Protein AF-0000000072222991 (afdb_homodimer)

pLDDT: mean 88.2, std 17.93, range [24.86, 98.94]

Sequence (550 aa):
MAKTRTPFRLLLISFCFVLLVNNVKSDSISFSFSKFEPGIQFDIGFLGDARAVDGAIRLTRRDGGSYGNPIIREHSVGRAVYIPPVRLWDKTTGKLADFETVFAFVVDSAGSQIHADGLSFFISPFDADPNVPKNSSGGYLGLFTPETAFNADKNQIVAIEFDSFGNEWDPEPVAIAPHIGVDINTLESVETIGWPINSVPEGSIGKASIRYDSKTKELSVAVGYNTQPPTIVELSKTVDLRVVLSEWVRIGFSGATGDSVETHDILSWTFASRIMAKTRTPFRLLLISFCFVLLVNNVKSDSISFSFSKFEPGIQFDIGFLGDARAVDGAIRLTRRDGGSYGNPIIREHSVGRAVYIPPVRLWDKTTGKLADFETVFAFVVDSAGSQIHADGLSFFISPFDADPNVPKNSSGGYLGLFTPETAFNADKNQIVAIEFDSFGNEWDPEPVAIAPHIGVDINTLESVETIGWPINSVPEGSIGKASIRYDSKTKELSVAVGYNTQPPTIVELSKTVDLRVVLSEWVRIGFSGATGDSVETHDILSWTFASRI

Structure (mmCIF, N/CA/C/O backbone):
data_AF-0000000072222991-model_v1
#
loop_
_entity.id
_entity.type
_entity.pdbx_description
1 polymer Agglutinin-2
#
loop_
_atom_site.group_PDB
_atom_site.id
_atom_site.type_symbol
_atom_site.label_atom_id
_atom_site.label_alt_id
_atom_site.label_comp_id
_atom_site.label_asym_id
_atom_site.label_entity_id
_atom_site.label_seq_id
_atom_site.pdbx_PDB_ins_code
_atom_site.Cartn_x
_atom_site.Cartn_y
_atom_site.Cartn_z
_atom_site.occupancy
_atom_site.B_iso_or_equiv
_atom_site.auth_seq_id
_atom_site.auth_comp_id
_atom_site.auth_asym_id
_atom_site.auth_atom_id
_atom_site.pdbx_PDB_model_num
ATOM 1 N N . MET A 1 1 ? -66.875 23.141 -62.531 1 26.94 1 MET A N 1
ATOM 2 C CA . MET A 1 1 ? -66.438 23.328 -61.125 1 26.94 1 MET A CA 1
ATOM 3 C C . MET A 1 1 ? -65.062 22.672 -60.875 1 26.94 1 MET A C 1
ATOM 5 O O . MET A 1 1 ? -65 21.453 -60.844 1 26.94 1 MET A O 1
ATOM 9 N N . ALA A 1 2 ? -63.969 23.328 -61.406 1 29.36 2 ALA A N 1
ATOM 10 C CA . ALA A 1 2 ? -62.562 22.875 -61.469 1 29.36 2 ALA A CA 1
ATOM 11 C C . ALA A 1 2 ? -62 22.656 -60.062 1 29.36 2 ALA A C 1
ATOM 13 O O . ALA A 1 2 ? -61.938 23.578 -59.25 1 29.36 2 ALA A O 1
ATOM 14 N N . LYS A 1 3 ? -62.062 21.375 -59.531 1 32.94 3 LYS A N 1
ATOM 15 C CA . LYS A 1 3 ? -61.656 20.828 -58.25 1 32.94 3 LYS A CA 1
ATOM 16 C C . LYS A 1 3 ? -60.156 21.016 -58.031 1 32.94 3 LYS A C 1
ATOM 18 O O . LYS A 1 3 ? -59.344 20.531 -58.844 1 32.94 3 LYS A O 1
ATOM 23 N N . THR A 1 4 ? -59.625 22.172 -57.594 1 33.66 4 THR A N 1
ATOM 24 C CA . THR A 1 4 ? -58.25 22.547 -57.312 1 33.66 4 THR A CA 1
ATOM 25 C C . THR A 1 4 ? -57.656 21.594 -56.281 1 33.66 4 THR A C 1
ATOM 27 O O . THR A 1 4 ? -58.156 21.422 -55.188 1 33.66 4 THR A O 1
ATOM 30 N N . ARG A 1 5 ? -56.906 20.531 -56.719 1 32.38 5 ARG A N 1
ATOM 31 C CA . ARG A 1 5 ? -56.125 19.531 -55.938 1 32.38 5 ARG A CA 1
ATOM 32 C C . ARG A 1 5 ? -55.062 20.203 -55.094 1 32.38 5 ARG A C 1
ATOM 34 O O . ARG A 1 5 ? -54.219 20.953 -55.594 1 32.38 5 ARG A O 1
ATOM 41 N N . THR A 1 6 ? -55.406 20.656 -53.875 1 37.25 6 THR A N 1
ATOM 42 C CA . THR A 1 6 ? -54.469 21.219 -52.938 1 37.25 6 THR A CA 1
ATOM 43 C C . THR A 1 6 ? -53.312 20.25 -52.656 1 37.25 6 THR A C 1
ATOM 45 O O . THR A 1 6 ? -53.562 19.062 -52.375 1 37.25 6 THR A O 1
ATOM 48 N N . PRO A 1 7 ? -52.062 20.484 -53.125 1 36.25 7 PRO A N 1
ATOM 49 C CA . PRO A 1 7 ? -50.906 19.609 -52.875 1 36.25 7 PRO A CA 1
ATOM 50 C C . PRO A 1 7 ? -50.625 19.406 -51.406 1 36.25 7 PRO A C 1
ATOM 52 O O . PRO A 1 7 ? -50.875 20.297 -50.594 1 36.25 7 PRO A O 1
ATOM 55 N N . PHE A 1 8 ? -50.844 18.25 -50.844 1 36.19 8 PHE A N 1
ATOM 56 C CA . PHE A 1 8 ? -50.469 17.797 -49.5 1 36.19 8 PHE A CA 1
ATOM 57 C C . PHE A 1 8 ? -48.969 18 -49.281 1 36.19 8 PHE A C 1
ATOM 59 O O . PHE A 1 8 ? -48.156 17.484 -50.031 1 36.19 8 PHE A O 1
ATOM 66 N N . ARG A 1 9 ? -48.469 19.188 -48.812 1 34.88 9 ARG A N 1
ATOM 67 C CA . ARG A 1 9 ? -47.125 19.391 -48.312 1 34.88 9 ARG A CA 1
ATOM 68 C C . ARG A 1 9 ? -46.719 18.281 -47.344 1 34.88 9 ARG A C 1
ATOM 70 O O . ARG A 1 9 ? -47.406 18.078 -46.344 1 34.88 9 ARG A O 1
ATOM 77 N N . LEU A 1 10 ? -46.125 17.266 -47.781 1 33.12 10 LEU A N 1
ATOM 78 C CA . LEU A 1 10 ? -45.469 16.234 -47 1 33.12 10 LEU A CA 1
ATOM 79 C C . LEU A 1 10 ? -44.531 16.875 -45.969 1 33.12 10 LEU A C 1
ATOM 81 O O . LEU A 1 10 ? -43.594 17.594 -46.344 1 33.12 10 LEU A O 1
ATOM 85 N N . LEU A 1 11 ? -45.062 17.297 -44.812 1 37.16 11 LEU A N 1
ATOM 86 C CA . LEU A 1 11 ? -44.219 17.703 -43.688 1 37.16 11 LEU A CA 1
ATOM 87 C C . LEU A 1 11 ? -43.188 16.625 -43.375 1 37.16 11 LEU A C 1
ATOM 89 O O . LEU A 1 11 ? -43.531 15.5 -43 1 37.16 11 LEU A O 1
ATOM 93 N N . LEU A 1 12 ? -42.031 16.656 -44.031 1 34.91 12 LEU A N 1
ATOM 94 C CA . LEU A 1 12 ? -40.875 15.844 -43.656 1 34.91 12 LEU A CA 1
ATOM 95 C C . LEU A 1 12 ? -40.5 16.094 -42.219 1 34.91 12 LEU A C 1
ATOM 97 O O . LEU A 1 12 ? -40.094 17.203 -41.844 1 34.91 12 LEU A O 1
ATOM 101 N N . ILE A 1 13 ? -41.156 15.484 -41.281 1 39.97 13 ILE A N 1
ATOM 102 C CA . ILE A 1 13 ? -40.688 15.484 -39.906 1 39.97 13 ILE A CA 1
ATOM 103 C C . ILE A 1 13 ? -39.281 14.898 -39.844 1 39.97 13 ILE A C 1
ATOM 105 O O . ILE A 1 13 ? -39.062 13.727 -40.156 1 39.97 13 ILE A O 1
ATOM 109 N N . SER A 1 14 ? -38.25 15.734 -40.062 1 38.91 14 SER A N 1
ATOM 110 C CA . SER A 1 14 ? -36.875 15.312 -39.75 1 38.91 14 SER A CA 1
ATOM 111 C C . SER A 1 14 ? -36.781 14.867 -38.281 1 38.91 14 SER A C 1
ATOM 113 O O . SER A 1 14 ? -37 15.656 -37.375 1 38.91 14 SER A O 1
ATOM 115 N N . PHE A 1 15 ? -37.062 13.586 -38.062 1 41.12 15 PHE A N 1
ATOM 116 C CA . PHE A 1 15 ? -36.688 13.023 -36.781 1 41.12 15 PHE A CA 1
ATOM 117 C C . PHE A 1 15 ? -35.188 13.203 -36.5 1 41.12 15 PHE A C 1
ATOM 119 O O . PHE A 1 15 ? -34.344 12.602 -37.188 1 41.12 15 PHE A O 1
ATOM 126 N N . CYS A 1 16 ? -34.75 14.344 -36 1 40.94 16 CYS A N 1
ATOM 127 C CA . CYS A 1 16 ? -33.406 14.477 -35.406 1 40.94 16 CYS A CA 1
ATOM 128 C C . CYS A 1 16 ? -33.156 13.43 -34.344 1 40.94 16 CYS A C 1
ATOM 130 O O . CYS A 1 16 ? -33.719 13.531 -33.219 1 40.94 16 CYS A O 1
ATOM 132 N N . PHE A 1 17 ? -32.812 12.25 -34.781 1 40.19 17 PHE A N 1
ATOM 133 C CA . PHE A 1 17 ? -32.281 11.312 -33.781 1 40.19 17 PHE A CA 1
ATOM 134 C C . PHE A 1 17 ? -31.094 11.93 -33.031 1 40.19 17 PHE A C 1
ATOM 136 O O . PHE A 1 17 ? -30.031 12.156 -33.625 1 40.19 17 PHE A O 1
ATOM 143 N N . VAL A 1 18 ? -31.297 12.664 -31.984 1 43.97 18 VAL A N 1
ATOM 144 C CA . VAL A 1 18 ? -30.219 12.969 -31.047 1 43.97 18 VAL A CA 1
ATOM 145 C C . VAL A 1 18 ? -29.547 11.672 -30.594 1 43.97 18 VAL A C 1
ATOM 147 O O . VAL A 1 18 ? -30.172 10.859 -29.891 1 43.97 18 VAL A O 1
ATOM 150 N N . LEU A 1 19 ? -28.594 11.219 -31.359 1 40.44 19 LEU A N 1
ATOM 151 C CA . LEU A 1 19 ? -27.688 10.227 -30.797 1 40.44 19 LEU A CA 1
ATOM 152 C C . LEU A 1 19 ? -27.094 10.734 -29.484 1 40.44 19 LEU A C 1
ATOM 154 O O . LEU A 1 19 ? -26.281 11.656 -29.484 1 40.44 19 LEU A O 1
ATOM 158 N N . LEU A 1 20 ? -27.75 10.547 -28.453 1 41.97 20 LEU A N 1
ATOM 159 C CA . LEU A 1 20 ? -27.047 10.633 -27.188 1 41.97 20 LEU A CA 1
ATOM 160 C C . LEU A 1 20 ? -25.797 9.75 -27.188 1 41.97 20 LEU A C 1
ATOM 162 O O . LEU A 1 20 ? -25.891 8.531 -27.047 1 41.97 20 LEU A O 1
ATOM 166 N N . VAL A 1 21 ? -24.781 10.172 -27.906 1 42 21 VAL A N 1
ATOM 167 C CA . VAL A 1 21 ? -23.484 9.594 -27.594 1 42 21 VAL A CA 1
ATOM 168 C C . VAL A 1 21 ? -23.234 9.648 -26.094 1 42 21 VAL A C 1
ATOM 170 O O . VAL A 1 21 ? -22.953 10.719 -25.531 1 42 21 VAL A O 1
ATOM 173 N N . ASN A 1 22 ? -23.828 8.75 -25.375 1 44.28 22 ASN A N 1
ATOM 174 C CA . ASN A 1 22 ? -23.281 8.539 -24.047 1 44.28 22 ASN A CA 1
ATOM 175 C C . ASN A 1 22 ? -21.766 8.406 -24.062 1 44.28 22 ASN A C 1
ATOM 177 O O . ASN A 1 22 ? -21.234 7.43 -24.594 1 44.28 22 ASN A O 1
ATOM 181 N N . ASN A 1 23 ? -21.031 9.422 -24.203 1 46.16 23 ASN A N 1
ATOM 182 C CA . ASN A 1 23 ? -19.594 9.406 -23.906 1 46.16 23 ASN A CA 1
ATOM 183 C C . ASN A 1 23 ? -19.281 8.539 -22.703 1 46.16 23 ASN A C 1
ATOM 185 O O . ASN A 1 23 ? -19.281 9.016 -21.562 1 46.16 23 ASN A O 1
ATOM 189 N N . VAL A 1 24 ? -19.609 7.27 -22.828 1 51.72 24 VAL A N 1
ATOM 190 C CA . VAL A 1 24 ? -19.203 6.367 -21.75 1 51.72 24 VAL A CA 1
ATOM 191 C C . VAL A 1 24 ? -17.703 6.496 -21.5 1 51.72 24 VAL A C 1
ATOM 193 O O . VAL A 1 24 ? -16.891 6.168 -22.375 1 51.72 24 VAL A O 1
ATOM 196 N N . LYS A 1 25 ? -17.281 7.461 -20.688 1 57.91 25 LYS A N 1
ATOM 197 C CA . LYS A 1 25 ? -15.898 7.613 -20.25 1 57.91 25 LYS A CA 1
ATOM 198 C C . LYS A 1 25 ? -15.297 6.27 -19.859 1 57.91 25 LYS A C 1
ATOM 200 O O . LYS A 1 25 ? -15.82 5.586 -18.969 1 57.91 25 LYS A O 1
ATOM 205 N N . SER A 1 26 ? -14.57 5.586 -20.844 1 71 26 SER A N 1
ATOM 206 C CA . SER A 1 26 ? -13.797 4.379 -20.578 1 71 26 SER A CA 1
ATOM 207 C C . SER A 1 26 ? -12.695 4.641 -19.547 1 71 26 SER A C 1
ATOM 209 O O . SER A 1 26 ? -11.977 5.637 -19.641 1 71 26 SER A O 1
ATOM 211 N N . ASP A 1 27 ? -12.82 3.963 -18.375 1 83.88 27 ASP A N 1
ATOM 212 C CA . ASP A 1 27 ? -11.766 4 -17.359 1 83.88 27 ASP A CA 1
ATOM 213 C C . ASP A 1 27 ? -10.672 2.986 -17.672 1 83.88 27 ASP A C 1
ATOM 215 O O . ASP A 1 27 ? -10.953 1.832 -18 1 83.88 27 ASP A O 1
ATOM 219 N N . SER A 1 28 ? -9.453 3.42 -18 1 91 28 SER A N 1
ATOM 220 C CA . SER A 1 28 ? -8.336 2.533 -18.281 1 91 28 SER A CA 1
ATOM 221 C C . SER A 1 28 ? -7.184 2.764 -17.312 1 91 28 SER A C 1
ATOM 223 O O . SER A 1 28 ? -7.016 3.869 -16.797 1 91 28 SER A O 1
ATOM 225 N N . ILE A 1 29 ? -6.551 1.709 -16.953 1 93.75 29 ILE A N 1
ATOM 226 C CA . ILE A 1 29 ? -5.324 1.788 -16.156 1 93.75 29 ILE A CA 1
ATOM 227 C C . ILE A 1 29 ? -4.238 0.942 -16.828 1 93.75 29 ILE A C 1
ATOM 229 O O . ILE A 1 29 ? -4.52 -0.119 -17.375 1 93.75 29 ILE A O 1
ATOM 233 N N . SER A 1 30 ? -3.012 1.441 -16.844 1 95.88 30 SER A N 1
ATOM 234 C CA . SER A 1 30 ? -1.875 0.665 -17.328 1 95.88 30 SER A CA 1
ATOM 235 C C . SER A 1 30 ? -0.593 1.046 -16.594 1 95.88 30 SER A C 1
ATOM 237 O O . SER A 1 30 ? -0.423 2.197 -16.188 1 95.88 30 SER A O 1
ATOM 239 N N . PHE A 1 31 ? 0.216 0.085 -16.312 1 94.62 31 PHE A N 1
ATOM 240 C CA . PHE A 1 31 ? 1.561 0.339 -15.82 1 94.62 31 PHE A CA 1
ATOM 241 C C . PHE A 1 31 ? 2.543 -0.694 -16.359 1 94.62 31 PHE A C 1
ATOM 243 O O . PHE A 1 31 ? 2.137 -1.753 -16.844 1 94.62 31 PHE A O 1
ATOM 250 N N . SER A 1 32 ? 3.801 -0.357 -16.422 1 95 32 SER A N 1
ATOM 251 C CA . SER A 1 32 ? 4.902 -1.227 -16.812 1 95 32 SER A CA 1
ATOM 252 C C . SER A 1 32 ? 6.125 -1.009 -15.93 1 95 32 SER A C 1
ATOM 254 O O . SER A 1 32 ? 6.73 0.065 -15.953 1 95 32 SER A O 1
ATOM 256 N N . PHE A 1 33 ? 6.414 -1.986 -15.156 1 94.25 33 PHE A N 1
ATOM 257 C CA . PHE A 1 33 ? 7.621 -1.984 -14.344 1 94.25 33 PHE A CA 1
ATOM 258 C C . PHE A 1 33 ? 8.656 -2.943 -14.906 1 94.25 33 PHE A C 1
ATOM 260 O O . PHE A 1 33 ? 8.453 -4.156 -14.922 1 94.25 33 PHE A O 1
ATOM 267 N N . SER A 1 34 ? 9.789 -2.396 -15.289 1 92.81 34 SER A N 1
ATOM 268 C CA . SER A 1 34 ? 10.812 -3.229 -15.914 1 92.81 34 SER A CA 1
ATOM 269 C C . SER A 1 34 ? 11.852 -3.682 -14.891 1 92.81 34 SER A C 1
ATOM 271 O O . SER A 1 34 ? 12.633 -4.602 -15.156 1 92.81 34 SER A O 1
ATOM 273 N N . LYS A 1 35 ? 11.891 -3.018 -13.859 1 89.81 35 LYS A N 1
ATOM 274 C CA . LYS A 1 35 ? 12.742 -3.354 -12.727 1 89.81 35 LYS A CA 1
ATOM 275 C C . LYS A 1 35 ? 12.227 -2.727 -11.438 1 89.81 35 LYS A C 1
ATOM 277 O O . LYS A 1 35 ? 11.406 -1.804 -11.477 1 89.81 35 LYS A O 1
ATOM 282 N N . PHE A 1 36 ? 12.664 -3.277 -10.359 1 90.19 36 PHE A N 1
ATOM 283 C CA . PHE A 1 36 ? 12.227 -2.799 -9.055 1 90.19 36 PHE A CA 1
ATOM 284 C C . PHE A 1 36 ? 13.414 -2.309 -8.234 1 90.19 36 PHE A C 1
ATOM 286 O O . PHE A 1 36 ? 13.914 -3.025 -7.363 1 90.19 36 PHE A O 1
ATOM 293 N N . GLU A 1 37 ? 13.945 -1.166 -8.547 1 78.62 37 GLU A N 1
ATOM 294 C CA . GLU A 1 37 ? 15.125 -0.603 -7.906 1 78.62 37 GLU A CA 1
ATOM 295 C C . GLU A 1 37 ? 14.812 0.734 -7.242 1 78.62 37 GLU A C 1
ATOM 297 O O . GLU A 1 37 ? 13.797 1.367 -7.559 1 78.62 37 GLU A O 1
ATOM 302 N N . PRO A 1 38 ? 15.789 1 -6.312 1 65.5 38 PRO A N 1
ATOM 303 C CA . PRO A 1 38 ? 15.641 2.33 -5.719 1 65.5 38 PRO A CA 1
ATOM 304 C C . PRO A 1 38 ? 15.641 3.445 -6.758 1 65.5 38 PRO A C 1
ATOM 306 O O . PRO A 1 38 ? 16.375 3.375 -7.75 1 65.5 38 PRO A O 1
ATOM 309 N N . GLY A 1 39 ? 14.742 4.438 -6.645 1 64.38 39 GLY A N 1
ATOM 310 C CA . GLY A 1 39 ? 14.672 5.57 -7.551 1 64.38 39 GLY A CA 1
ATOM 311 C C . GLY A 1 39 ? 13.539 5.461 -8.562 1 64.38 39 GLY A C 1
ATOM 312 O O . GLY A 1 39 ? 13.125 6.461 -9.148 1 64.38 39 GLY A O 1
ATOM 313 N N . ILE A 1 40 ? 13.234 4.148 -8.781 1 67.06 40 ILE A N 1
ATOM 314 C CA . ILE A 1 40 ? 12.094 3.943 -9.672 1 67.06 40 ILE A CA 1
ATOM 315 C C . ILE A 1 40 ? 10.797 3.967 -8.859 1 67.06 40 ILE A C 1
ATOM 317 O O . ILE A 1 40 ? 10.719 3.361 -7.789 1 67.06 40 ILE A O 1
ATOM 321 N N . GLN A 1 41 ? 9.938 4.797 -9.406 1 75.38 41 GLN A N 1
ATOM 322 C CA . GLN A 1 41 ? 8.656 4.91 -8.727 1 75.38 41 GLN A CA 1
ATOM 323 C C . GLN A 1 41 ? 7.707 3.791 -9.141 1 75.38 41 GLN A C 1
ATOM 325 O O . GLN A 1 41 ? 7.461 3.59 -10.328 1 75.38 41 GLN A O 1
ATOM 330 N N . PHE A 1 42 ? 7.484 2.951 -8.133 1 82 42 PHE A N 1
ATOM 331 C CA . PHE A 1 42 ? 6.406 1.992 -8.352 1 82 42 PHE A CA 1
ATOM 332 C C . PHE A 1 42 ? 5.43 1.997 -7.184 1 82 42 PHE A C 1
ATOM 334 O O . PHE A 1 42 ? 5.84 2.096 -6.027 1 82 42 PHE A O 1
ATOM 341 N N . ASP A 1 43 ? 4.195 1.897 -7.5 1 91.75 43 ASP A N 1
ATOM 342 C CA . ASP A 1 43 ? 3.109 1.973 -6.527 1 91.75 43 ASP A CA 1
ATOM 343 C C . ASP A 1 43 ? 2.783 0.592 -5.961 1 91.75 43 ASP A C 1
ATOM 345 O O . ASP A 1 43 ? 1.619 0.186 -5.934 1 91.75 43 ASP A O 1
ATOM 349 N N . ILE A 1 44 ? 3.912 -0.089 -5.547 1 93.88 44 ILE A N 1
ATOM 350 C CA . ILE A 1 44 ? 3.76 -1.44 -5.02 1 93.88 44 ILE A CA 1
ATOM 351 C C . ILE A 1 44 ? 4.023 -1.439 -3.514 1 93.88 44 ILE A C 1
ATOM 353 O O . ILE A 1 44 ? 4.961 -0.79 -3.043 1 93.88 44 ILE A O 1
ATOM 357 N N . GLY A 1 45 ? 3.15 -2.072 -2.789 1 93.94 45 GLY A N 1
ATOM 358 C CA . GLY A 1 45 ? 3.35 -2.311 -1.369 1 93.94 45 GLY A CA 1
ATOM 359 C C . GLY A 1 45 ? 3.844 -3.713 -1.064 1 93.94 45 GLY A C 1
ATOM 360 O O . GLY A 1 45 ? 3.48 -4.668 -1.754 1 93.94 45 GLY A O 1
ATOM 361 N N . PHE A 1 46 ? 4.672 -3.83 -0.012 1 94.38 46 PHE A N 1
ATOM 362 C CA . PHE A 1 46 ? 5.223 -5.117 0.396 1 94.38 46 PHE A CA 1
ATOM 363 C C . PHE A 1 46 ? 4.738 -5.496 1.79 1 94.38 46 PHE A C 1
ATOM 365 O O . PHE A 1 46 ? 4.762 -4.672 2.707 1 94.38 46 PHE A O 1
ATOM 372 N N . LEU A 1 47 ? 4.258 -6.711 1.92 1 96.75 47 LEU A N 1
ATOM 373 C CA . LEU A 1 47 ? 3.754 -7.25 3.18 1 96.75 47 LEU A CA 1
ATOM 374 C C . LEU A 1 47 ? 4.441 -8.57 3.52 1 96.75 47 LEU A C 1
ATOM 376 O O . LEU A 1 47 ? 4.805 -9.336 2.625 1 96.75 47 LEU A O 1
ATOM 380 N N . GLY A 1 48 ? 4.512 -8.844 4.832 1 95.44 48 GLY A N 1
ATOM 381 C CA . GLY A 1 48 ? 5.219 -10.047 5.25 1 95.44 48 GLY A CA 1
ATOM 382 C C . GLY A 1 48 ? 6.691 -10.031 4.879 1 95.44 48 GLY A C 1
ATOM 383 O O . GLY A 1 48 ? 7.402 -9.07 5.176 1 95.44 48 GLY A O 1
ATOM 384 N N . ASP A 1 49 ? 7.109 -11.125 4.188 1 95.25 49 ASP A N 1
ATOM 385 C CA . ASP A 1 49 ? 8.531 -11.273 3.881 1 95.25 49 ASP A CA 1
ATOM 386 C C . ASP A 1 49 ? 8.867 -10.68 2.516 1 95.25 49 ASP A C 1
ATOM 388 O O . ASP A 1 49 ? 10.031 -10.648 2.113 1 95.25 49 ASP A O 1
ATOM 392 N N . ALA A 1 50 ? 7.84 -10.203 1.768 1 95.44 50 ALA A N 1
ATOM 393 C CA . ALA A 1 50 ? 8.086 -9.648 0.441 1 95.44 50 ALA A CA 1
ATOM 394 C C . ALA A 1 50 ? 8.898 -8.359 0.531 1 95.44 50 ALA A C 1
ATOM 396 O O . ALA A 1 50 ? 8.695 -7.551 1.444 1 95.44 50 ALA A O 1
ATOM 397 N N . ARG A 1 51 ? 9.805 -8.195 -0.433 1 91.5 51 ARG A N 1
ATOM 398 C CA . ARG A 1 51 ? 10.617 -6.988 -0.483 1 91.5 51 ARG A CA 1
ATOM 399 C C . ARG A 1 51 ? 11.188 -6.766 -1.882 1 91.5 51 ARG A C 1
ATOM 401 O O . ARG A 1 51 ? 11.227 -7.691 -2.695 1 91.5 51 ARG A O 1
ATOM 408 N N . ALA A 1 52 ? 11.531 -5.5 -2.102 1 90.25 52 ALA A N 1
ATOM 409 C CA . ALA A 1 52 ? 12.328 -5.227 -3.291 1 90.25 52 ALA A CA 1
ATOM 410 C C . ALA A 1 52 ? 13.812 -5.496 -3.029 1 90.25 52 ALA A C 1
ATOM 412 O O . ALA A 1 52 ? 14.398 -4.918 -2.115 1 90.25 52 ALA A O 1
ATOM 413 N N . VAL A 1 53 ? 14.32 -6.406 -3.779 1 87.62 53 VAL A N 1
ATOM 414 C CA . VAL A 1 53 ? 15.719 -6.797 -3.598 1 87.62 53 VAL A CA 1
ATOM 415 C C . VAL A 1 53 ? 16.375 -6.988 -4.961 1 87.62 53 VAL A C 1
ATOM 417 O O . VAL A 1 53 ? 15.875 -7.734 -5.805 1 87.62 53 VAL A O 1
ATOM 420 N N . ASP A 1 54 ? 17.531 -6.32 -5.152 1 87.38 54 ASP A N 1
ATOM 421 C CA . ASP A 1 54 ? 18.344 -6.504 -6.348 1 87.38 54 ASP A CA 1
ATOM 422 C C . ASP A 1 54 ? 17.516 -6.332 -7.617 1 87.38 54 ASP A C 1
ATOM 424 O O . ASP A 1 54 ? 17.641 -7.129 -8.555 1 87.38 54 ASP A O 1
ATOM 428 N N . GLY A 1 55 ? 16.656 -5.41 -7.59 1 90.69 55 GLY A N 1
ATOM 429 C CA . GLY A 1 55 ? 15.898 -5.051 -8.781 1 90.69 55 GLY A CA 1
ATOM 430 C C . GLY A 1 55 ? 14.688 -5.938 -9 1 90.69 55 GLY A C 1
ATOM 431 O O . GLY A 1 55 ? 14.031 -5.852 -10.039 1 90.69 55 GLY A O 1
ATOM 432 N N . ALA A 1 56 ? 14.375 -6.848 -8.078 1 94.56 56 ALA A N 1
ATOM 433 C CA . ALA A 1 56 ? 13.227 -7.746 -8.164 1 94.56 56 ALA A CA 1
ATOM 434 C C . ALA A 1 56 ? 12.336 -7.621 -6.934 1 94.56 56 ALA A C 1
ATOM 436 O O . ALA A 1 56 ? 12.758 -7.082 -5.906 1 94.56 56 ALA A O 1
ATOM 437 N N . ILE A 1 57 ? 11.086 -7.957 -7.129 1 95.44 57 ILE A N 1
ATOM 438 C CA . ILE A 1 57 ? 10.258 -8.258 -5.969 1 95.44 57 ILE A CA 1
ATOM 439 C C . ILE A 1 57 ? 10.516 -9.695 -5.512 1 95.44 57 ILE A C 1
ATOM 441 O O . ILE A 1 57 ? 10.25 -10.641 -6.25 1 95.44 57 ILE A O 1
ATOM 445 N N . ARG A 1 58 ? 11.102 -9.883 -4.352 1 96.25 58 ARG A N 1
ATOM 446 C CA . ARG A 1 58 ? 11.258 -11.219 -3.775 1 96.25 58 ARG A CA 1
ATOM 447 C C . ARG A 1 58 ? 10.156 -11.5 -2.756 1 96.25 58 ARG A C 1
ATOM 449 O O . ARG A 1 58 ? 10.047 -10.797 -1.748 1 96.25 58 ARG A O 1
ATOM 456 N N . LEU A 1 59 ? 9.391 -12.523 -2.984 1 97.38 59 LEU A N 1
ATOM 457 C CA . LEU A 1 59 ? 8.203 -12.789 -2.172 1 97.38 59 LEU A CA 1
ATOM 458 C C . LEU A 1 59 ? 8.57 -13.594 -0.931 1 97.38 59 LEU A C 1
ATOM 460 O O . LEU A 1 59 ? 7.883 -13.508 0.092 1 97.38 59 LEU A O 1
ATOM 464 N N . THR A 1 60 ? 9.586 -14.438 -1.031 1 96.88 60 THR A N 1
ATOM 465 C CA . THR A 1 60 ? 10.023 -15.234 0.109 1 96.88 60 THR A CA 1
ATOM 466 C C . THR A 1 60 ? 11.469 -14.891 0.482 1 96.88 60 THR A C 1
ATOM 468 O O . THR A 1 60 ? 12.266 -14.523 -0.381 1 96.88 60 THR A O 1
ATOM 471 N N . ARG A 1 61 ? 11.82 -15.109 1.675 1 92.88 61 ARG A N 1
ATOM 472 C CA . ARG A 1 61 ? 13.023 -14.508 2.248 1 92.88 61 ARG A CA 1
ATOM 473 C C . ARG A 1 61 ? 14.227 -15.422 2.076 1 92.88 61 ARG A C 1
ATOM 475 O O . ARG A 1 61 ? 14.125 -16.641 2.264 1 92.88 61 ARG A O 1
ATOM 482 N N . ARG A 1 62 ? 15.273 -14.812 1.663 1 89.44 62 ARG A N 1
ATOM 483 C CA . ARG A 1 62 ? 16.594 -15.422 1.629 1 89.44 62 ARG A CA 1
ATOM 484 C C . ARG A 1 62 ? 17.594 -14.625 2.461 1 89.44 62 ARG A C 1
ATOM 486 O O . ARG A 1 62 ? 17.797 -13.43 2.211 1 89.44 62 ARG A O 1
ATOM 493 N N . ASP A 1 63 ? 18.109 -15.18 3.486 1 82.31 63 ASP A N 1
ATOM 494 C CA . ASP A 1 63 ? 19.047 -14.508 4.395 1 82.31 63 ASP A CA 1
ATOM 495 C C . ASP A 1 63 ? 20.484 -14.906 4.09 1 82.31 63 ASP A C 1
ATOM 497 O O . ASP A 1 63 ? 20.734 -15.906 3.412 1 82.31 63 ASP A O 1
ATOM 501 N N . GLY A 1 64 ? 21.328 -13.898 4.441 1 72.19 64 GLY A N 1
ATOM 502 C CA . GLY A 1 64 ? 22.734 -14.266 4.402 1 72.19 64 GLY A CA 1
ATOM 503 C C . GLY A 1 64 ? 23.125 -15.273 5.469 1 72.19 64 GLY A C 1
ATOM 504 O O . GLY A 1 64 ? 22.734 -15.133 6.633 1 72.19 64 GLY A O 1
ATOM 505 N N . GLY A 1 65 ? 23.453 -16.469 5.16 1 61.97 65 GLY A N 1
ATOM 506 C CA . GLY A 1 65 ? 23.875 -17.453 6.141 1 61.97 65 GLY A CA 1
ATOM 507 C C . GLY A 1 65 ? 25.328 -17.266 6.57 1 61.97 65 GLY A C 1
ATOM 508 O O . GLY A 1 65 ? 25.984 -16.328 6.133 1 61.97 65 GLY A O 1
ATOM 509 N N . SER A 1 66 ? 25.578 -18.141 7.57 1 62.06 66 SER A N 1
ATOM 510 C CA . SER A 1 66 ? 26.969 -18.219 8 1 62.06 66 SER A CA 1
ATOM 511 C C . SER A 1 66 ? 27.906 -18.5 6.828 1 62.06 66 SER A C 1
ATOM 513 O O . SER A 1 66 ? 27.578 -19.312 5.953 1 62.06 66 SER A O 1
ATOM 515 N N . TYR A 1 67 ? 29.078 -17.797 6.766 1 65.38 67 TYR A N 1
ATOM 516 C CA . TYR A 1 67 ? 30.188 -17.953 5.82 1 65.38 67 TYR A CA 1
ATOM 517 C C . TYR A 1 67 ? 29.75 -17.531 4.418 1 65.38 67 TYR A C 1
ATOM 519 O O . TYR A 1 67 ? 30.297 -18.031 3.424 1 65.38 67 TYR A O 1
ATOM 527 N N . GLY A 1 68 ? 28.578 -16.844 4.289 1 63.31 68 GLY A N 1
ATOM 528 C CA . GLY A 1 68 ? 28.203 -16.25 3.006 1 63.31 68 GLY A CA 1
ATOM 529 C C . GLY A 1 68 ? 27.203 -17.094 2.23 1 63.31 68 GLY A C 1
ATOM 530 O O . GLY A 1 68 ? 26.797 -16.719 1.129 1 63.31 68 GLY A O 1
ATO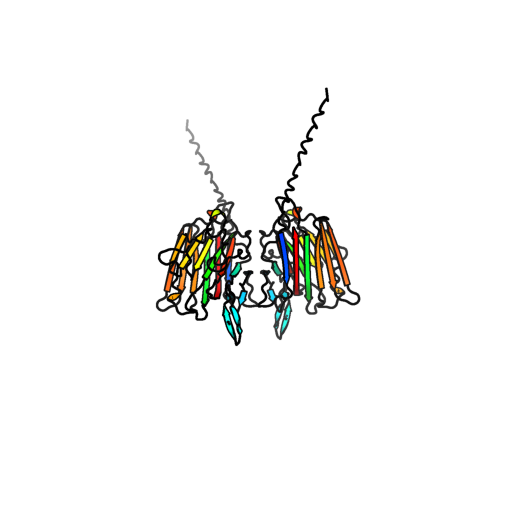M 531 N N . ASN A 1 69 ? 26.828 -18.297 2.754 1 68.44 69 ASN A N 1
ATOM 532 C CA . ASN A 1 69 ? 25.875 -19.141 2.016 1 68.44 69 ASN A CA 1
ATOM 533 C C . ASN A 1 69 ? 24.438 -18.719 2.281 1 68.44 69 ASN A C 1
ATOM 535 O O . ASN A 1 69 ? 23.969 -18.781 3.42 1 68.44 69 ASN A O 1
ATOM 539 N N . PRO A 1 70 ? 23.797 -18.219 1.261 1 73.81 70 PRO A N 1
ATOM 540 C CA . PRO A 1 70 ? 22.422 -17.797 1.482 1 73.81 70 PRO A CA 1
ATOM 541 C C . PRO A 1 70 ? 21.516 -18.953 1.923 1 73.81 70 PRO A C 1
ATOM 543 O O . PRO A 1 70 ? 21.688 -20.094 1.475 1 73.81 70 PRO A O 1
ATOM 546 N N . ILE A 1 71 ? 20.672 -18.703 2.92 1 86.19 71 ILE A N 1
ATOM 547 C CA . ILE A 1 71 ? 19.703 -19.672 3.422 1 86.19 71 ILE A CA 1
ATOM 548 C C . ILE A 1 71 ? 18.281 -19.156 3.188 1 86.19 71 ILE A C 1
ATOM 550 O O . ILE A 1 71 ? 17.922 -18.078 3.656 1 86.19 71 ILE A O 1
ATOM 554 N N . ILE A 1 72 ? 17.594 -19.953 2.402 1 91 72 ILE A N 1
ATOM 555 C CA . ILE A 1 72 ? 16.188 -19.625 2.189 1 91 72 ILE A CA 1
ATOM 556 C C . ILE A 1 72 ? 15.375 -19.984 3.438 1 91 72 ILE A C 1
ATOM 558 O O . ILE A 1 72 ? 15.516 -21.078 3.982 1 91 72 ILE A O 1
ATOM 562 N N . ARG A 1 73 ? 14.57 -19.062 3.908 1 93.31 73 ARG A N 1
ATOM 563 C CA . ARG A 1 73 ? 13.828 -19.219 5.156 1 93.31 73 ARG A CA 1
ATOM 564 C C . ARG A 1 73 ? 12.641 -20.156 4.984 1 93.31 73 ARG A C 1
ATOM 566 O O . ARG A 1 73 ? 11.891 -20.047 4.016 1 93.31 73 ARG A O 1
ATOM 573 N N . GLU A 1 74 ? 12.516 -21.094 5.965 1 94.94 74 GLU A N 1
ATOM 574 C CA . GLU A 1 74 ? 11.32 -21.922 6.035 1 94.94 74 GLU A CA 1
ATOM 575 C C . GLU A 1 74 ? 10.117 -21.141 6.551 1 94.94 74 GLU A C 1
ATOM 577 O O . GLU A 1 74 ? 10.281 -20.203 7.34 1 94.94 74 GLU A O 1
ATOM 582 N N . HIS A 1 75 ? 8.938 -21.531 6.012 1 97.25 75 HIS A N 1
ATOM 583 C CA . HIS A 1 75 ? 7.668 -20.922 6.41 1 97.25 75 HIS A CA 1
ATOM 584 C C . HIS A 1 75 ? 7.68 -19.422 6.191 1 97.25 75 HIS A C 1
ATOM 586 O O . HIS A 1 75 ? 7.188 -18.656 7.031 1 97.25 75 HIS A O 1
ATOM 592 N N . SER A 1 76 ? 8.359 -19.047 5.141 1 96.81 76 SER A N 1
ATOM 593 C CA . SER A 1 76 ? 8.375 -17.656 4.691 1 96.81 76 SER A CA 1
ATOM 594 C C . SER A 1 76 ? 7.156 -17.344 3.822 1 96.81 76 SER A C 1
ATOM 596 O O . SER A 1 76 ? 6.777 -18.156 2.965 1 96.81 76 SER A O 1
ATOM 598 N N . VAL A 1 77 ? 6.453 -16.25 4.094 1 98.12 77 VAL A N 1
ATOM 599 C CA . VAL A 1 77 ? 5.309 -15.812 3.301 1 98.12 77 VAL A CA 1
ATOM 600 C C . VAL A 1 77 ? 5.41 -14.312 3.035 1 98.12 77 VAL A C 1
ATOM 602 O O . VAL A 1 77 ? 5.734 -13.539 3.939 1 98.12 77 VAL A O 1
ATOM 605 N N . GLY A 1 78 ? 5.176 -13.906 1.768 1 97.81 78 GLY A N 1
ATOM 606 C CA . GLY A 1 78 ? 5.152 -12.5 1.414 1 97.81 78 GLY A CA 1
ATOM 607 C C . GLY A 1 78 ? 4.133 -12.172 0.337 1 97.81 78 GLY A C 1
ATOM 608 O O . GLY A 1 78 ? 3.777 -13.031 -0.471 1 97.81 78 GLY A O 1
ATOM 609 N N . ARG A 1 79 ? 3.621 -10.906 0.39 1 98.19 79 ARG A N 1
ATOM 610 C CA . ARG A 1 79 ? 2.721 -10.359 -0.621 1 98.19 79 ARG A CA 1
ATOM 611 C C . ARG A 1 79 ? 3.244 -9.031 -1.158 1 98.19 79 ARG A C 1
ATOM 613 O O . ARG A 1 79 ? 3.795 -8.227 -0.406 1 98.19 79 ARG A O 1
ATOM 620 N N . ALA A 1 80 ? 3.225 -8.883 -2.393 1 97.44 80 ALA A N 1
ATOM 621 C CA . ALA A 1 80 ? 3.4 -7.594 -3.062 1 97.44 80 ALA A CA 1
ATOM 622 C C . ALA A 1 80 ? 2.109 -7.148 -3.74 1 97.44 80 ALA A C 1
ATOM 624 O O . ALA A 1 80 ? 1.54 -7.883 -4.551 1 97.44 80 ALA A O 1
ATOM 625 N N . VAL A 1 81 ? 1.635 -5.922 -3.422 1 97.94 81 VAL A N 1
ATOM 626 C CA . VAL A 1 81 ? 0.336 -5.5 -3.936 1 97.94 81 VAL A CA 1
ATOM 627 C C . VAL A 1 81 ? 0.48 -4.164 -4.664 1 97.94 81 VAL A C 1
ATOM 629 O O . VAL A 1 81 ? 1.241 -3.295 -4.238 1 97.94 81 VAL A O 1
ATOM 632 N N . TYR A 1 82 ? -0.171 -4.086 -5.812 1 97.38 82 TYR A N 1
ATOM 633 C CA . TYR A 1 82 ? -0.369 -2.777 -6.426 1 97.38 82 TYR A CA 1
ATOM 634 C C . TYR A 1 82 ? -1.285 -1.908 -5.57 1 97.38 82 TYR A C 1
ATOM 636 O O . TYR A 1 82 ? -2.398 -2.316 -5.234 1 97.38 82 TYR A O 1
ATOM 644 N N . ILE A 1 83 ? -0.869 -0.726 -5.188 1 96.25 83 ILE A N 1
ATOM 645 C CA . ILE A 1 83 ? -1.505 0.06 -4.137 1 96.25 83 ILE A CA 1
ATOM 646 C C . ILE A 1 83 ? -2.805 0.666 -4.66 1 96.25 83 ILE A C 1
ATOM 648 O O . ILE A 1 83 ? -3.84 0.599 -3.992 1 96.25 83 ILE A O 1
ATOM 652 N N . PRO A 1 84 ? -2.822 1.225 -5.848 1 95.69 84 PRO A N 1
ATOM 653 C CA . PRO A 1 84 ? -4.07 1.821 -6.332 1 95.69 84 PRO A CA 1
ATOM 654 C C . PRO A 1 84 ? -5.137 0.777 -6.656 1 95.69 84 PRO A C 1
ATOM 656 O O . PRO A 1 84 ? -4.805 -0.368 -6.973 1 95.69 84 PRO A O 1
ATOM 659 N N . PRO A 1 85 ? -6.367 1.201 -6.602 1 96.88 85 PRO A N 1
ATOM 660 C CA . PRO A 1 85 ? -7.438 0.275 -6.98 1 96.88 85 PRO A CA 1
ATOM 661 C C . PRO A 1 85 ? -7.531 0.067 -8.492 1 96.88 85 PRO A C 1
ATOM 663 O O . PRO A 1 85 ? -7.16 0.955 -9.266 1 96.88 85 PRO A O 1
ATOM 666 N N . VAL A 1 86 ? -7.984 -1.123 -8.875 1 97.81 86 VAL A N 1
ATOM 667 C CA . VAL A 1 86 ? -8.289 -1.45 -10.266 1 97.81 86 VAL A CA 1
ATOM 668 C C . VAL A 1 86 ? -9.789 -1.678 -10.43 1 97.81 86 VAL A C 1
ATOM 670 O O . VAL A 1 86 ? -10.391 -2.455 -9.688 1 97.81 86 VAL A O 1
ATOM 673 N N . ARG A 1 87 ? -10.352 -0.992 -11.359 1 97.69 87 ARG A N 1
ATOM 674 C CA . ARG A 1 87 ? -11.781 -1.203 -11.586 1 97.69 87 ARG A CA 1
ATOM 675 C C . ARG A 1 87 ? -12.016 -2.412 -12.484 1 97.69 87 ARG A C 1
ATOM 677 O O . ARG A 1 87 ? -11.641 -2.402 -13.656 1 97.69 87 ARG A O 1
ATOM 684 N N . LEU A 1 88 ? -12.672 -3.379 -11.961 1 98.31 88 LEU A N 1
ATOM 685 C CA . LEU A 1 88 ? -12.859 -4.641 -12.672 1 98.31 88 LEU A CA 1
ATOM 686 C C . LEU A 1 88 ? -14.18 -4.641 -13.438 1 98.31 88 LEU A C 1
ATOM 688 O O . LEU A 1 88 ? -14.281 -5.25 -14.5 1 98.31 88 LEU A O 1
ATOM 692 N N . TRP A 1 89 ? -15.18 -4.016 -12.883 1 98 89 TRP A N 1
ATOM 693 C CA . TRP A 1 89 ? -16.469 -3.873 -13.555 1 98 89 TRP A CA 1
ATOM 694 C C . TRP A 1 89 ? -17.25 -2.691 -12.984 1 98 89 TRP A C 1
ATOM 696 O O . TRP A 1 89 ? -16.906 -2.16 -11.93 1 98 89 TRP A O 1
ATOM 706 N N . ASP A 1 90 ? -18.125 -2.209 -13.773 1 97.06 90 ASP A N 1
ATOM 707 C CA . ASP A 1 90 ? -18.969 -1.076 -13.375 1 97.06 90 ASP A CA 1
ATOM 708 C C . ASP A 1 90 ? -20.281 -1.549 -12.766 1 97.06 90 ASP A C 1
ATOM 710 O O . ASP A 1 90 ? -21.141 -2.09 -13.469 1 97.06 90 ASP A O 1
ATOM 714 N N . LYS A 1 91 ? -20.438 -1.249 -11.539 1 95.19 91 LYS A N 1
ATOM 715 C CA . LYS A 1 91 ? -21.609 -1.747 -10.805 1 95.19 91 LYS A CA 1
ATOM 716 C C . LYS A 1 91 ? -22.906 -1.172 -11.367 1 95.19 91 LYS A C 1
ATOM 718 O O . LYS A 1 91 ? -23.938 -1.827 -11.336 1 95.19 91 LYS A O 1
ATOM 723 N N . THR A 1 92 ? -22.859 -0.01 -11.875 1 95.31 92 THR A N 1
ATOM 724 C CA . THR A 1 92 ? -24.047 0.67 -12.391 1 95.31 92 THR A CA 1
ATOM 725 C C . THR A 1 92 ? -24.453 0.089 -13.734 1 95.31 92 THR A C 1
ATOM 727 O O . THR A 1 92 ? -25.641 -0.185 -13.969 1 95.31 92 THR A O 1
ATOM 730 N N . THR A 1 93 ? -23.547 -0.236 -14.633 1 95.5 93 THR A N 1
ATOM 731 C CA . THR A 1 93 ? -23.859 -0.635 -16 1 95.5 93 THR A CA 1
ATOM 732 C C . THR A 1 93 ? -23.688 -2.141 -16.188 1 95.5 93 THR A C 1
ATOM 734 O O . THR A 1 93 ? -24.188 -2.721 -17.141 1 95.5 93 THR A O 1
ATOM 737 N N . GLY A 1 94 ? -22.891 -2.719 -15.312 1 96.31 94 GLY A N 1
ATOM 738 C CA . GLY A 1 94 ? -22.562 -4.129 -15.453 1 96.31 94 GLY A CA 1
ATOM 739 C C . GLY A 1 94 ? -21.406 -4.379 -16.406 1 96.31 94 GLY A C 1
ATOM 740 O O . GLY A 1 94 ? -21 -5.527 -16.609 1 96.31 94 GLY A O 1
ATOM 741 N N . LYS A 1 95 ? -20.844 -3.316 -16.906 1 97.19 95 LYS A N 1
ATOM 742 C CA . LYS A 1 95 ? -19.75 -3.465 -17.875 1 97.19 95 LYS A CA 1
ATOM 743 C C . LYS A 1 95 ? -18.516 -4.039 -17.203 1 97.19 95 LYS A C 1
ATOM 745 O O . LYS A 1 95 ? -18.094 -3.572 -16.141 1 97.19 95 LYS A O 1
ATOM 750 N N . LEU A 1 96 ? -17.984 -5.02 -17.844 1 97.88 96 LEU A N 1
ATOM 751 C CA . LEU A 1 96 ? -16.844 -5.758 -17.328 1 97.88 96 LEU A CA 1
ATOM 752 C C . LEU A 1 96 ? -15.562 -5.367 -18.078 1 97.88 96 LEU A C 1
ATOM 754 O O . LEU A 1 96 ? -15.57 -5.195 -19.297 1 97.88 96 LEU A O 1
ATOM 758 N N . ALA A 1 97 ? -14.453 -5.281 -17.344 1 98.38 97 ALA A N 1
ATOM 759 C CA . ALA A 1 97 ? -13.188 -4.855 -17.938 1 98.38 97 ALA A CA 1
ATOM 760 C C . ALA A 1 97 ? -12.516 -6.004 -18.688 1 98.38 97 ALA A C 1
ATOM 762 O O . ALA A 1 97 ? -12.617 -7.16 -18.266 1 98.38 97 ALA A O 1
ATOM 763 N N . ASP A 1 98 ? -11.789 -5.656 -19.75 1 98.62 98 ASP A N 1
ATOM 764 C CA . ASP A 1 98 ? -10.695 -6.473 -20.266 1 98.62 98 ASP A CA 1
ATOM 765 C C . ASP A 1 98 ? -9.383 -6.145 -19.547 1 98.62 98 ASP A C 1
ATOM 767 O O . ASP A 1 98 ? -9.109 -4.984 -19.25 1 98.62 98 ASP A O 1
ATOM 771 N N . PHE A 1 99 ? -8.609 -7.184 -19.297 1 98.81 99 PHE A N 1
ATOM 772 C CA . PHE A 1 99 ? -7.285 -6.84 -18.797 1 98.81 99 PHE A CA 1
ATOM 773 C C . PHE A 1 99 ? -6.258 -7.887 -19.203 1 98.81 99 PHE A C 1
ATOM 775 O O . PHE A 1 99 ? -6.625 -8.992 -19.625 1 98.81 99 PHE A O 1
ATOM 782 N N . GLU A 1 100 ? -5.027 -7.477 -19.188 1 98.81 100 GLU A N 1
ATOM 783 C CA . GLU A 1 100 ? -3.869 -8.344 -19.391 1 98.81 100 GLU A CA 1
ATOM 784 C C . GLU A 1 100 ? -2.725 -7.965 -18.453 1 98.81 100 GLU A C 1
ATOM 786 O O . GLU A 1 100 ? -2.459 -6.785 -18.234 1 98.81 100 GLU A O 1
ATOM 791 N N . THR A 1 101 ? -2.182 -8.906 -17.859 1 98.88 101 THR A N 1
ATOM 792 C CA . THR A 1 101 ? -0.947 -8.719 -17.109 1 98.88 101 THR A CA 1
ATOM 793 C C . THR A 1 101 ? 0.128 -9.695 -17.578 1 98.88 101 THR A C 1
ATOM 795 O O . THR A 1 101 ? -0.171 -10.844 -17.906 1 98.88 101 THR A O 1
ATOM 798 N N . VAL A 1 102 ? 1.356 -9.195 -17.734 1 98.88 102 VAL A N 1
ATOM 799 C CA . VAL A 1 102 ? 2.537 -9.977 -18.078 1 98.88 102 VAL A CA 1
ATOM 800 C C . VAL A 1 102 ? 3.633 -9.758 -17.047 1 98.88 102 VAL A C 1
ATOM 802 O O . VAL A 1 102 ? 3.855 -8.633 -16.594 1 98.88 102 VAL A O 1
ATOM 805 N N . PHE A 1 103 ? 4.246 -10.812 -16.656 1 98.88 103 PHE A N 1
ATOM 806 C CA . PHE A 1 103 ? 5.363 -10.672 -15.734 1 98.88 103 PHE A CA 1
ATOM 807 C C . PHE A 1 103 ? 6.406 -11.758 -15.969 1 98.88 103 PHE A C 1
ATOM 809 O O . PHE A 1 103 ? 6.074 -12.859 -16.406 1 98.88 103 PHE A O 1
ATOM 816 N N . ALA A 1 104 ? 7.648 -11.398 -15.758 1 98.81 104 ALA A N 1
ATOM 817 C CA . ALA A 1 104 ? 8.758 -12.344 -15.711 1 98.81 104 ALA A CA 1
ATOM 818 C C . ALA A 1 104 ? 9.094 -12.727 -14.273 1 98.81 104 ALA A C 1
ATOM 820 O O . ALA A 1 104 ? 9 -11.898 -13.367 1 98.81 104 ALA A O 1
ATOM 821 N N . PHE A 1 105 ? 9.445 -14 -14.078 1 98.62 105 PHE A N 1
ATOM 822 C CA . PHE A 1 105 ? 9.695 -14.461 -12.719 1 98.62 105 PHE A CA 1
ATOM 823 C C . PHE A 1 105 ? 10.758 -15.547 -12.703 1 98.62 105 PHE A C 1
ATOM 825 O O . PHE A 1 105 ? 11.047 -16.156 -13.734 1 98.62 105 PHE A O 1
ATOM 832 N N . VAL A 1 106 ? 11.406 -15.719 -11.531 1 97.19 106 VAL A N 1
ATOM 833 C CA . VAL A 1 106 ? 12.359 -16.797 -11.305 1 97.19 106 VAL A CA 1
ATOM 834 C C . VAL A 1 106 ? 12.023 -17.516 -9.992 1 97.19 106 VAL A C 1
ATOM 836 O O . VAL A 1 106 ? 11.703 -16.875 -8.992 1 97.19 106 VAL A O 1
ATOM 839 N N . VAL A 1 107 ? 11.938 -18.797 -10.07 1 95.94 107 VAL A N 1
ATOM 840 C CA . VAL A 1 107 ? 11.859 -19.656 -8.898 1 95.94 107 VAL A CA 1
ATOM 841 C C . VAL A 1 107 ? 13.203 -20.359 -8.688 1 95.94 107 VAL A C 1
ATOM 843 O O . VAL A 1 107 ? 13.68 -21.078 -9.562 1 95.94 107 VAL A O 1
ATOM 846 N N . ASP A 1 108 ? 13.805 -20.094 -7.539 1 91.56 108 ASP A N 1
ATOM 847 C CA . ASP A 1 108 ? 15.156 -20.578 -7.27 1 91.56 108 ASP A CA 1
ATOM 848 C C . ASP A 1 108 ? 15.18 -21.469 -6.027 1 91.56 108 ASP A C 1
ATOM 850 O O . ASP A 1 108 ? 14.953 -20.984 -4.91 1 91.56 108 ASP A O 1
ATOM 854 N N . SER A 1 109 ? 15.508 -22.719 -6.145 1 86.62 109 SER A N 1
ATOM 855 C CA . SER A 1 109 ? 15.547 -23.656 -5.027 1 86.62 109 SER A CA 1
ATOM 856 C C . SER A 1 109 ? 16.922 -23.672 -4.371 1 86.62 109 SER A C 1
ATOM 858 O O . SER A 1 109 ? 17.156 -24.438 -3.43 1 86.62 109 SER A O 1
ATOM 860 N N . ALA A 1 110 ? 17.75 -22.875 -4.785 1 81.38 110 ALA A N 1
ATOM 861 C CA . ALA A 1 110 ? 19.125 -22.781 -4.27 1 81.38 110 ALA A CA 1
ATOM 862 C C . ALA A 1 110 ? 19.797 -24.141 -4.242 1 81.38 110 ALA A C 1
ATOM 864 O O . ALA A 1 110 ? 20.406 -24.531 -3.238 1 81.38 110 ALA A O 1
ATOM 865 N N . GLY A 1 111 ? 19.641 -24.938 -5.215 1 78.31 111 GLY A N 1
ATOM 866 C CA . GLY A 1 111 ? 20.312 -26.203 -5.379 1 78.31 111 GLY A CA 1
ATOM 867 C C . GLY A 1 111 ? 19.516 -27.391 -4.875 1 78.31 111 GLY A C 1
ATOM 868 O O . GLY A 1 111 ? 19.891 -28.547 -5.094 1 78.31 111 GLY A O 1
ATOM 869 N N . SER A 1 112 ? 18.406 -27.047 -4.176 1 79.25 112 SER A N 1
ATOM 870 C CA . SER A 1 112 ? 17.562 -28.141 -3.725 1 79.25 112 SER A CA 1
ATOM 871 C C . SER A 1 112 ? 16.875 -28.828 -4.902 1 79.25 112 SER A C 1
ATOM 873 O O . SER A 1 112 ? 16.5 -28.172 -5.875 1 79.25 112 SER A O 1
ATOM 875 N N . GLN A 1 113 ? 16.719 -30.156 -4.777 1 77.06 113 GLN A N 1
ATOM 876 C CA . GLN A 1 113 ? 16.031 -30.922 -5.812 1 77.06 113 GLN A CA 1
ATOM 877 C C . GLN A 1 113 ? 14.516 -30.812 -5.66 1 77.06 113 GLN A C 1
ATOM 879 O O . GLN A 1 113 ? 13.766 -31.156 -6.574 1 77.06 113 GLN A O 1
ATOM 884 N N . ILE A 1 114 ? 14.148 -30.312 -4.578 1 79.94 114 ILE A N 1
ATOM 885 C CA . ILE A 1 114 ? 12.719 -30.203 -4.309 1 79.94 114 ILE A CA 1
ATOM 886 C C . ILE A 1 114 ? 12.297 -28.734 -4.371 1 79.94 114 ILE A C 1
ATOM 888 O O . ILE A 1 114 ? 12.875 -27.891 -3.691 1 79.94 114 ILE A O 1
ATOM 892 N N . HIS A 1 115 ? 11.344 -28.484 -5.301 1 84.56 115 HIS A N 1
ATOM 893 C CA . HIS A 1 115 ? 10.734 -27.172 -5.375 1 84.56 115 HIS A CA 1
ATOM 894 C C . HIS A 1 115 ? 9.633 -27 -4.324 1 84.56 115 HIS A C 1
ATOM 896 O O . HIS A 1 115 ? 8.992 -27.984 -3.941 1 84.56 115 HIS A O 1
ATOM 902 N N . ALA A 1 116 ? 9.461 -25.859 -3.705 1 85.12 116 ALA A N 1
ATOM 903 C CA . ALA A 1 116 ? 8.352 -25.609 -2.789 1 85.12 116 ALA A CA 1
ATOM 904 C C . ALA A 1 116 ? 8.336 -24.141 -2.342 1 85.12 116 ALA A C 1
ATOM 906 O O . ALA A 1 116 ? 9.383 -23.5 -2.244 1 85.12 116 ALA A O 1
ATOM 907 N N . ASP A 1 117 ? 7.035 -23.641 -2.084 1 92.25 117 ASP A N 1
ATOM 908 C CA . ASP A 1 117 ? 5.703 -24.125 -2.426 1 92.25 117 ASP A CA 1
ATOM 909 C C . ASP A 1 117 ? 5.148 -23.406 -3.648 1 92.25 117 ASP A C 1
ATOM 911 O O . ASP A 1 117 ? 4.262 -23.906 -4.332 1 92.25 117 ASP A O 1
ATOM 915 N N . GLY A 1 118 ? 5.668 -22.203 -3.893 1 96.62 118 GLY A N 1
ATOM 916 C CA . GLY A 1 118 ? 5.289 -21.547 -5.137 1 96.62 118 GLY A CA 1
ATOM 917 C C . GLY A 1 118 ? 4.84 -20.109 -4.941 1 96.62 118 GLY A C 1
ATOM 918 O O . GLY A 1 118 ? 5.047 -19.531 -3.873 1 96.62 118 GLY A O 1
ATOM 919 N N . LEU A 1 119 ? 4.32 -19.516 -5.992 1 98.44 119 LEU A N 1
ATOM 920 C CA . LEU A 1 119 ? 3.826 -18.141 -6.02 1 98.44 119 LEU A CA 1
ATOM 921 C C . LEU A 1 119 ? 2.465 -18.062 -6.699 1 98.44 119 LEU A C 1
ATOM 923 O O . LEU A 1 119 ? 1.994 -19.062 -7.27 1 98.44 119 LEU A O 1
ATOM 927 N N . SER A 1 120 ? 1.869 -16.953 -6.613 1 98.81 120 SER A N 1
ATOM 928 C CA . SER A 1 120 ? 0.584 -16.719 -7.27 1 98.81 120 SER A CA 1
ATOM 929 C C . SER A 1 120 ? 0.413 -15.266 -7.668 1 98.81 120 SER A C 1
ATOM 931 O O . SER A 1 120 ? 1.052 -14.383 -7.094 1 98.81 120 SER A O 1
ATOM 933 N N . PHE A 1 121 ? -0.284 -15.031 -8.727 1 98.94 121 PHE A N 1
ATOM 934 C CA . PHE A 1 121 ? -0.935 -13.758 -8.992 1 98.94 121 PHE A CA 1
ATOM 935 C C . PHE A 1 121 ? -2.373 -13.766 -8.484 1 98.94 121 PHE A C 1
ATOM 937 O O . PHE A 1 121 ? -3.117 -14.711 -8.734 1 98.94 121 PHE A O 1
ATOM 944 N N . PHE A 1 122 ? -2.779 -12.695 -7.754 1 98.94 122 PHE A N 1
ATOM 945 C CA . PHE A 1 122 ? -4.133 -12.766 -7.219 1 98.94 122 PHE A CA 1
ATOM 946 C C . PHE A 1 122 ? -4.879 -11.461 -7.453 1 98.94 122 PHE A C 1
ATOM 948 O O . PHE A 1 122 ? -4.262 -10.414 -7.688 1 98.94 122 PHE A O 1
ATOM 955 N N . ILE A 1 123 ? -6.188 -11.547 -7.492 1 98.88 123 ILE A N 1
ATOM 956 C CA . ILE A 1 123 ? -7.156 -10.461 -7.527 1 98.88 123 ILE A CA 1
ATOM 957 C C . ILE A 1 123 ? -8.125 -10.594 -6.352 1 98.88 123 ILE A C 1
ATOM 959 O O . ILE A 1 123 ? -8.734 -11.648 -6.16 1 98.88 123 ILE A O 1
ATOM 963 N N . SER A 1 124 ? -8.203 -9.578 -5.523 1 98.69 124 SER A N 1
ATOM 964 C CA . SER A 1 124 ? -9.109 -9.562 -4.383 1 98.69 124 SER A CA 1
ATOM 965 C C . SER A 1 124 ? -9.828 -8.219 -4.27 1 98.69 124 SER A C 1
ATOM 967 O O . SER A 1 124 ? -9.422 -7.238 -4.887 1 98.69 124 SER A O 1
ATOM 969 N N . PRO A 1 125 ? -10.938 -8.156 -3.533 1 98.69 125 PRO A N 1
ATOM 970 C CA . PRO A 1 125 ? -11.586 -6.859 -3.344 1 98.69 125 PRO A CA 1
ATOM 971 C C . PRO A 1 125 ? -10.625 -5.797 -2.801 1 98.69 125 PRO A C 1
ATOM 973 O O . PRO A 1 125 ? -9.781 -6.098 -1.954 1 98.69 125 PRO A O 1
ATOM 976 N N . PHE A 1 126 ? -10.828 -4.582 -3.273 1 98.12 126 PHE A N 1
ATOM 977 C CA . PHE A 1 126 ? -9.922 -3.508 -2.883 1 98.12 126 PHE A CA 1
ATOM 978 C C . PHE A 1 126 ? -10.031 -3.225 -1.389 1 98.12 126 PHE A C 1
ATOM 980 O O . PHE A 1 126 ? -9.039 -2.875 -0.744 1 98.12 126 PHE A O 1
ATOM 987 N N . ASP A 1 127 ? -11.188 -3.4 -0.834 1 96.5 127 ASP A N 1
ATOM 988 C CA . ASP A 1 127 ? -11.422 -3.045 0.562 1 96.5 127 ASP A CA 1
ATOM 989 C C . ASP A 1 127 ? -11.156 -4.234 1.483 1 96.5 127 ASP A C 1
ATOM 991 O O . ASP A 1 127 ? -11.406 -4.16 2.688 1 96.5 127 ASP A O 1
ATOM 995 N N . ALA A 1 128 ? -10.719 -5.402 0.894 1 97.19 128 ALA A N 1
ATOM 996 C CA . ALA A 1 128 ? -10.336 -6.539 1.727 1 97.19 128 ALA A CA 1
ATOM 997 C C . ALA A 1 128 ? -8.992 -6.297 2.412 1 97.19 128 ALA A C 1
ATOM 999 O O . ALA A 1 128 ? -8.172 -5.516 1.924 1 97.19 128 ALA A O 1
ATOM 1000 N N . ASP A 1 129 ? -8.812 -6.93 3.551 1 96.25 129 ASP A N 1
ATOM 1001 C CA . ASP A 1 129 ? -7.543 -6.867 4.266 1 96.25 129 ASP A CA 1
ATOM 1002 C C . ASP A 1 129 ? -6.398 -7.379 3.398 1 96.25 129 ASP A C 1
ATOM 1004 O O . ASP A 1 129 ? -6.379 -8.547 3.014 1 96.25 129 ASP A O 1
ATOM 1008 N N . PRO A 1 130 ? -5.438 -6.504 3.07 1 96.69 130 PRO A N 1
ATOM 1009 C CA . PRO A 1 130 ? -4.344 -6.938 2.197 1 96.69 130 PRO A CA 1
ATOM 1010 C C . PRO A 1 130 ? -3.295 -7.766 2.934 1 96.69 130 PRO A C 1
ATOM 1012 O O . PRO A 1 130 ? -2.41 -8.352 2.303 1 96.69 130 PRO A O 1
ATOM 1015 N N . ASN A 1 131 ? -3.371 -7.918 4.25 1 96.5 131 ASN A N 1
ATOM 1016 C CA . ASN A 1 131 ? -2.371 -8.641 5.027 1 96.5 131 ASN A CA 1
ATOM 1017 C C . ASN A 1 131 ? -2.26 -10.094 4.582 1 96.5 131 ASN A C 1
ATOM 1019 O O . ASN A 1 131 ? -3.225 -10.672 4.074 1 96.5 131 ASN A O 1
ATOM 1023 N N . VAL A 1 132 ? -1.066 -10.625 4.77 1 97.56 132 VAL A N 1
ATOM 1024 C CA . VAL A 1 132 ? -0.897 -12.062 4.598 1 97.56 132 VAL A CA 1
ATOM 1025 C C . VAL A 1 132 ? -1.837 -12.805 5.543 1 97.56 132 VAL A C 1
ATOM 1027 O O . VAL A 1 132 ? -1.836 -12.562 6.754 1 97.56 132 VAL A O 1
ATOM 1030 N N . PRO A 1 133 ? -2.648 -13.703 4.953 1 98 133 PRO A N 1
ATOM 1031 C CA . PRO A 1 133 ? -3.506 -14.477 5.859 1 98 133 PRO A CA 1
ATOM 1032 C C . PRO A 1 133 ? -2.711 -15.25 6.91 1 98 133 PRO A C 1
ATOM 1034 O O . PRO A 1 133 ? -1.616 -15.742 6.621 1 98 133 PRO A O 1
ATOM 1037 N N . LYS A 1 134 ? -3.295 -15.344 8.102 1 97 134 LYS A N 1
ATOM 1038 C CA . LYS A 1 134 ? -2.633 -16.047 9.188 1 97 134 LYS A CA 1
ATOM 1039 C C . LYS A 1 134 ? -2.346 -17.5 8.812 1 97 134 LYS A C 1
ATOM 1041 O O . LYS A 1 134 ? -3.195 -18.172 8.219 1 97 134 LYS A O 1
ATOM 1046 N N . ASN A 1 135 ? -1.123 -17.938 9.117 1 98 135 ASN A N 1
ATOM 1047 C CA . ASN A 1 135 ? -0.705 -19.312 8.93 1 98 135 ASN A CA 1
ATOM 1048 C C . ASN A 1 135 ? -0.831 -19.75 7.469 1 98 135 ASN A C 1
ATOM 1050 O O . ASN A 1 135 ? -1.226 -20.875 7.18 1 98 135 ASN A O 1
ATOM 1054 N N . SER A 1 136 ? -0.569 -18.859 6.57 1 98.38 136 SER A N 1
ATOM 1055 C CA . SER A 1 136 ? -0.791 -19.141 5.156 1 98.38 136 SER A CA 1
ATOM 1056 C C . SER A 1 136 ? 0.505 -19.562 4.465 1 98.38 136 SER A C 1
ATOM 1058 O O . SER A 1 136 ? 0.615 -19.469 3.242 1 98.38 136 SER A O 1
ATOM 1060 N N . SER A 1 137 ? 1.522 -20 5.207 1 97.94 137 SER A N 1
ATOM 1061 C CA . SER A 1 137 ? 2.758 -20.484 4.605 1 97.94 137 SER A CA 1
ATOM 1062 C C . SER A 1 137 ? 2.537 -21.812 3.893 1 97.94 137 SER A C 1
ATOM 1064 O O . SER A 1 137 ? 1.415 -22.328 3.848 1 97.94 137 SER A O 1
ATOM 1066 N N . GLY A 1 138 ? 3.605 -22.312 3.225 1 96.56 138 GLY A N 1
ATOM 1067 C CA . GLY A 1 138 ? 3.551 -23.594 2.551 1 96.56 138 GLY A CA 1
ATOM 1068 C C . GLY A 1 138 ? 2.51 -23.641 1.45 1 96.56 138 GLY A C 1
ATOM 1069 O O . GLY A 1 138 ? 2.453 -22.766 0.597 1 96.56 138 GLY A O 1
ATOM 1070 N N . GLY A 1 139 ? 1.729 -24.672 1.508 1 95.44 139 GLY A N 1
ATOM 1071 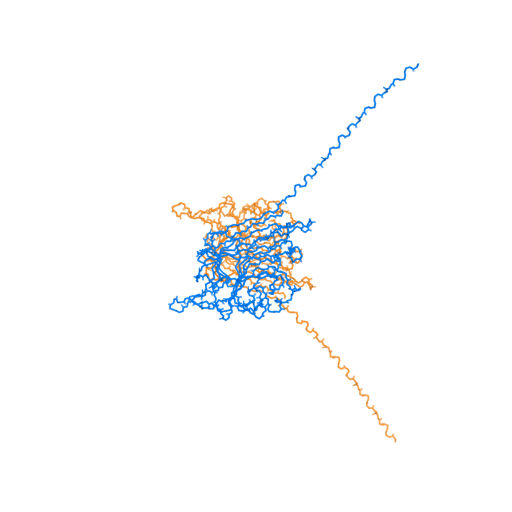C CA . GLY A 1 139 ? 0.779 -24.969 0.445 1 95.44 139 GLY A CA 1
ATOM 1072 C C . GLY A 1 139 ? -0.342 -23.938 0.359 1 95.44 139 GLY A C 1
ATOM 1073 O O . GLY A 1 139 ? -1.079 -23.906 -0.629 1 95.44 139 GLY A O 1
ATOM 1074 N N . TYR A 1 140 ? -0.457 -23.078 1.316 1 97.94 140 TYR A N 1
ATOM 1075 C CA . TYR A 1 140 ? -1.525 -22.078 1.31 1 97.94 140 TYR A CA 1
ATOM 1076 C C . TYR A 1 140 ? -1.124 -20.859 0.497 1 97.94 140 TYR A C 1
ATOM 1078 O O . TYR A 1 140 ? -1.938 -19.953 0.279 1 97.94 140 TYR A O 1
ATOM 1086 N N . LEU A 1 141 ? 0.16 -20.766 0.068 1 97.94 141 LEU A N 1
ATOM 1087 C CA . LEU A 1 141 ? 0.722 -19.859 -0.92 1 97.94 141 LEU A CA 1
ATOM 1088 C C . LEU A 1 141 ? 0.494 -18.406 -0.51 1 97.94 141 LEU A C 1
ATOM 1090 O O . LEU A 1 141 ? 0.47 -17.516 -1.36 1 97.94 141 LEU A O 1
ATOM 1094 N N . GLY A 1 142 ? 0.253 -18.141 0.798 1 98.44 142 GLY A N 1
ATOM 1095 C CA . GLY A 1 142 ? -0.017 -16.781 1.255 1 98.44 142 GLY A CA 1
ATOM 1096 C C . GLY A 1 142 ? -1.362 -16.266 0.796 1 98.44 142 GLY A C 1
ATOM 1097 O O . GLY A 1 142 ? -1.605 -15.047 0.829 1 98.44 142 GLY A O 1
ATOM 1098 N N . LEU A 1 143 ? -2.289 -17.188 0.395 1 98.19 143 LEU A N 1
ATOM 1099 C CA . LEU A 1 143 ? -3.566 -16.781 -0.177 1 98.19 143 LEU A CA 1
ATOM 1100 C C . LEU A 1 143 ? -4.699 -16.984 0.819 1 98.19 143 LEU A C 1
ATOM 1102 O O . LEU A 1 143 ? -5.656 -16.203 0.855 1 98.19 143 LEU A O 1
ATOM 1106 N N . PHE A 1 144 ? -4.566 -18.094 1.565 1 97.88 144 PHE A N 1
ATOM 1107 C CA . PHE A 1 144 ? -5.676 -18.5 2.418 1 97.88 144 PHE A CA 1
ATOM 1108 C C . PHE A 1 144 ? -5.18 -18.875 3.809 1 97.88 144 PHE A C 1
ATOM 1110 O O . PHE A 1 144 ? -4.055 -19.344 3.965 1 97.88 144 PHE A O 1
ATOM 1117 N N . THR A 1 145 ? -6.062 -18.672 4.836 1 98 145 THR A N 1
ATOM 1118 C CA . THR A 1 145 ? -5.852 -19.359 6.109 1 98 145 THR A CA 1
ATOM 1119 C C . THR A 1 145 ? -6.273 -20.812 6.012 1 98 145 THR A C 1
ATOM 1121 O O . THR A 1 145 ? -7.125 -21.172 5.195 1 98 145 THR A O 1
ATOM 1124 N N . PRO A 1 146 ? -5.664 -21.672 6.84 1 97.25 146 PRO A N 1
ATOM 1125 C CA . PRO A 1 146 ? -6.094 -23.062 6.82 1 97.25 146 PRO A CA 1
ATOM 1126 C C . PRO A 1 146 ? -7.59 -23.234 7.07 1 97.25 146 PRO A C 1
ATOM 1128 O O . PRO A 1 146 ? -8.219 -24.141 6.523 1 97.25 146 PRO A O 1
ATOM 1131 N N . GLU A 1 147 ? -8.234 -22.312 7.805 1 97.19 147 GLU A N 1
ATOM 1132 C CA . GLU A 1 147 ? -9.641 -22.391 8.18 1 97.19 147 GLU A CA 1
ATOM 1133 C C . GLU A 1 147 ? -10.547 -22.094 6.988 1 97.19 147 GLU A C 1
ATOM 1135 O O . GLU A 1 147 ? -11.672 -22.594 6.906 1 97.19 147 GLU A O 1
ATOM 1140 N N . THR A 1 148 ? -10.07 -21.312 6.035 1 97 148 THR A N 1
ATOM 1141 C CA . THR A 1 148 ? -10.969 -20.828 4.996 1 97 148 THR A CA 1
ATOM 1142 C C . THR A 1 148 ? -10.539 -21.344 3.625 1 97 148 THR A C 1
ATOM 1144 O O . THR A 1 148 ? -11.273 -21.203 2.646 1 97 148 THR A O 1
ATOM 1147 N N . ALA A 1 149 ? -9.43 -22.031 3.555 1 97.75 149 ALA A N 1
ATOM 1148 C CA . ALA A 1 149 ? -8.773 -22.359 2.289 1 97.75 149 ALA A CA 1
ATOM 1149 C C . ALA A 1 149 ? -9.695 -23.172 1.386 1 97.75 149 ALA A C 1
ATOM 1151 O O . ALA A 1 149 ? -9.594 -23.109 0.158 1 97.75 149 ALA A O 1
ATOM 1152 N N . PHE A 1 150 ? -10.594 -23.922 1.945 1 96.75 150 PHE A N 1
ATOM 1153 C CA . PHE A 1 150 ? -11.398 -24.844 1.145 1 96.75 150 PHE A CA 1
ATOM 1154 C C . PHE A 1 150 ? -12.883 -24.547 1.314 1 96.75 150 PHE A C 1
ATOM 1156 O O . PHE A 1 150 ? -13.727 -25.406 1.033 1 96.75 150 PHE A O 1
ATOM 1163 N N . ASN A 1 151 ? -13.219 -23.375 1.861 1 97.12 151 ASN A N 1
ATOM 1164 C CA . ASN A 1 151 ? -14.586 -22.906 1.996 1 97.12 151 ASN A CA 1
ATOM 1165 C C . ASN A 1 151 ? -14.844 -21.672 1.122 1 97.12 151 ASN A C 1
ATOM 1167 O O . ASN A 1 151 ? -14.609 -20.547 1.549 1 97.12 151 ASN A O 1
ATOM 1171 N N . ALA A 1 152 ? -15.391 -21.969 -0.026 1 96.44 152 ALA A N 1
ATOM 1172 C CA . ALA A 1 152 ? -15.562 -20.922 -1.036 1 96.44 152 ALA A CA 1
ATOM 1173 C C . ALA A 1 152 ? -16.391 -19.75 -0.49 1 96.44 152 ALA A C 1
ATOM 1175 O O . ALA A 1 152 ? -16.188 -18.609 -0.883 1 96.44 152 ALA A O 1
ATOM 1176 N N . ASP A 1 153 ? -17.281 -19.984 0.499 1 96.94 153 ASP A N 1
ATOM 1177 C CA . ASP A 1 153 ? -18.203 -18.969 0.998 1 96.94 153 ASP A CA 1
ATOM 1178 C C . ASP A 1 153 ? -17.484 -17.984 1.929 1 96.94 153 ASP A C 1
ATOM 1180 O O . ASP A 1 153 ? -18.031 -16.922 2.252 1 96.94 153 ASP A O 1
ATOM 1184 N N . LYS A 1 154 ? -16.312 -18.328 2.277 1 97.06 154 LYS A N 1
ATOM 1185 C CA . LYS A 1 154 ? -15.602 -17.516 3.26 1 97.06 154 LYS A CA 1
ATOM 1186 C C . LYS A 1 154 ? -14.508 -16.688 2.598 1 97.06 154 LYS A C 1
ATOM 1188 O O . LYS A 1 154 ? -13.742 -16 3.281 1 97.06 154 LYS A O 1
ATOM 1193 N N . ASN A 1 155 ? -14.43 -16.75 1.307 1 97.88 155 ASN A N 1
ATOM 1194 C CA . ASN A 1 155 ? -13.367 -16.078 0.575 1 97.88 155 ASN A CA 1
ATOM 1195 C C . ASN A 1 155 ? -13.922 -15.289 -0.611 1 97.88 155 ASN A C 1
ATOM 1197 O O . ASN A 1 155 ? -15.016 -15.578 -1.094 1 97.88 155 ASN A O 1
ATOM 1201 N N . GLN A 1 156 ? -13.266 -14.297 -1.007 1 98.38 156 GLN A N 1
ATOM 1202 C CA . GLN A 1 156 ? -13.477 -13.562 -2.254 1 98.38 156 GLN A CA 1
ATOM 1203 C C . GLN A 1 156 ? -12.141 -13.25 -2.934 1 98.38 156 GLN A C 1
ATOM 1205 O O . GLN A 1 156 ? -11.523 -12.227 -2.654 1 98.38 156 GLN A O 1
ATOM 1210 N N . ILE A 1 157 ? -11.758 -14.172 -3.787 1 98.69 157 ILE A N 1
ATOM 1211 C CA . ILE A 1 157 ? -10.445 -14.062 -4.418 1 98.69 157 ILE A CA 1
ATOM 1212 C C . ILE A 1 157 ? -10.406 -14.93 -5.676 1 98.69 157 ILE A C 1
ATOM 1214 O O . ILE A 1 157 ? -11.016 -16 -5.723 1 98.69 157 ILE A O 1
ATOM 1218 N N . VAL A 1 158 ? -9.781 -14.453 -6.738 1 98.88 158 VAL A N 1
ATOM 1219 C CA . VAL A 1 158 ? -9.344 -15.219 -7.902 1 98.88 158 VAL A CA 1
ATOM 1220 C C . VAL A 1 158 ? -7.82 -15.219 -7.984 1 98.88 158 VAL A C 1
ATOM 1222 O O . VAL A 1 158 ? -7.191 -14.164 -7.887 1 98.88 158 VAL A O 1
ATOM 1225 N N . ALA A 1 159 ? -7.25 -16.406 -8.086 1 98.81 159 ALA A N 1
ATOM 1226 C CA . ALA A 1 159 ? -5.793 -16.484 -8.125 1 98.81 159 ALA A CA 1
ATOM 1227 C C . ALA A 1 159 ? -5.328 -17.469 -9.188 1 98.81 159 ALA A C 1
ATOM 1229 O O . ALA A 1 159 ? -6.012 -18.453 -9.469 1 98.81 159 ALA A O 1
ATOM 1230 N N . ILE A 1 160 ? -4.262 -17.156 -9.828 1 98.88 160 ILE A N 1
ATOM 1231 C CA . ILE A 1 160 ? -3.486 -18.109 -10.609 1 98.88 160 ILE A CA 1
ATOM 1232 C C . ILE A 1 160 ? -2.289 -18.594 -9.797 1 98.88 160 ILE A C 1
ATOM 1234 O O . ILE A 1 160 ? -1.354 -17.828 -9.539 1 98.88 160 ILE A O 1
ATOM 1238 N N . GLU A 1 161 ? -2.312 -19.812 -9.398 1 97.56 161 GLU A N 1
ATOM 1239 C CA . GLU A 1 161 ? -1.209 -20.328 -8.594 1 97.56 161 GLU A CA 1
ATOM 1240 C C . GLU A 1 161 ? -0.168 -21.031 -9.461 1 97.56 161 GLU A C 1
ATOM 1242 O O . GLU A 1 161 ? -0.514 -21.688 -10.438 1 97.56 161 GLU A O 1
ATOM 1247 N N . PHE A 1 162 ? 1 -20.75 -9.258 1 97.44 162 PHE A N 1
ATOM 1248 C CA . PHE A 1 162 ? 2.176 -21.5 -9.695 1 97.44 162 PHE A CA 1
ATOM 1249 C C . PHE A 1 162 ? 2.752 -22.328 -8.555 1 97.44 162 PHE A C 1
ATOM 1251 O O . PHE A 1 162 ? 3.561 -21.828 -7.77 1 97.44 162 PHE A O 1
ATOM 1258 N N . ASP A 1 163 ? 2.27 -23.516 -8.508 1 95.75 163 ASP A N 1
ATOM 1259 C CA . ASP A 1 163 ? 2.516 -24.391 -7.363 1 95.75 163 ASP A CA 1
ATOM 1260 C C . ASP A 1 163 ? 3.574 -25.438 -7.695 1 95.75 163 ASP A C 1
ATOM 1262 O O . ASP A 1 163 ? 3.328 -26.344 -8.492 1 95.75 163 ASP A O 1
ATOM 1266 N N . SER A 1 164 ? 4.695 -25.297 -7.059 1 92.62 164 SER A N 1
ATOM 1267 C CA . SER A 1 164 ? 5.82 -26.172 -7.391 1 92.62 164 SER A CA 1
ATOM 1268 C C . SER A 1 164 ? 5.875 -27.375 -6.465 1 92.62 164 SER A C 1
ATOM 1270 O O . SER A 1 164 ? 6.75 -28.234 -6.605 1 92.62 164 SER A O 1
ATOM 1272 N N . PHE A 1 165 ? 4.992 -27.438 -5.527 1 90.94 165 PHE A N 1
ATOM 1273 C CA . PHE A 1 165 ? 4.953 -28.531 -4.57 1 90.94 165 PHE A CA 1
ATOM 1274 C C . PHE A 1 165 ? 3.533 -29.062 -4.41 1 90.94 165 PHE A C 1
ATOM 1276 O O . PHE A 1 165 ? 2.637 -28.328 -3.982 1 90.94 165 PHE A O 1
ATOM 1283 N N . GLY A 1 166 ? 3.355 -30.312 -4.617 1 88 166 GLY A N 1
ATOM 1284 C CA . GLY A 1 166 ? 2.033 -30.906 -4.504 1 88 166 GLY A CA 1
ATOM 1285 C C . GLY A 1 166 ? 1.635 -31.188 -3.068 1 88 166 GLY A C 1
ATOM 1286 O O . GLY A 1 166 ? 2.459 -31.641 -2.266 1 88 166 GLY A O 1
ATOM 1287 N N . ASN A 1 167 ? 0.375 -30.828 -2.707 1 89.06 167 ASN A N 1
ATOM 1288 C CA . ASN A 1 167 ? -0.245 -31.172 -1.431 1 89.06 167 ASN A CA 1
ATOM 1289 C C . ASN A 1 167 ? -1.465 -32.062 -1.617 1 89.06 167 ASN A C 1
ATOM 1291 O O . ASN A 1 167 ? -1.869 -32.344 -2.748 1 89.06 167 ASN A O 1
ATOM 1295 N N . GLU A 1 168 ? -2.035 -32.5 -0.542 1 84.19 168 GLU A N 1
ATOM 1296 C CA . GLU A 1 168 ? -3.117 -33.5 -0.57 1 84.19 168 GLU A CA 1
ATOM 1297 C C . GLU A 1 168 ? -4.332 -32.969 -1.321 1 84.19 168 GLU A C 1
ATOM 1299 O O . GLU A 1 168 ? -5.066 -33.719 -1.953 1 84.19 168 GLU A O 1
ATOM 1304 N N . TRP A 1 169 ? -4.555 -31.656 -1.366 1 85.62 169 TRP A N 1
ATOM 1305 C CA . TRP A 1 169 ? -5.746 -31.062 -1.961 1 85.62 169 TRP A CA 1
ATOM 1306 C C . TRP A 1 169 ? -5.512 -30.734 -3.434 1 85.62 169 TRP A C 1
ATOM 1308 O O . TRP A 1 169 ? -6.43 -30.281 -4.125 1 85.62 169 TRP A O 1
ATOM 1318 N N . ASP A 1 170 ? -4.301 -30.969 -3.916 1 85.56 170 ASP A N 1
ATOM 1319 C CA . ASP A 1 170 ? -3.977 -30.656 -5.301 1 85.56 170 ASP A CA 1
ATOM 1320 C C . ASP A 1 170 ? -4.492 -31.734 -6.254 1 85.56 170 ASP A C 1
ATOM 1322 O O . ASP A 1 170 ? -4.855 -32.812 -5.82 1 85.56 170 ASP A O 1
ATOM 1326 N N . PRO A 1 171 ? -4.676 -31.359 -7.547 1 75 171 PRO A N 1
ATOM 1327 C CA . PRO A 1 171 ? -5.277 -32.281 -8.5 1 75 171 PRO A CA 1
ATOM 1328 C C . PRO A 1 171 ? -4.477 -33.594 -8.641 1 75 171 PRO A C 1
ATOM 1330 O O . PRO A 1 171 ? -3.248 -33.562 -8.555 1 75 171 PRO A O 1
ATOM 1333 N N . GLU A 1 172 ? -5.242 -34.719 -8.742 1 65 172 GLU A N 1
ATOM 1334 C CA . GLU A 1 172 ? -4.707 -36.031 -9.07 1 65 172 GLU A CA 1
ATOM 1335 C C . GLU A 1 172 ? -4.27 -36.094 -10.523 1 65 172 GLU A C 1
ATOM 1337 O O . GLU A 1 172 ? -4.602 -35.219 -11.328 1 65 172 GLU A O 1
ATOM 1342 N N . PRO A 1 173 ? -3.543 -37.281 -10.93 1 53.66 173 PRO A N 1
ATOM 1343 C CA . PRO A 1 173 ? -3.154 -38.375 -10.047 1 53.66 173 PRO A CA 1
ATOM 1344 C C . PRO A 1 173 ? -1.975 -38 -9.141 1 53.66 173 PRO A C 1
ATOM 1346 O O . PRO A 1 173 ? -1.689 -38.719 -8.18 1 53.66 173 PRO A O 1
ATOM 1349 N N . VAL A 1 174 ? -1.054 -36.875 -9.594 1 52.28 174 VAL A N 1
ATOM 1350 C CA . VAL A 1 174 ? 0.147 -36.812 -8.773 1 52.28 174 VAL A CA 1
ATOM 1351 C C . VAL A 1 174 ? 0.166 -35.5 -7.988 1 52.28 174 VAL A C 1
ATOM 1353 O O . VAL A 1 174 ? 0.388 -34.438 -8.562 1 52.28 174 VAL A O 1
ATOM 1356 N N . ALA A 1 175 ? -0.345 -35.531 -6.727 1 51.84 175 ALA A N 1
ATOM 1357 C CA . ALA A 1 175 ? -0.31 -34.406 -5.805 1 51.84 175 ALA A CA 1
ATOM 1358 C C . ALA A 1 175 ? 1.041 -33.719 -5.855 1 51.84 175 ALA A C 1
ATOM 1360 O O . ALA A 1 175 ? 1.117 -32.5 -5.68 1 51.84 175 ALA A O 1
ATOM 1361 N N . ILE A 1 176 ? 2.125 -34.469 -6.18 1 58.56 176 ILE A N 1
ATOM 1362 C CA . ILE A 1 176 ? 3.465 -33.906 -6.004 1 58.56 176 ILE A CA 1
ATOM 1363 C C . ILE A 1 176 ? 3.861 -33.125 -7.246 1 58.56 176 ILE A C 1
ATOM 1365 O O . ILE A 1 176 ? 4.918 -32.5 -7.273 1 58.56 176 ILE A O 1
ATOM 1369 N N . ALA A 1 177 ? 2.883 -32.969 -8.156 1 78.38 177 ALA A N 1
ATOM 1370 C CA . ALA A 1 177 ? 3.357 -32.438 -9.43 1 78.38 177 ALA A CA 1
ATOM 1371 C C . ALA A 1 177 ? 3.18 -30.922 -9.477 1 78.38 177 ALA A C 1
ATOM 1373 O O . ALA A 1 177 ? 2.107 -30.406 -9.156 1 78.38 177 ALA A O 1
ATOM 1374 N N . PRO A 1 178 ? 4.289 -30.266 -9.797 1 91.5 178 PRO A N 1
ATOM 1375 C CA . PRO A 1 178 ? 4.156 -28.828 -10.023 1 91.5 178 PRO A CA 1
ATOM 1376 C C . PRO A 1 178 ? 3.051 -28.484 -11.023 1 91.5 178 PRO A C 1
ATOM 1378 O O . PRO A 1 178 ? 2.9 -29.172 -12.039 1 91.5 178 PRO A O 1
ATOM 1381 N N . HIS A 1 179 ? 2.193 -27.625 -10.734 1 94.88 179 HIS A N 1
ATOM 1382 C CA . HIS A 1 179 ? 1.095 -27.266 -11.617 1 94.88 179 HIS A CA 1
ATOM 1383 C C . HIS A 1 179 ? 0.786 -25.781 -11.539 1 94.88 179 HIS A C 1
ATOM 1385 O O . HIS A 1 179 ? 1.228 -25.094 -10.609 1 94.88 179 HIS A O 1
ATOM 1391 N N . ILE A 1 180 ? 0.17 -25.297 -12.57 1 96.75 180 ILE A N 1
ATOM 1392 C CA . ILE A 1 180 ? -0.487 -23.984 -12.609 1 96.75 180 ILE A CA 1
ATOM 1393 C C . ILE A 1 180 ? -1.999 -24.172 -12.5 1 96.75 180 ILE A C 1
ATOM 1395 O O . ILE A 1 180 ? -2.572 -25.062 -13.125 1 96.75 180 ILE A O 1
ATOM 1399 N N . GLY A 1 181 ? -2.615 -23.406 -11.609 1 96.75 181 GLY A N 1
ATOM 1400 C CA . GLY A 1 181 ? -4.043 -23.594 -11.391 1 96.75 181 GLY A CA 1
ATOM 1401 C C . GLY A 1 181 ? -4.789 -22.281 -11.234 1 96.75 181 GLY A C 1
ATOM 1402 O O . GLY A 1 181 ? -4.211 -21.281 -10.797 1 96.75 181 GLY A O 1
ATOM 1403 N N . VAL A 1 182 ? -6.055 -22.281 -11.672 1 98.06 182 VAL A N 1
ATOM 1404 C CA . VAL A 1 182 ? -6.969 -21.172 -11.391 1 98.06 182 VAL A CA 1
ATOM 1405 C C . VAL A 1 182 ? -7.746 -21.453 -10.109 1 98.06 182 VAL A C 1
ATOM 1407 O O . VAL A 1 182 ? -8.438 -22.469 -10.008 1 98.06 182 VAL A O 1
ATOM 1410 N N . ASP A 1 183 ? -7.582 -20.594 -9.141 1 97.94 183 ASP A N 1
ATOM 1411 C CA . ASP A 1 183 ? -8.297 -20.703 -7.867 1 97.94 183 ASP A CA 1
ATOM 1412 C C . ASP A 1 183 ? -9.391 -19.656 -7.766 1 97.94 183 ASP A C 1
ATOM 1414 O O . ASP A 1 183 ? -9.133 -18.453 -7.918 1 97.94 183 ASP A O 1
ATOM 1418 N N . ILE A 1 184 ? -10.609 -20.125 -7.555 1 98.5 184 ILE A N 1
ATOM 1419 C CA . ILE A 1 184 ? -11.734 -19.234 -7.332 1 98.5 184 ILE A CA 1
ATOM 1420 C C . ILE A 1 184 ? -12.32 -19.469 -5.941 1 98.5 184 ILE A C 1
ATOM 1422 O O . ILE A 1 184 ? -13.016 -20.469 -5.719 1 98.5 184 ILE A O 1
ATOM 1426 N N . ASN A 1 185 ? -12 -18.625 -5.016 1 98.38 185 ASN A N 1
ATOM 1427 C CA . ASN A 1 185 ? -12.469 -18.609 -3.635 1 98.38 185 ASN A CA 1
ATOM 1428 C C . ASN A 1 185 ? -12.039 -19.844 -2.871 1 98.38 185 ASN A C 1
ATOM 1430 O O . ASN A 1 185 ? -12.492 -20.078 -1.749 1 98.38 185 ASN A O 1
ATOM 1434 N N . THR A 1 186 ? -11.25 -20.703 -3.465 1 96.81 186 THR A N 1
ATOM 1435 C CA . THR A 1 186 ? -10.719 -21.906 -2.814 1 96.81 186 THR A CA 1
ATOM 1436 C C . THR A 1 186 ? -9.328 -22.234 -3.336 1 96.81 186 THR A C 1
ATOM 1438 O O . THR A 1 186 ? -8.977 -21.875 -4.465 1 96.81 186 THR A O 1
ATOM 1441 N N . LEU A 1 187 ? -8.617 -22.844 -2.434 1 96.06 187 LEU A N 1
ATOM 1442 C CA . LEU A 1 187 ? -7.277 -23.281 -2.789 1 96.06 187 LEU A CA 1
ATOM 1443 C C . LEU A 1 187 ? -7.34 -24.438 -3.785 1 96.06 187 LEU A C 1
ATOM 1445 O O . LEU A 1 187 ? -6.355 -24.719 -4.473 1 96.06 187 LEU A O 1
ATOM 1449 N N . GLU A 1 188 ? -8.438 -25.141 -3.85 1 93.38 188 GLU A N 1
ATOM 1450 C CA . GLU A 1 188 ? -8.633 -26.156 -4.871 1 93.38 188 GLU A CA 1
ATOM 1451 C C . GLU A 1 188 ? -8.852 -25.531 -6.246 1 93.38 188 GLU A C 1
ATOM 1453 O O . GLU A 1 188 ? -9.875 -24.891 -6.488 1 93.38 188 GLU A O 1
ATOM 1458 N N . SER A 1 189 ? -7.926 -25.812 -7.125 1 94.81 189 SER A N 1
ATOM 1459 C CA . SER A 1 189 ? -7.969 -25.188 -8.445 1 94.81 189 SER A CA 1
ATOM 1460 C C . SER A 1 189 ? -9.148 -25.719 -9.258 1 94.81 189 SER A C 1
ATOM 1462 O O . SER A 1 189 ? -9.461 -26.906 -9.219 1 94.81 189 SER A O 1
ATOM 1464 N N . VAL A 1 190 ? -9.797 -24.891 -10.008 1 95.56 190 VAL A N 1
ATOM 1465 C CA . VAL A 1 190 ? -10.93 -25.266 -10.844 1 95.56 190 VAL A CA 1
ATOM 1466 C C . VAL A 1 190 ? -10.438 -25.656 -12.234 1 95.56 190 VAL A C 1
ATOM 1468 O O . VAL A 1 190 ? -11.172 -26.266 -13.008 1 95.56 190 VAL A O 1
ATOM 1471 N N . GLU A 1 191 ? -9.32 -25.281 -12.609 1 95.69 191 GLU A N 1
ATOM 1472 C CA . GLU A 1 191 ? -8.609 -25.656 -13.836 1 95.69 191 GLU A CA 1
ATOM 1473 C C . GLU A 1 191 ? -7.105 -25.75 -13.586 1 95.69 191 GLU A C 1
ATOM 1475 O O . GLU A 1 191 ? -6.531 -24.938 -12.875 1 95.69 191 GLU A O 1
ATOM 1480 N N . THR A 1 192 ? -6.449 -26.812 -14.148 1 95.19 192 THR A N 1
ATOM 1481 C CA . THR A 1 192 ? -5.02 -26.984 -13.914 1 95.19 192 THR A CA 1
ATOM 1482 C C . THR A 1 192 ? -4.305 -27.422 -15.188 1 95.19 192 THR A C 1
ATOM 1484 O O . THR A 1 192 ? -4.938 -27.922 -16.125 1 95.19 192 THR A O 1
ATOM 1487 N N . ILE A 1 193 ? -3.072 -27.156 -15.242 1 94.5 193 ILE A N 1
ATOM 1488 C CA . ILE A 1 193 ? -2.135 -27.703 -16.219 1 94.5 193 ILE A CA 1
ATOM 1489 C C . ILE A 1 193 ? -0.793 -27.984 -15.547 1 94.5 193 ILE A C 1
ATOM 1491 O O . ILE A 1 193 ? -0.453 -27.344 -14.539 1 94.5 193 ILE A O 1
ATOM 1495 N N . GLY A 1 194 ? -0.077 -28.984 -16.016 1 93.44 194 GLY A N 1
ATOM 1496 C CA . GLY A 1 194 ? 1.259 -29.234 -15.492 1 93.44 194 GLY A CA 1
ATOM 1497 C C . GLY A 1 194 ? 2.195 -28.047 -15.68 1 93.44 194 GLY A C 1
ATOM 1498 O O . GLY A 1 194 ? 2.189 -27.406 -16.734 1 93.44 194 GLY A O 1
ATOM 1499 N N . TRP A 1 195 ? 2.904 -27.656 -14.633 1 94.5 195 TRP A N 1
ATOM 1500 C CA . TRP A 1 195 ? 3.928 -26.625 -14.711 1 94.5 195 TRP A CA 1
ATOM 1501 C C . TRP A 1 195 ? 5.293 -27.219 -15.023 1 94.5 195 TRP A C 1
ATOM 1503 O O . TRP A 1 195 ? 5.793 -28.062 -14.266 1 94.5 195 TRP A O 1
ATOM 1513 N N . PRO A 1 196 ? 5.938 -26.859 -16.141 1 92.94 196 PRO A N 1
ATOM 1514 C CA . PRO A 1 196 ? 7.172 -27.531 -16.562 1 92.94 196 PRO A CA 1
ATOM 1515 C C . PRO A 1 196 ? 8.406 -27.016 -15.828 1 92.94 196 PRO A C 1
ATOM 1517 O O . PRO A 1 196 ? 9.469 -26.875 -16.438 1 92.94 196 PRO A O 1
ATOM 1520 N N . ILE A 1 197 ? 8.281 -26.688 -14.562 1 91.69 197 ILE A N 1
ATOM 1521 C CA . ILE A 1 197 ? 9.359 -26.078 -13.797 1 91.69 197 ILE A CA 1
ATOM 1522 C C . ILE A 1 197 ? 10.508 -27.078 -13.641 1 91.69 197 ILE A C 1
ATOM 1524 O O . ILE A 1 197 ? 11.672 -26.688 -13.523 1 91.69 197 ILE A O 1
ATOM 1528 N N . ASN A 1 198 ? 10.258 -28.375 -13.648 1 89.12 198 ASN A N 1
ATOM 1529 C CA . ASN A 1 198 ? 11.289 -29.391 -13.5 1 89.12 198 ASN A CA 1
ATOM 1530 C C . ASN A 1 198 ? 11.922 -29.75 -14.844 1 89.12 198 ASN A C 1
ATOM 1532 O O . ASN A 1 198 ? 12.914 -30.484 -14.891 1 89.12 198 ASN A O 1
ATOM 1536 N N . SER A 1 199 ? 11.398 -29.25 -15.867 1 89.5 199 SER A N 1
ATOM 1537 C CA . SER A 1 199 ? 11.883 -29.594 -17.203 1 89.5 199 SER A CA 1
ATOM 1538 C C . SER A 1 199 ? 12.742 -28.484 -17.781 1 89.5 199 SER A C 1
ATOM 1540 O O . SER A 1 199 ? 13.156 -28.547 -18.938 1 89.5 199 SER A O 1
ATOM 1542 N N . VAL A 1 200 ? 12.891 -27.438 -17.016 1 92.19 200 VAL A N 1
ATOM 1543 C CA . VAL A 1 200 ? 13.734 -26.328 -17.469 1 92.19 200 VAL A CA 1
ATOM 1544 C C . VAL A 1 200 ? 14.93 -26.188 -16.531 1 92.19 200 VAL A C 1
ATOM 1546 O O . VAL A 1 200 ? 14.898 -26.656 -15.391 1 92.19 200 VAL A O 1
ATOM 1549 N N . PRO A 1 201 ? 16.031 -25.594 -17.016 1 90.06 201 PRO A N 1
ATOM 1550 C CA . PRO A 1 201 ? 17.188 -25.391 -16.141 1 90.06 201 PRO A CA 1
ATOM 1551 C C . PRO A 1 201 ? 16.828 -24.594 -14.875 1 90.06 201 PRO A C 1
ATOM 1553 O O . PRO A 1 201 ? 15.992 -23.703 -14.922 1 90.06 201 PRO A O 1
ATOM 1556 N N . GLU A 1 202 ? 17.484 -24.984 -13.836 1 88.25 202 GLU A N 1
ATOM 1557 C CA . GLU A 1 202 ? 17.312 -24.25 -12.586 1 88.25 202 GLU A CA 1
ATOM 1558 C C . GLU A 1 202 ? 17.594 -22.766 -12.781 1 88.25 202 GLU A C 1
ATOM 1560 O O . GLU A 1 202 ? 18.562 -22.391 -13.453 1 88.25 202 GLU A O 1
ATOM 1565 N N . GLY A 1 203 ? 16.703 -21.984 -12.242 1 89.69 203 GLY A N 1
ATOM 1566 C CA . GLY A 1 203 ? 16.922 -20.547 -12.297 1 89.69 203 GLY A CA 1
ATOM 1567 C C . GLY A 1 203 ? 16.469 -19.922 -13.602 1 89.69 203 GLY A C 1
ATOM 1568 O O . GLY A 1 203 ? 16.656 -18.734 -13.836 1 89.69 203 GLY A O 1
ATOM 1569 N N . SER A 1 204 ? 15.844 -20.734 -14.453 1 95 204 SER A N 1
ATOM 1570 C CA . SER A 1 204 ? 15.336 -20.203 -15.711 1 95 204 SER A CA 1
ATOM 1571 C C . SER A 1 204 ? 14.281 -19.125 -15.461 1 95 204 SER A C 1
ATOM 1573 O O . SER A 1 204 ? 13.469 -19.25 -14.547 1 95 204 SER A O 1
ATOM 1575 N N . ILE A 1 205 ? 14.352 -18.078 -16.281 1 97.88 205 ILE A N 1
ATOM 1576 C CA . ILE A 1 205 ? 13.344 -17.031 -16.219 1 97.88 205 ILE A CA 1
ATOM 1577 C C . ILE A 1 205 ? 12.062 -17.484 -16.906 1 97.88 205 ILE A C 1
ATOM 1579 O O . ILE A 1 205 ? 12.086 -17.828 -18.094 1 97.88 205 ILE A O 1
ATOM 1583 N N . GLY A 1 206 ? 11 -17.594 -16.156 1 98.38 206 GLY A N 1
ATOM 1584 C CA . GLY A 1 206 ? 9.672 -17.797 -16.719 1 98.38 206 GLY A CA 1
ATOM 1585 C C . GLY A 1 206 ? 8.969 -16.5 -17.062 1 98.38 206 GLY A C 1
ATOM 1586 O O . GLY A 1 206 ? 9.211 -15.469 -16.438 1 98.38 206 GLY A O 1
ATOM 1587 N N . LYS A 1 207 ? 8.133 -16.531 -18.094 1 98.69 207 LYS A N 1
ATOM 1588 C CA . LYS A 1 207 ? 7.25 -15.422 -18.438 1 98.69 207 LYS A CA 1
ATOM 1589 C C . LYS A 1 207 ? 5.789 -15.859 -18.438 1 98.69 207 LYS A C 1
ATOM 1591 O O . LYS A 1 207 ? 5.441 -16.875 -19.047 1 98.69 207 LYS A O 1
ATOM 1596 N N . ALA A 1 208 ? 4.988 -15.125 -17.75 1 98.88 208 ALA A N 1
ATOM 1597 C CA . ALA A 1 208 ? 3.566 -15.445 -17.688 1 98.88 208 ALA A CA 1
ATOM 1598 C C . ALA A 1 208 ? 2.717 -14.32 -18.25 1 98.88 208 ALA A C 1
ATOM 1600 O O . ALA A 1 208 ? 3.029 -13.141 -18.062 1 98.88 208 ALA A O 1
ATOM 1601 N N . SER A 1 209 ? 1.698 -14.68 -18.969 1 98.88 209 SER A N 1
ATOM 1602 C CA . SER A 1 209 ? 0.653 -13.773 -19.438 1 98.88 209 SER A CA 1
ATOM 1603 C C . SER A 1 209 ? -0.724 -14.227 -18.969 1 98.88 209 SER A C 1
ATOM 1605 O O . SER A 1 209 ? -1.113 -15.375 -19.188 1 98.88 209 SER A O 1
ATOM 1607 N N . ILE A 1 210 ? -1.43 -13.406 -18.25 1 98.94 210 ILE A N 1
ATOM 1608 C CA . ILE A 1 210 ? -2.805 -13.633 -17.828 1 98.94 210 ILE A CA 1
ATOM 1609 C C . ILE A 1 210 ? -3.729 -12.609 -18.5 1 98.94 210 ILE A C 1
ATOM 1611 O O . ILE A 1 210 ? -3.527 -11.406 -18.359 1 98.94 210 ILE A O 1
ATOM 1615 N N . ARG A 1 211 ? -4.707 -13.117 -19.219 1 98.88 211 ARG A N 1
ATOM 1616 C CA . ARG A 1 211 ? -5.617 -12.258 -19.969 1 98.88 211 ARG A CA 1
ATOM 1617 C C . ARG A 1 211 ? -7.07 -12.57 -19.641 1 98.88 211 ARG A C 1
ATOM 1619 O O . ARG A 1 211 ? -7.441 -13.742 -19.5 1 98.88 211 ARG A O 1
ATOM 1626 N N . TYR A 1 212 ? -7.832 -11.539 -19.484 1 98.88 212 TYR A N 1
ATOM 1627 C CA . TYR A 1 212 ? -9.273 -11.688 -19.344 1 98.88 212 TYR A CA 1
ATOM 1628 C C . TYR A 1 212 ? -10.016 -10.992 -20.469 1 98.88 212 TYR A C 1
ATOM 1630 O O . TYR A 1 212 ? -9.812 -9.797 -20.719 1 98.88 212 TYR A O 1
ATOM 1638 N N . ASP A 1 213 ? -10.781 -11.719 -21.172 1 98.75 213 ASP A N 1
ATOM 1639 C CA . ASP A 1 213 ? -11.68 -11.203 -22.203 1 98.75 213 ASP A CA 1
ATOM 1640 C C . ASP A 1 213 ? -13.102 -11.055 -21.672 1 98.75 213 ASP A C 1
ATOM 1642 O O . ASP A 1 213 ? -13.773 -12.047 -21.391 1 98.75 213 ASP A O 1
ATOM 1646 N N . SER A 1 214 ? -13.555 -9.82 -21.578 1 98.25 214 SER A N 1
ATOM 1647 C CA . SER A 1 214 ? -14.836 -9.547 -20.922 1 98.25 214 SER A CA 1
ATOM 1648 C C . SER A 1 214 ? -16 -10.039 -21.781 1 98.25 214 SER A C 1
ATOM 1650 O O . SER A 1 214 ? -17.078 -10.344 -21.25 1 98.25 214 SER A O 1
ATOM 1652 N N . LYS A 1 215 ? -15.836 -10.102 -23.047 1 98 215 LYS A N 1
ATOM 1653 C CA . LYS A 1 215 ? -16.906 -10.547 -23.938 1 98 215 LYS A CA 1
ATOM 1654 C C . LYS A 1 215 ? -17.172 -12.047 -23.766 1 98 215 LYS A C 1
ATOM 1656 O O . LYS A 1 215 ? -18.312 -12.461 -23.578 1 98 215 LYS A O 1
ATOM 1661 N N . THR A 1 216 ? -16.125 -12.805 -23.812 1 98.5 216 THR A N 1
ATOM 1662 C CA . THR A 1 216 ? -16.281 -14.25 -23.703 1 98.5 216 THR A CA 1
ATOM 1663 C C . THR A 1 216 ? -16.188 -14.703 -22.25 1 98.5 216 THR A C 1
ATOM 1665 O O . THR A 1 216 ? -16.453 -15.867 -21.938 1 98.5 216 THR A O 1
ATOM 1668 N N . LYS A 1 217 ? -15.836 -13.742 -21.344 1 98.62 217 LYS A N 1
ATOM 1669 C CA . LYS A 1 217 ? -15.609 -14.023 -19.922 1 98.62 217 LYS A CA 1
ATOM 1670 C C . LYS A 1 217 ? -14.562 -15.117 -19.75 1 98.62 217 LYS A C 1
ATOM 1672 O O . LYS A 1 217 ? -14.734 -16.016 -18.906 1 98.62 217 LYS A O 1
ATOM 1677 N N . GLU A 1 218 ? -13.562 -15.062 -20.531 1 98.81 218 GLU A N 1
ATOM 1678 C CA . GLU A 1 218 ? -12.516 -16.078 -20.5 1 98.81 218 GLU A CA 1
ATOM 1679 C C . GLU A 1 218 ? -11.25 -15.547 -19.844 1 98.81 218 GLU A C 1
ATOM 1681 O O . GLU A 1 218 ? -10.719 -14.508 -20.25 1 98.81 218 GLU A O 1
ATOM 1686 N N . LEU A 1 219 ? -10.82 -16.219 -18.812 1 98.88 219 LEU A N 1
ATOM 1687 C CA . LEU A 1 219 ? -9.516 -16.016 -18.172 1 98.88 219 LEU A CA 1
ATOM 1688 C C . LEU A 1 219 ? -8.484 -16.984 -18.734 1 98.88 219 LEU A C 1
ATOM 1690 O O . LEU A 1 219 ? -8.609 -18.203 -18.578 1 98.88 219 LEU A O 1
ATOM 1694 N N . SER A 1 220 ? -7.438 -16.422 -19.406 1 98.88 220 SER A N 1
ATOM 1695 C CA . SER A 1 220 ? -6.418 -17.25 -20.047 1 98.88 220 SER A CA 1
ATOM 1696 C C . SER A 1 220 ? -5.047 -17.016 -19.422 1 98.88 220 SER A C 1
ATOM 1698 O O . SER A 1 220 ? -4.688 -15.883 -19.109 1 98.88 220 SER A O 1
ATOM 1700 N N . VAL A 1 221 ? -4.359 -18.09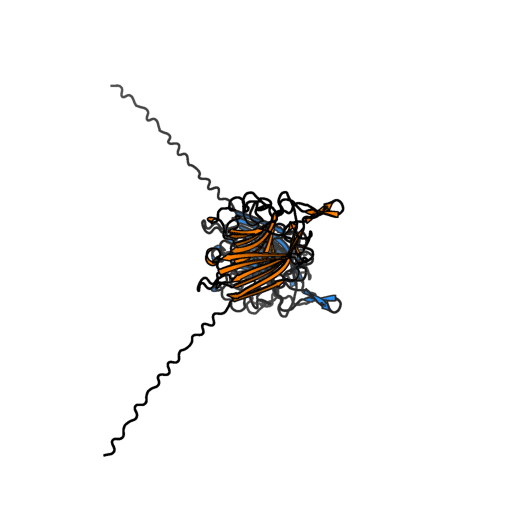4 -19.25 1 98.88 221 VAL A N 1
ATOM 1701 C CA . VAL A 1 221 ? -3.025 -18.062 -18.672 1 98.88 221 VAL A CA 1
ATOM 1702 C C . VAL A 1 221 ? -2.033 -18.766 -19.578 1 98.88 221 VAL A C 1
ATOM 1704 O O . VAL A 1 221 ? -2.285 -19.891 -20.031 1 98.88 221 VAL A O 1
ATOM 1707 N N . ALA A 1 222 ? -0.969 -18.109 -19.922 1 98.81 222 ALA A N 1
ATOM 1708 C CA . ALA A 1 222 ? 0.14 -18.719 -20.656 1 98.81 222 ALA A CA 1
ATOM 1709 C C . ALA A 1 222 ? 1.46 -18.516 -19.922 1 98.81 222 ALA A C 1
ATOM 1711 O O . ALA A 1 222 ? 1.742 -17.422 -19.422 1 98.81 222 ALA A O 1
ATOM 1712 N N . VAL A 1 223 ? 2.213 -19.578 -19.828 1 98.5 223 VAL A N 1
ATOM 1713 C CA . VAL A 1 223 ? 3.533 -19.531 -19.203 1 98.5 223 VAL A CA 1
ATOM 1714 C C . VAL A 1 223 ? 4.57 -20.141 -20.156 1 98.5 223 VAL A C 1
ATOM 1716 O O . VAL A 1 223 ? 4.344 -21.219 -20.719 1 98.5 223 VAL A O 1
ATOM 1719 N N . GLY A 1 224 ? 5.691 -19.469 -20.281 1 98.38 224 GLY A N 1
ATOM 1720 C CA . GLY A 1 224 ? 6.715 -19.953 -21.188 1 98.38 224 GLY A CA 1
ATOM 1721 C C . GLY A 1 224 ? 8.125 -19.781 -20.641 1 98.38 224 GLY A C 1
ATOM 1722 O O . GLY A 1 224 ? 8.367 -18.953 -19.781 1 98.38 224 GLY A O 1
ATOM 1723 N N . TYR A 1 225 ? 8.938 -20.609 -21.109 1 97.94 225 TYR A N 1
ATOM 1724 C CA . TYR A 1 225 ? 10.383 -20.562 -20.891 1 97.94 225 TYR A CA 1
ATOM 1725 C C . TYR A 1 225 ? 11.133 -20.547 -22.219 1 97.94 225 TYR A C 1
ATOM 1727 O O . TYR A 1 225 ? 10.742 -21.234 -23.156 1 97.94 225 TYR A O 1
ATOM 1735 N N . ASN A 1 226 ? 12.133 -19.719 -22.281 1 96 226 ASN A N 1
ATOM 1736 C CA . ASN A 1 226 ? 12.898 -19.594 -23.516 1 96 226 ASN A CA 1
ATOM 1737 C C . ASN A 1 226 ? 13.891 -20.734 -23.688 1 96 226 ASN A C 1
ATOM 1739 O O . ASN A 1 226 ? 15.07 -20.5 -23.938 1 96 226 ASN A O 1
ATOM 1743 N N . THR A 1 227 ? 13.438 -21.922 -23.656 1 94 227 THR A N 1
ATOM 1744 C CA . THR A 1 227 ? 14.227 -23.109 -23.969 1 94 227 THR A CA 1
ATOM 1745 C C . THR A 1 227 ? 14.266 -23.344 -25.484 1 94 227 THR A C 1
ATOM 1747 O O . THR A 1 227 ? 13.641 -22.594 -26.25 1 94 227 THR A O 1
ATOM 1750 N N . GLN A 1 228 ? 15.18 -24.359 -25.859 1 93 228 GLN A N 1
ATOM 1751 C CA . GLN A 1 228 ? 15.234 -24.75 -27.266 1 93 228 GLN A CA 1
ATOM 1752 C C . GLN A 1 228 ? 14.797 -26.188 -27.469 1 93 228 GLN A C 1
ATOM 1754 O O . GLN A 1 228 ? 15.547 -27.125 -27.156 1 93 228 GLN A O 1
ATOM 1759 N N . PRO A 1 229 ? 13.625 -26.453 -28.031 1 93.56 229 PRO A N 1
ATOM 1760 C CA . PRO A 1 229 ? 12.602 -25.469 -28.422 1 93.56 229 PRO A CA 1
ATOM 1761 C C . PRO A 1 229 ? 11.938 -24.812 -27.203 1 93.56 229 PRO A C 1
ATOM 1763 O O . PRO A 1 229 ? 12.094 -25.281 -26.078 1 93.56 229 PRO A O 1
ATOM 1766 N N . PRO A 1 230 ? 11.141 -23.781 -27.516 1 93.81 230 PRO A N 1
ATOM 1767 C CA . PRO A 1 230 ? 10.484 -23.109 -26.391 1 93.81 230 PRO A CA 1
ATOM 1768 C C . PRO A 1 230 ? 9.484 -24 -25.672 1 93.81 230 PRO A C 1
ATOM 1770 O O . PRO A 1 23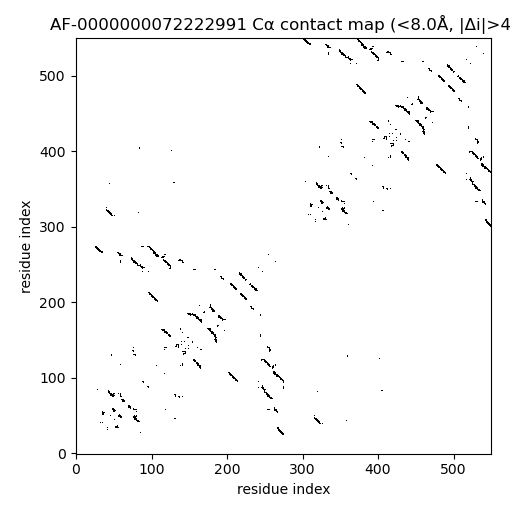0 ? 8.797 -24.812 -26.312 1 93.81 230 PRO A O 1
ATOM 1773 N N . THR A 1 231 ? 9.477 -23.938 -24.344 1 95.38 231 THR A N 1
ATOM 1774 C CA . THR A 1 231 ? 8.477 -24.609 -23.516 1 95.38 231 THR A CA 1
ATOM 1775 C C . THR A 1 231 ? 7.344 -23.656 -23.156 1 95.38 231 THR A C 1
ATOM 1777 O O . THR A 1 231 ? 7.574 -22.609 -22.547 1 95.38 231 THR A O 1
ATOM 1780 N N . ILE A 1 232 ? 6.09 -24.016 -23.578 1 96.94 232 ILE A N 1
ATOM 1781 C CA . ILE A 1 232 ? 4.938 -23.156 -23.312 1 96.94 232 ILE A CA 1
ATOM 1782 C C . ILE A 1 232 ? 3.76 -24.016 -22.844 1 96.94 232 ILE A C 1
ATOM 1784 O O . ILE A 1 232 ? 3.494 -25.078 -23.422 1 96.94 232 ILE A O 1
ATOM 1788 N N . VAL A 1 233 ? 3.117 -23.656 -21.766 1 97.62 233 VAL A N 1
ATOM 1789 C CA . VAL A 1 233 ? 1.866 -24.266 -21.328 1 97.62 233 VAL A CA 1
ATOM 1790 C C . VAL A 1 233 ? 0.781 -23.188 -21.219 1 97.62 233 VAL A C 1
ATOM 1792 O O . VAL A 1 233 ? 1.076 -22.031 -20.969 1 97.62 233 VAL A O 1
ATOM 1795 N N . GLU A 1 234 ? -0.46 -23.594 -21.438 1 98.38 234 GLU A N 1
ATOM 1796 C CA . GLU A 1 234 ? -1.588 -22.656 -21.391 1 98.38 234 GLU A CA 1
ATOM 1797 C C . GLU A 1 234 ? -2.824 -23.328 -20.797 1 98.38 234 GLU A C 1
ATOM 1799 O O . GLU A 1 234 ? -3.029 -24.531 -20.953 1 98.38 234 GLU A O 1
ATOM 1804 N N . LEU A 1 235 ? -3.605 -22.594 -20.094 1 98.12 235 LEU A N 1
ATOM 1805 C CA . LEU A 1 235 ? -4.926 -23.016 -19.625 1 98.12 235 LEU A CA 1
ATOM 1806 C C . LEU A 1 235 ? -5.898 -21.844 -19.656 1 98.12 235 LEU A C 1
ATOM 1808 O O . LEU A 1 235 ? -5.484 -20.688 -19.781 1 98.12 235 LEU A O 1
ATOM 1812 N N . SER A 1 236 ? -7.145 -22.078 -19.625 1 98.5 236 SER A N 1
ATOM 1813 C CA . SER A 1 236 ? -8.172 -21.047 -19.578 1 98.5 236 SER A CA 1
ATOM 1814 C C . SER A 1 236 ? -9.383 -21.5 -18.781 1 98.5 236 SER A C 1
ATOM 1816 O O . SER A 1 236 ? -9.578 -22.703 -18.562 1 98.5 236 SER A O 1
ATOM 1818 N N . LYS A 1 237 ? -10.07 -20.625 -18.328 1 98.56 237 LYS A N 1
ATOM 1819 C CA . LYS A 1 237 ? -11.289 -20.844 -17.562 1 98.56 237 LYS A CA 1
ATOM 1820 C C . LYS A 1 237 ? -12.336 -19.781 -17.875 1 98.56 237 LYS A C 1
ATOM 1822 O O . LYS A 1 237 ? -12.039 -18.578 -17.828 1 98.56 237 LYS A O 1
ATOM 1827 N N . THR A 1 238 ? -13.492 -20.234 -18.297 1 98.69 238 THR A N 1
ATOM 1828 C CA . THR A 1 238 ? -14.602 -19.297 -18.391 1 98.69 238 THR A CA 1
ATOM 1829 C C . THR A 1 238 ? -15.141 -18.953 -17.016 1 98.69 238 THR A C 1
ATOM 1831 O O . THR A 1 238 ? -15.508 -19.828 -16.25 1 98.69 238 THR A O 1
ATOM 1834 N N . VAL A 1 239 ? -15.219 -17.641 -16.688 1 98.62 239 VAL A N 1
ATOM 1835 C CA . VAL A 1 239 ? -15.711 -17.203 -15.391 1 98.62 239 VAL A CA 1
ATOM 1836 C C . VAL A 1 239 ? -16.188 -15.75 -15.492 1 98.62 239 VAL A C 1
ATOM 1838 O O . VAL A 1 239 ? -15.484 -14.891 -16.016 1 98.62 239 VAL A O 1
ATOM 1841 N N . ASP A 1 240 ? -17.391 -15.492 -15.031 1 98.69 240 ASP A N 1
ATOM 1842 C CA . ASP A 1 240 ? -17.844 -14.117 -14.852 1 98.69 240 ASP A CA 1
ATOM 1843 C C . ASP A 1 240 ? -17.281 -13.523 -13.555 1 98.69 240 ASP A C 1
ATOM 1845 O O . ASP A 1 240 ? -17.766 -13.836 -12.469 1 98.69 240 ASP A O 1
ATOM 1849 N N . LEU A 1 241 ? -16.312 -12.656 -13.719 1 98.69 241 LEU A N 1
ATOM 1850 C CA . LEU A 1 241 ? -15.594 -12.156 -12.555 1 98.69 241 LEU A CA 1
ATOM 1851 C C . LEU A 1 241 ? -16.5 -11.289 -11.688 1 98.69 241 LEU A C 1
ATOM 1853 O O . LEU A 1 241 ? -16.203 -11.055 -10.516 1 98.69 241 LEU A O 1
ATOM 1857 N N . ARG A 1 242 ? -17.688 -10.75 -12.195 1 98 242 ARG A N 1
ATOM 1858 C CA . ARG A 1 242 ? -18.609 -9.922 -11.422 1 98 242 ARG A CA 1
ATOM 1859 C C . ARG A 1 242 ? -19.297 -10.734 -10.336 1 98 242 ARG A C 1
ATOM 1861 O O . ARG A 1 242 ? -19.766 -10.172 -9.336 1 98 242 ARG A O 1
ATOM 1868 N N . VAL A 1 243 ? -19.281 -12.047 -10.547 1 97.5 243 VAL A N 1
ATOM 1869 C CA . VAL A 1 243 ? -19.953 -12.922 -9.594 1 97.5 243 VAL A CA 1
ATOM 1870 C C . VAL A 1 243 ? -19.016 -13.227 -8.422 1 97.5 243 VAL A C 1
ATOM 1872 O O . VAL A 1 243 ? -19.469 -13.539 -7.32 1 97.5 243 VAL A O 1
ATOM 1875 N N . VAL A 1 244 ? -17.781 -13.109 -8.633 1 98.06 244 VAL A N 1
ATOM 1876 C CA . VAL A 1 244 ? -16.797 -13.523 -7.641 1 98.06 244 VAL A CA 1
ATOM 1877 C C . VAL A 1 244 ? -16.234 -12.289 -6.934 1 98.06 244 VAL A C 1
ATOM 1879 O O . VAL A 1 244 ? -16.016 -12.312 -5.719 1 98.06 244 VAL A O 1
ATOM 1882 N N . LEU A 1 245 ? -15.953 -11.211 -7.688 1 98.62 245 LEU A N 1
ATOM 1883 C CA . LEU A 1 245 ? -15.172 -10.086 -7.184 1 98.62 245 LEU A CA 1
ATOM 1884 C C . LEU A 1 245 ? -16 -8.812 -7.172 1 98.62 245 LEU A C 1
ATOM 1886 O O . LEU A 1 245 ? -16.953 -8.672 -7.949 1 98.62 245 LEU A O 1
ATOM 1890 N N . SER A 1 246 ? -15.578 -7.871 -6.285 1 98.12 246 SER A N 1
ATOM 1891 C CA . SER A 1 246 ? -16.203 -6.551 -6.203 1 98.12 246 SER A CA 1
ATOM 1892 C C . SER A 1 246 ? -15.789 -5.676 -7.383 1 98.12 246 SER A C 1
ATOM 1894 O O . SER A 1 246 ? -14.906 -6.043 -8.164 1 98.12 246 SER A O 1
ATOM 1896 N N . GLU A 1 247 ? -16.484 -4.574 -7.559 1 98.12 247 GLU A N 1
ATOM 1897 C CA . GLU A 1 247 ? -16.219 -3.613 -8.625 1 98.12 247 GLU A CA 1
ATOM 1898 C C . GLU A 1 247 ? -14.75 -3.176 -8.617 1 98.12 247 GLU A C 1
ATOM 1900 O O . GLU A 1 247 ? -14.109 -3.129 -9.672 1 98.12 247 GLU A O 1
ATOM 1905 N N . TRP A 1 248 ? -14.25 -2.795 -7.477 1 98 248 TRP A N 1
ATOM 1906 C CA . TRP A 1 248 ? -12.867 -2.363 -7.297 1 98 248 TRP A CA 1
ATOM 1907 C C . TRP A 1 248 ? -12.031 -3.465 -6.652 1 98 248 TRP A C 1
ATOM 1909 O O . TRP A 1 248 ? -12.43 -4.047 -5.641 1 98 248 TRP A O 1
ATOM 1919 N N . VAL A 1 249 ? -10.867 -3.703 -7.32 1 98.62 249 VAL A N 1
ATOM 1920 C CA . VAL A 1 249 ? -10.094 -4.844 -6.848 1 98.62 249 VAL A CA 1
ATOM 1921 C C . VAL A 1 249 ? -8.641 -4.426 -6.621 1 98.62 249 VAL A C 1
ATOM 1923 O O . VAL A 1 249 ? -8.227 -3.354 -7.07 1 98.62 249 VAL A O 1
ATOM 1926 N N . ARG A 1 250 ? -7.996 -5.195 -5.832 1 98.44 250 ARG A N 1
ATOM 1927 C CA . ARG A 1 250 ? -6.551 -5.188 -5.645 1 98.44 250 ARG A CA 1
ATOM 1928 C C . ARG A 1 250 ? -5.895 -6.352 -6.383 1 98.44 250 ARG A C 1
ATOM 1930 O O . ARG A 1 250 ? -6.418 -7.469 -6.375 1 98.44 250 ARG A O 1
ATOM 1937 N N . ILE A 1 251 ? -4.777 -6.074 -7.055 1 98.81 251 ILE A N 1
ATOM 1938 C CA . ILE A 1 251 ? -4.012 -7.133 -7.695 1 98.81 251 ILE A CA 1
ATOM 1939 C C . ILE A 1 251 ? -2.625 -7.223 -7.062 1 98.81 251 ILE A C 1
ATOM 1941 O O . ILE A 1 251 ? -2.123 -6.242 -6.508 1 98.81 251 ILE A O 1
ATOM 1945 N N . GL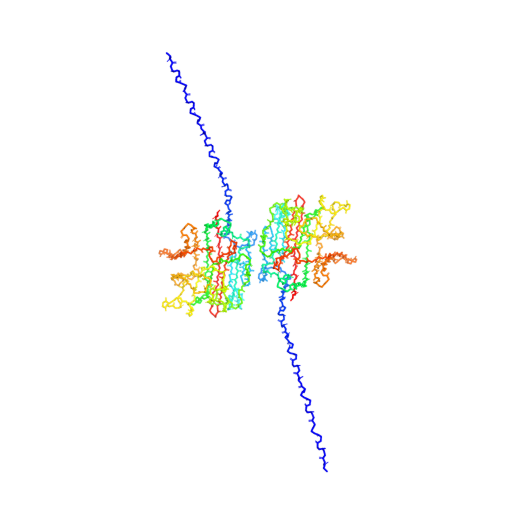Y A 1 252 ? -2.08 -8.352 -7.086 1 98.75 252 GLY A N 1
ATOM 1946 C CA . GLY A 1 252 ? -0.753 -8.523 -6.52 1 98.75 252 GLY A CA 1
ATOM 1947 C C . GLY A 1 252 ? -0.231 -9.938 -6.641 1 98.75 252 GLY A C 1
ATOM 1948 O O . GLY A 1 252 ? -0.78 -10.75 -7.391 1 98.75 252 GLY A O 1
ATOM 1949 N N . PHE A 1 253 ? 0.912 -10.203 -5.992 1 98.88 253 PHE A N 1
ATOM 1950 C CA . PHE A 1 253 ? 1.57 -11.508 -5.945 1 98.88 253 PHE A CA 1
ATOM 1951 C C . PHE A 1 253 ? 1.663 -12.008 -4.512 1 98.88 253 PHE A C 1
ATOM 1953 O O . PHE A 1 253 ? 1.762 -11.219 -3.572 1 98.88 253 PHE A O 1
ATOM 1960 N N . SER A 1 254 ? 1.591 -13.258 -4.387 1 98.69 254 SER A N 1
ATOM 1961 C CA . SER A 1 254 ? 1.891 -13.914 -3.117 1 98.69 254 SER A CA 1
ATOM 1962 C C . SER A 1 254 ? 2.812 -15.109 -3.318 1 98.69 254 SER A C 1
ATOM 1964 O O . SER A 1 254 ? 2.809 -15.734 -4.383 1 98.69 254 SER A O 1
ATOM 1966 N N . GLY A 1 255 ? 3.66 -15.375 -2.381 1 98.44 255 GLY A N 1
ATOM 1967 C CA . GLY A 1 255 ? 4.523 -16.547 -2.375 1 98.44 255 GLY A CA 1
ATOM 1968 C C . GLY A 1 255 ? 4.766 -17.094 -0.984 1 98.44 255 GLY A C 1
ATOM 1969 O O . GLY A 1 255 ? 4.641 -16.375 0.009 1 98.44 255 GLY A O 1
ATOM 1970 N N . ALA A 1 256 ? 5.051 -18.344 -0.935 1 98.25 256 ALA A N 1
ATOM 1971 C CA . ALA A 1 256 ? 5.262 -18.969 0.37 1 98.25 256 ALA A CA 1
ATOM 1972 C C . ALA A 1 256 ? 6.23 -20.141 0.268 1 98.25 256 ALA A C 1
ATOM 1974 O O . ALA A 1 256 ? 6.363 -20.766 -0.792 1 98.25 256 ALA A O 1
ATOM 1975 N N . THR A 1 257 ? 6.957 -20.406 1.34 1 97 257 THR A N 1
ATOM 1976 C CA . THR A 1 257 ? 7.676 -21.656 1.537 1 97 257 THR A CA 1
ATOM 1977 C C . THR A 1 257 ? 7.094 -22.438 2.711 1 97 257 THR A C 1
ATOM 1979 O O . THR A 1 257 ? 6.355 -21.875 3.527 1 97 257 THR A O 1
ATOM 1982 N N . GLY A 1 258 ? 7.246 -23.719 2.695 1 95 258 GLY A N 1
ATOM 1983 C CA . GLY A 1 258 ? 7.004 -24.594 3.826 1 95 258 GLY A CA 1
ATOM 1984 C C . GLY A 1 258 ? 8.273 -25.172 4.41 1 95 258 GLY A C 1
ATOM 1985 O O . GLY A 1 258 ? 9.227 -24.438 4.703 1 95 258 GLY A O 1
ATOM 1986 N N . ASP A 1 259 ? 8.219 -26.469 4.66 1 93.06 259 ASP A N 1
ATOM 1987 C CA . ASP A 1 259 ? 9.438 -27.156 5.098 1 93.06 259 ASP A CA 1
ATOM 1988 C C . ASP A 1 259 ? 10.477 -27.188 3.982 1 93.06 259 ASP A C 1
ATOM 1990 O O . ASP A 1 259 ? 11.68 -27.203 4.25 1 93.06 259 ASP A O 1
ATOM 1994 N N . SER A 1 260 ? 10 -27.328 2.754 1 92.56 260 SER A N 1
ATOM 1995 C CA . SER A 1 260 ? 10.852 -27.109 1.584 1 92.56 260 SER A CA 1
ATOM 1996 C C . SER A 1 260 ? 10.836 -25.656 1.142 1 92.56 260 SER A C 1
ATOM 1998 O O . SER A 1 260 ? 9.859 -24.938 1.376 1 92.56 260 SER A O 1
ATOM 2000 N N . VAL A 1 261 ? 12.023 -25.297 0.592 1 93.06 261 VAL A N 1
ATOM 2001 C CA . VAL A 1 261 ? 12.125 -23.859 0.409 1 93.06 261 VAL A CA 1
ATOM 2002 C C . VAL A 1 261 ? 12.625 -23.547 -1.002 1 93.06 261 VAL A C 1
ATOM 2004 O O . VAL A 1 261 ? 13.344 -24.344 -1.601 1 93.06 261 VAL A O 1
ATOM 2007 N N . GLU A 1 262 ? 12.18 -22.484 -1.521 1 94.19 262 GLU A N 1
ATOM 2008 C CA . GLU A 1 262 ? 12.703 -21.812 -2.705 1 94.19 262 GLU A CA 1
ATOM 2009 C C . GLU A 1 262 ? 12.391 -20.312 -2.676 1 94.19 262 GLU A C 1
ATOM 2011 O O . GLU A 1 262 ? 11.555 -19.859 -1.891 1 94.19 262 GLU A O 1
ATOM 2016 N N . THR A 1 263 ? 13.125 -19.5 -3.428 1 95 263 THR A N 1
ATOM 2017 C CA . THR A 1 263 ? 12.805 -18.078 -3.527 1 95 263 THR A CA 1
ATOM 2018 C C . THR A 1 263 ? 11.914 -17.812 -4.738 1 95 263 THR A C 1
ATOM 2020 O O . THR A 1 263 ? 11.977 -18.547 -5.734 1 95 263 THR A O 1
ATOM 2023 N N . HIS A 1 264 ? 11.094 -16.859 -4.68 1 97.62 264 HIS A N 1
ATOM 2024 C CA . HIS A 1 264 ? 10.172 -16.438 -5.723 1 97.62 264 HIS A CA 1
ATOM 2025 C C . HIS A 1 264 ? 10.375 -14.961 -6.055 1 97.62 264 HIS A C 1
ATOM 2027 O O . HIS A 1 264 ? 9.953 -14.078 -5.297 1 97.62 264 HIS A O 1
ATOM 2033 N N . ASP A 1 265 ? 10.922 -14.688 -7.219 1 97.38 265 ASP A N 1
ATOM 2034 C CA . ASP A 1 265 ? 11.273 -13.32 -7.602 1 97.38 265 ASP A CA 1
ATOM 2035 C C . ASP A 1 265 ? 10.484 -12.875 -8.828 1 97.38 265 ASP A C 1
ATOM 2037 O O . ASP A 1 265 ? 10.469 -13.562 -9.852 1 97.38 265 ASP A O 1
ATOM 2041 N N . ILE A 1 266 ? 9.758 -11.781 -8.727 1 98.44 266 ILE A N 1
ATOM 2042 C CA . ILE A 1 266 ? 9.164 -11.109 -9.875 1 98.44 266 ILE A CA 1
ATOM 2043 C C . ILE A 1 266 ? 10.141 -10.086 -10.438 1 98.44 266 ILE A C 1
ATOM 2045 O O . ILE A 1 266 ? 10.531 -9.141 -9.75 1 98.44 266 ILE A O 1
ATOM 2049 N N . LEU A 1 267 ? 10.469 -10.219 -11.688 1 98 267 LEU A N 1
ATOM 2050 C CA . LEU A 1 267 ? 11.523 -9.414 -12.289 1 98 267 LEU A CA 1
ATOM 2051 C C . LEU A 1 267 ? 10.938 -8.203 -13.008 1 98 267 LEU A C 1
ATOM 2053 O O . LEU A 1 267 ? 11.594 -7.16 -13.117 1 98 267 LEU A O 1
ATOM 2057 N N . SER A 1 268 ? 9.852 -8.312 -13.555 1 97.94 268 SER A N 1
ATOM 2058 C CA . SER A 1 268 ? 9.102 -7.27 -14.242 1 97.94 268 SER A CA 1
ATOM 2059 C C . SER A 1 268 ? 7.598 -7.52 -14.156 1 97.94 268 SER A C 1
ATOM 2061 O O . SER A 1 268 ? 7.164 -8.648 -13.922 1 97.94 268 SER A O 1
ATOM 2063 N N . TRP A 1 269 ? 6.797 -6.5 -14.328 1 98.38 269 TRP A N 1
ATOM 2064 C CA . TRP A 1 269 ? 5.352 -6.621 -14.188 1 98.38 269 TRP A CA 1
ATOM 2065 C C . TRP A 1 269 ? 4.633 -5.547 -15 1 98.38 269 TRP A C 1
ATOM 2067 O O . TRP A 1 269 ? 4.836 -4.352 -14.781 1 98.38 269 TRP A O 1
ATOM 2077 N N . THR A 1 270 ? 3.883 -5.969 -15.992 1 98.31 270 THR A N 1
ATOM 2078 C CA . THR A 1 270 ? 3.023 -5.055 -16.734 1 98.31 270 THR A CA 1
ATOM 2079 C C . THR A 1 270 ? 1.554 -5.402 -16.531 1 98.31 270 THR A C 1
ATOM 2081 O O . THR A 1 270 ? 1.207 -6.57 -16.344 1 98.31 270 THR A O 1
ATOM 2084 N N . PHE A 1 271 ? 0.738 -4.445 -16.547 1 98.56 271 PHE A N 1
ATOM 2085 C CA . PHE A 1 271 ? -0.705 -4.59 -16.406 1 98.56 271 PHE A CA 1
ATOM 2086 C C . PHE A 1 271 ? -1.44 -3.52 -17.203 1 98.56 271 PHE A C 1
ATOM 2088 O O . PHE A 1 271 ? -1.022 -2.359 -17.234 1 98.56 271 PHE A O 1
ATOM 2095 N N . ALA A 1 272 ? -2.441 -3.957 -17.891 1 98.56 272 ALA A N 1
ATOM 2096 C CA . ALA A 1 272 ? -3.338 -3.039 -18.594 1 98.56 272 ALA A CA 1
ATOM 2097 C C . ALA A 1 272 ? -4.789 -3.498 -18.484 1 98.56 272 ALA A C 1
ATOM 2099 O O . ALA A 1 272 ? -5.082 -4.691 -18.609 1 98.56 272 ALA A O 1
ATOM 2100 N N . SER A 1 273 ? -5.703 -2.615 -18.203 1 98.31 273 SER A N 1
ATOM 2101 C CA . SER A 1 273 ? -7.133 -2.889 -18.094 1 98.31 273 SER A CA 1
ATOM 2102 C C . SER A 1 273 ? -7.961 -1.768 -18.703 1 98.31 273 SER A C 1
ATOM 2104 O O . SER A 1 273 ? -7.566 -0.602 -18.672 1 98.31 273 SER A O 1
ATOM 2106 N N . ARG A 1 274 ? -9.023 -2.129 -19.312 1 96.75 274 ARG A N 1
ATOM 2107 C CA . ARG A 1 274 ? -9.945 -1.154 -19.891 1 96.75 274 ARG A CA 1
ATOM 2108 C C . ARG A 1 274 ? -11.391 -1.575 -19.672 1 96.75 274 ARG A C 1
ATOM 2110 O O . ARG A 1 274 ? -11.734 -2.744 -19.859 1 96.75 274 ARG A O 1
ATOM 2117 N N . ILE A 1 275 ? -12.219 -0.658 -19.25 1 94.19 275 ILE A N 1
ATOM 2118 C CA . ILE A 1 275 ? -13.633 -0.923 -19.047 1 94.19 275 ILE A CA 1
ATOM 2119 C C . ILE A 1 275 ? -14.469 0.034 -19.891 1 94.19 275 ILE A C 1
ATOM 2121 O O . ILE A 1 275 ? -14.125 1.209 -20.031 1 94.19 275 ILE A O 1
ATOM 2125 N N . MET B 1 1 ? -48 -33.188 73.938 1 24.86 1 MET B N 1
ATOM 2126 C CA . MET B 1 1 ? -48.094 -33.219 72.438 1 24.86 1 MET B CA 1
ATOM 2127 C C . MET B 1 1 ? -47.219 -32.156 71.812 1 24.86 1 MET B C 1
ATOM 2129 O O . MET B 1 1 ? -47.438 -30.953 72 1 24.86 1 MET B O 1
ATOM 2133 N N . ALA B 1 2 ? -45.875 -32.531 71.75 1 31.09 2 ALA B N 1
ATOM 2134 C CA . ALA B 1 2 ? -44.656 -31.812 71.375 1 31.09 2 ALA B CA 1
ATOM 2135 C C . ALA B 1 2 ? -44.75 -31.312 69.938 1 31.09 2 ALA B C 1
ATOM 2137 O O . ALA B 1 2 ? -44.906 -32.094 69 1 31.09 2 ALA B O 1
ATOM 2138 N N . LYS B 1 3 ? -45.375 -30.109 69.688 1 32.25 3 LYS B N 1
ATOM 2139 C CA . LYS B 1 3 ? -45.625 -29.406 68.438 1 32.25 3 LYS B CA 1
ATOM 2140 C C . LYS B 1 3 ? -44.312 -29.234 67.625 1 32.25 3 LYS B C 1
ATOM 2142 O O . LYS B 1 3 ? -43.375 -28.578 68.125 1 32.25 3 LYS B O 1
ATOM 2147 N N . THR B 1 4 ? -43.781 -30.266 66.938 1 33.09 4 THR B N 1
ATOM 2148 C CA . THR B 1 4 ? -42.562 -30.312 66.188 1 33.09 4 THR B CA 1
ATOM 2149 C C . THR B 1 4 ? -42.594 -29.297 65.062 1 33.09 4 THR B C 1
ATOM 2151 O O . THR B 1 4 ? -43.5 -29.344 64.188 1 33.09 4 THR B O 1
ATOM 2154 N N . ARG B 1 5 ? -42.156 -28.016 65.312 1 33.78 5 ARG B N 1
ATOM 2155 C CA . ARG B 1 5 ? -42.094 -26.922 64.312 1 33.78 5 ARG B CA 1
ATOM 2156 C C . ARG B 1 5 ? -41.25 -27.297 63.125 1 33.78 5 ARG B C 1
ATOM 2158 O O . ARG B 1 5 ? -40.125 -27.766 63.25 1 33.78 5 ARG B O 1
ATOM 2165 N N . THR B 1 6 ? -41.844 -27.812 62.062 1 37.12 6 THR B N 1
ATOM 2166 C CA . THR B 1 6 ? -41.156 -28.141 60.812 1 37.12 6 THR B CA 1
ATOM 2167 C C . THR B 1 6 ? -40.375 -26.938 60.281 1 37.12 6 THR B C 1
ATOM 2169 O O . THR B 1 6 ? -40.938 -25.844 60.156 1 37.12 6 THR B O 1
ATOM 2172 N N . PRO B 1 7 ? -39.062 -26.891 60.344 1 37.03 7 PRO B N 1
ATOM 2173 C CA . PRO B 1 7 ? -38.219 -25.797 59.844 1 37.03 7 PRO B CA 1
ATOM 2174 C C . PRO B 1 7 ? -38.406 -25.531 58.344 1 37.03 7 PRO B C 1
ATOM 2176 O O . PRO B 1 7 ? -38.719 -26.453 57.594 1 37.03 7 PRO B O 1
ATOM 2179 N N . PHE B 1 8 ? -39.094 -24.469 57.938 1 37.88 8 PHE B N 1
ATOM 2180 C CA . PHE B 1 8 ? -39.188 -23.953 56.562 1 37.88 8 PHE B CA 1
ATOM 2181 C C . PHE B 1 8 ? -37.812 -23.859 55.938 1 37.88 8 PHE B C 1
ATOM 2183 O O . PHE B 1 8 ? -36.938 -23.203 56.469 1 37.88 8 PHE B O 1
ATOM 2190 N N . ARG B 1 9 ? -37.312 -24.891 55.188 1 35.28 9 ARG B N 1
ATOM 2191 C CA . ARG B 1 9 ? -36.125 -24.844 54.344 1 35.28 9 ARG B CA 1
ATOM 2192 C C . ARG B 1 9 ? -36.188 -23.672 53.375 1 35.28 9 ARG B C 1
ATOM 2194 O O . ARG B 1 9 ? -37.125 -23.562 52.562 1 35.28 9 ARG B O 1
ATOM 2201 N N . LEU B 1 10 ? -35.75 -22.516 53.812 1 34.06 10 LEU B N 1
ATOM 2202 C CA . LEU B 1 10 ? -35.531 -21.406 52.875 1 34.06 10 LEU B CA 1
ATOM 2203 C C . LEU B 1 10 ? -34.719 -21.859 51.688 1 34.06 10 LEU B C 1
ATOM 2205 O O . LEU B 1 10 ? -33.594 -22.359 51.844 1 34.06 10 LEU B O 1
ATOM 2209 N N . LEU B 1 11 ? -35.406 -22.328 50.625 1 37.69 11 LEU B N 1
ATOM 2210 C CA . LEU B 1 11 ? -34.781 -22.562 49.344 1 37.69 11 LEU B CA 1
ATOM 2211 C C . LEU B 1 11 ? -34 -21.328 48.875 1 37.69 11 LEU B C 1
ATOM 2213 O O . LEU B 1 11 ? -34.594 -20.266 48.625 1 37.69 11 LEU B O 1
ATOM 2217 N N . LEU B 1 12 ? -32.75 -21.141 49.312 1 35.66 12 LEU B N 1
ATOM 2218 C CA . LEU B 1 12 ? -31.859 -20.156 48.75 1 35.66 12 LEU B CA 1
ATOM 2219 C C . LEU B 1 12 ? -31.719 -20.344 47.25 1 35.66 12 LEU B C 1
ATOM 2221 O O . LEU B 1 12 ? -31.203 -21.359 46.781 1 35.66 12 LEU B O 1
ATOM 2225 N N . ILE B 1 13 ? -32.625 -19.812 46.469 1 40.81 13 ILE B N 1
ATOM 2226 C CA . ILE B 1 13 ? -32.406 -19.719 45.031 1 40.81 13 ILE B CA 1
ATOM 2227 C C . ILE B 1 13 ? -31.141 -18.922 44.75 1 40.81 13 ILE B C 1
ATOM 2229 O O . ILE B 1 13 ? -31.062 -17.734 45.062 1 40.81 13 ILE B O 1
ATOM 2233 N N . SER B 1 14 ? -30 -19.578 44.781 1 39.47 14 SER B N 1
ATOM 2234 C CA . SER B 1 14 ? -28.797 -18.953 44.281 1 39.47 14 SER B CA 1
ATOM 2235 C C . SER B 1 14 ? -28.984 -18.5 42.844 1 39.47 14 SER B C 1
ATOM 2237 O O . SER B 1 14 ? -29.219 -19.312 41.938 1 39.47 14 SER B O 1
ATOM 2239 N N . PHE B 1 15 ? -29.484 -17.25 42.688 1 42.47 15 PHE B N 1
ATOM 2240 C CA . PHE B 1 15 ? -29.406 -16.641 41.375 1 42.47 15 PHE B CA 1
ATOM 2241 C C . PHE B 1 15 ? -27.969 -16.625 40.875 1 42.47 15 PHE B C 1
ATOM 2243 O O . PHE B 1 15 ? -27.125 -15.922 41.406 1 42.47 15 PHE B O 1
ATOM 2250 N N . CYS B 1 16 ? -27.469 -17.688 40.25 1 41.94 16 CYS B N 1
ATOM 2251 C CA . CYS B 1 16 ? -26.25 -17.641 39.469 1 41.94 16 CYS B CA 1
ATOM 2252 C C . CYS B 1 16 ? -26.312 -16.547 38.406 1 41.94 16 CYS B C 1
ATOM 2254 O O . CYS B 1 16 ? -26.984 -16.719 37.375 1 41.94 16 CYS B O 1
ATOM 2256 N N . PHE B 1 17 ? -26.062 -15.328 38.781 1 41.44 17 PHE B N 1
ATOM 2257 C CA . PHE B 1 17 ? -25.781 -14.328 37.781 1 41.44 17 PHE B CA 1
ATOM 2258 C C . PHE B 1 17 ? -24.672 -14.797 36.844 1 41.44 17 PHE B C 1
ATOM 2260 O O . PHE B 1 17 ? -23.516 -14.898 37.25 1 41.44 17 PHE B O 1
ATOM 2267 N N . VAL B 1 18 ? -24.953 -15.523 35.812 1 45.22 18 VAL B N 1
ATOM 2268 C CA . VAL B 1 18 ? -24 -15.695 34.719 1 45.22 18 VAL B CA 1
ATOM 2269 C C . VAL B 1 18 ? -23.562 -14.328 34.188 1 45.22 18 VAL B C 1
ATOM 2271 O O . VAL B 1 18 ? -24.359 -13.594 33.625 1 45.22 18 VAL B O 1
ATOM 2274 N N . LEU B 1 19 ? -22.578 -13.758 34.812 1 40.78 19 LEU B N 1
ATOM 2275 C CA . LEU B 1 19 ? -21.875 -12.672 34.125 1 40.78 19 LEU B CA 1
ATOM 2276 C C . LEU B 1 19 ? -21.422 -13.117 32.75 1 40.78 19 LEU B C 1
ATOM 2278 O O . LEU B 1 19 ? -20.516 -13.945 32.625 1 40.78 19 LEU B O 1
ATOM 2282 N N . LEU B 1 20 ? -22.25 -12.969 31.844 1 43.09 20 LEU B N 1
ATOM 2283 C CA . LEU B 1 20 ? -21.734 -12.977 30.469 1 43.09 20 LEU B CA 1
ATOM 2284 C C . LEU B 1 20 ? -20.594 -11.977 30.312 1 43.09 20 LEU B C 1
ATOM 2286 O O . LEU B 1 20 ? -20.828 -10.773 30.203 1 43.09 20 LEU B O 1
ATOM 2290 N N . VAL B 1 21 ? -19.484 -12.289 30.859 1 42.44 21 VAL B N 1
ATOM 2291 C CA . VAL B 1 21 ? -18.297 -11.594 30.359 1 42.44 21 VAL B CA 1
ATOM 2292 C C . VAL B 1 21 ? -18.266 -11.641 28.844 1 42.44 21 VAL B C 1
ATOM 2294 O O . VAL B 1 21 ? -17.969 -12.68 28.25 1 42.44 21 VAL B O 1
ATOM 2297 N N . ASN B 1 22 ? -19.031 -10.797 28.234 1 44.88 22 ASN B N 1
ATOM 2298 C CA . ASN B 1 22 ? -18.719 -10.539 26.844 1 44.88 22 ASN B CA 1
ATOM 2299 C C . ASN B 1 22 ? -17.234 -10.273 26.641 1 44.88 22 ASN B C 1
ATOM 2301 O O . ASN B 1 22 ? -16.719 -9.25 27.094 1 44.88 22 ASN B O 1
ATOM 2305 N N . ASN B 1 23 ? -16.391 -11.219 26.656 1 46.66 23 ASN B N 1
ATOM 2306 C CA . ASN B 1 23 ? -15.023 -11.07 26.156 1 46.66 23 ASN B CA 1
ATOM 2307 C C . ASN B 1 23 ? -14.961 -10.188 24.922 1 46.66 23 ASN B C 1
ATOM 2309 O O . ASN B 1 23 ? -15.102 -10.688 23.797 1 46.66 23 ASN B O 1
ATOM 2313 N N . VAL B 1 24 ? -15.375 -8.953 25.094 1 52.22 24 VAL B N 1
ATOM 2314 C CA . VAL B 1 24 ? -15.211 -8.023 23.984 1 52.22 24 VAL B CA 1
ATOM 2315 C C . VAL B 1 24 ? -13.758 -8.047 23.5 1 52.22 24 VAL B C 1
ATOM 2317 O O . VAL B 1 24 ? -12.852 -7.656 24.234 1 52.22 24 VAL B O 1
ATOM 2320 N N . LYS B 1 25 ? -13.406 -9 22.609 1 57.72 25 LYS B N 1
ATOM 2321 C CA . LYS B 1 25 ? -12.094 -9.055 21.969 1 57.72 25 LYS B CA 1
ATOM 2322 C C . LYS B 1 25 ? -11.664 -7.676 21.484 1 57.72 25 LYS B C 1
ATOM 2324 O O . LYS B 1 25 ? -12.359 -7.047 20.672 1 57.72 25 LYS B O 1
ATOM 2329 N N . SER B 1 26 ? -10.859 -6.938 22.359 1 71.38 26 SER B N 1
ATOM 2330 C CA . SER B 1 26 ? -10.219 -5.684 21.984 1 71.38 26 SER B CA 1
ATOM 2331 C C . SER B 1 26 ? -9.281 -5.879 20.797 1 71.38 26 SER B C 1
ATOM 2333 O O . SER B 1 26 ? -8.484 -6.824 20.781 1 71.38 26 SER B O 1
ATOM 2335 N N . ASP B 1 27 ? -9.617 -5.203 19.672 1 84 27 ASP B N 1
ATOM 2336 C CA . ASP B 1 27 ? -8.734 -5.18 18.5 1 84 27 ASP B CA 1
ATOM 2337 C C . ASP B 1 27 ? -7.668 -4.098 18.641 1 84 27 ASP B C 1
ATOM 2339 O O . ASP B 1 27 ? -7.973 -2.963 19.016 1 84 27 ASP B O 1
ATOM 2343 N N . SER B 1 28 ? -6.391 -4.453 18.781 1 90.94 28 SER B N 1
ATOM 2344 C CA . SER B 1 28 ? -5.297 -3.492 18.891 1 90.94 28 SER B CA 1
ATOM 2345 C C . SER B 1 28 ? -4.297 -3.656 17.75 1 90.94 28 SER B C 1
ATOM 2347 O O . SER B 1 28 ? -4.141 -4.754 17.219 1 90.94 28 SER B O 1
ATOM 2349 N N . ILE B 1 29 ? -3.805 -2.576 17.297 1 93.88 29 ILE B N 1
ATOM 2350 C CA . ILE B 1 29 ? -2.709 -2.578 16.344 1 93.88 29 ILE B CA 1
ATOM 2351 C C . ILE B 1 29 ? -1.592 -1.658 16.828 1 93.88 29 ILE B C 1
ATOM 2353 O O . ILE B 1 29 ? -1.855 -0.611 17.422 1 93.88 29 ILE B O 1
ATOM 2357 N N . SER B 1 30 ? -0.345 -2.076 16.656 1 95.88 30 SER B N 1
ATOM 2358 C CA . SER B 1 30 ? 0.798 -1.223 16.969 1 95.88 30 SER B CA 1
ATOM 2359 C C . SER B 1 30 ? 1.977 -1.526 16.047 1 95.88 30 SER B C 1
ATOM 2361 O O . SER B 1 30 ? 2.152 -2.666 15.609 1 95.88 30 SER B O 1
ATOM 2363 N N . PHE B 1 31 ? 2.668 -0.522 15.664 1 94.62 31 PHE B N 1
ATOM 2364 C CA . PHE B 1 31 ? 3.936 -0.693 14.961 1 94.62 31 PHE B CA 1
ATOM 2365 C C . PHE B 1 31 ? 4.922 0.401 15.352 1 94.62 31 PHE B C 1
ATOM 2367 O O . PHE B 1 31 ? 4.527 1.435 15.898 1 94.62 31 PHE B O 1
ATOM 2374 N N . SER B 1 32 ? 6.188 0.144 15.227 1 94.94 32 SER B N 1
ATOM 2375 C CA . SER B 1 32 ? 7.281 1.081 15.461 1 94.94 32 SER B CA 1
ATOM 2376 C C . SER B 1 32 ? 8.367 0.935 14.398 1 94.94 32 SER B C 1
ATOM 2378 O O . SER B 1 32 ? 9.031 -0.099 14.32 1 94.94 32 SER B O 1
ATOM 2380 N N . PHE B 1 33 ? 8.477 1.918 13.594 1 94.25 33 PHE B N 1
ATOM 2381 C CA . PHE B 1 33 ? 9.547 1.987 12.602 1 94.25 33 PHE B CA 1
ATOM 2382 C C . PHE B 1 33 ? 10.602 3.012 13.016 1 94.25 33 PHE B C 1
ATOM 2384 O O . PHE B 1 33 ? 10.32 4.211 13.055 1 94.25 33 PHE B O 1
ATOM 2391 N N . SER B 1 34 ? 11.797 2.562 13.234 1 92.62 34 SER B N 1
ATOM 2392 C CA . SER B 1 34 ? 12.852 3.457 13.695 1 92.62 34 SER B CA 1
ATOM 2393 C C . SER B 1 34 ? 13.695 3.971 12.531 1 92.62 34 SER B C 1
ATOM 2395 O O . SER B 1 34 ? 14.438 4.941 12.672 1 92.62 34 SER B O 1
ATOM 2397 N N . LYS B 1 35 ? 13.633 3.283 11.5 1 89.62 35 LYS B N 1
ATOM 2398 C CA . LYS B 1 35 ? 14.281 3.662 10.242 1 89.62 35 LYS B CA 1
ATOM 2399 C C . LYS B 1 35 ? 13.602 2.996 9.047 1 89.62 35 LYS B C 1
ATOM 2401 O O . LYS B 1 35 ? 12.844 2.039 9.211 1 89.62 35 LYS B O 1
ATOM 2406 N N . PHE B 1 36 ? 13.852 3.57 7.93 1 90.12 36 PHE B N 1
ATOM 2407 C CA . PHE B 1 36 ? 13.25 3.055 6.703 1 90.12 36 PHE B CA 1
ATOM 2408 C C . PHE B 1 36 ? 14.328 2.631 5.711 1 90.12 36 PHE B C 1
ATOM 2410 O O . PHE B 1 36 ? 14.648 3.371 4.777 1 90.12 36 PHE B O 1
ATOM 2417 N N . GLU B 1 37 ? 14.969 1.535 5.945 1 78.38 37 GLU B N 1
ATOM 2418 C CA . GLU B 1 37 ? 16.078 1.042 5.125 1 78.38 37 GLU B CA 1
ATOM 2419 C C . GLU B 1 37 ? 15.742 -0.315 4.512 1 78.38 37 GLU B C 1
ATOM 2421 O O . GLU B 1 37 ? 14.836 -1.008 4.977 1 78.38 37 GLU B O 1
ATOM 2426 N N . PRO B 1 38 ? 16.594 -0.522 3.453 1 65.31 38 PRO B N 1
ATOM 2427 C CA . PRO B 1 38 ? 16.438 -1.86 2.881 1 65.31 38 PRO B CA 1
ATOM 2428 C C . PRO B 1 38 ? 16.656 -2.971 3.904 1 65.31 38 PRO B C 1
ATOM 2430 O O . PRO B 1 38 ? 17.531 -2.848 4.777 1 65.31 38 PRO B O 1
ATOM 2433 N N . GLY B 1 39 ? 15.812 -4.016 3.924 1 64.5 39 GLY B N 1
ATOM 2434 C CA . GLY B 1 39 ? 15.945 -5.148 4.824 1 64.5 39 GLY B CA 1
ATOM 2435 C C . GLY B 1 39 ? 14.977 -5.105 5.984 1 64.5 39 GLY B C 1
ATOM 2436 O O . GLY B 1 39 ? 14.711 -6.129 6.621 1 64.5 39 GLY B O 1
ATOM 2437 N N . ILE B 1 40 ? 14.641 -3.818 6.262 1 67.12 40 ILE B N 1
ATOM 2438 C CA . ILE B 1 40 ? 13.625 -3.682 7.305 1 67.12 40 ILE B CA 1
ATOM 2439 C C . ILE B 1 40 ? 12.234 -3.783 6.691 1 67.12 40 ILE B C 1
ATOM 2441 O O . ILE B 1 40 ? 11.961 -3.18 5.648 1 67.12 40 ILE B O 1
ATOM 2445 N N . GLN B 1 41 ? 11.516 -4.664 7.352 1 75.44 41 GLN B N 1
ATOM 2446 C CA . GLN B 1 41 ? 10.156 -4.855 6.855 1 75.44 41 GLN B CA 1
ATOM 2447 C C . GLN B 1 41 ? 9.211 -3.799 7.418 1 75.44 41 GLN B C 1
ATOM 2449 O O . GLN B 1 41 ? 9.133 -3.615 8.633 1 75.44 41 GLN B O 1
ATOM 2454 N N . PHE B 1 42 ? 8.789 -2.967 6.457 1 81.94 42 PHE B N 1
ATOM 2455 C CA . PHE B 1 42 ? 7.695 -2.078 6.844 1 81.94 42 PHE B CA 1
ATOM 2456 C C . PHE B 1 42 ? 6.559 -2.146 5.836 1 81.94 42 PHE B C 1
ATOM 2458 O O . PHE B 1 42 ? 6.797 -2.225 4.629 1 81.94 42 PHE B O 1
ATOM 2465 N N . ASP B 1 43 ? 5.383 -2.131 6.332 1 91.81 43 ASP B N 1
ATOM 2466 C CA . ASP B 1 43 ? 4.168 -2.279 5.531 1 91.81 43 ASP B CA 1
ATOM 2467 C C . ASP B 1 43 ? 3.67 -0.924 5.031 1 91.81 43 ASP B C 1
ATOM 2469 O O . ASP B 1 43 ? 2.492 -0.595 5.184 1 91.81 43 ASP B O 1
ATOM 2473 N N . ILE B 1 44 ? 4.676 -0.171 4.453 1 93.94 44 ILE B N 1
ATOM 2474 C CA . ILE B 1 44 ? 4.359 1.166 3.965 1 93.94 44 ILE B CA 1
ATOM 2475 C C . ILE B 1 44 ? 4.391 1.177 2.438 1 93.94 44 ILE B C 1
ATOM 2477 O O . ILE B 1 44 ? 5.281 0.586 1.825 1 93.94 44 ILE B O 1
ATOM 2481 N N . GLY B 1 45 ? 3.379 1.75 1.85 1 94 45 GLY B N 1
ATOM 2482 C CA . GLY B 1 45 ? 3.342 1.996 0.417 1 94 45 GLY B CA 1
ATOM 2483 C C . GLY B 1 45 ? 3.699 3.424 0.048 1 94 45 GLY B C 1
ATOM 2484 O O . GLY B 1 45 ? 3.385 4.359 0.787 1 94 45 GLY B O 1
ATOM 2485 N N . PHE B 1 46 ? 4.348 3.586 -1.116 1 94.44 46 PHE B N 1
ATOM 2486 C CA . PHE B 1 46 ? 4.754 4.902 -1.595 1 94.44 46 PHE B CA 1
ATOM 2487 C C . PHE B 1 46 ? 4.043 5.246 -2.898 1 94.44 46 PHE B C 1
ATOM 2489 O O . PHE B 1 46 ? 3.984 4.426 -3.814 1 94.44 46 PHE B O 1
ATOM 2496 N N . LEU B 1 47 ? 3.459 6.43 -2.945 1 96.75 47 LEU B N 1
ATOM 2497 C CA . LEU B 1 47 ? 2.738 6.93 -4.113 1 96.75 47 LEU B CA 1
ATOM 2498 C C . LEU B 1 47 ? 3.281 8.289 -4.547 1 96.75 47 LEU B C 1
ATOM 2500 O O . LEU B 1 47 ? 3.73 9.078 -3.711 1 96.75 47 LEU B O 1
ATOM 2504 N N . GLY B 1 48 ? 3.139 8.562 -5.852 1 95.44 48 GLY B N 1
ATOM 2505 C CA . GLY B 1 48 ? 3.699 9.805 -6.363 1 95.44 48 GLY B CA 1
ATOM 2506 C C . GLY B 1 48 ? 5.207 9.883 -6.223 1 95.44 48 GLY B C 1
ATOM 2507 O O . GLY B 1 48 ? 5.922 8.961 -6.633 1 95.44 48 GLY B O 1
ATOM 2508 N N . ASP B 1 49 ? 5.66 11 -5.594 1 95.25 49 ASP B N 1
ATOM 2509 C CA . ASP B 1 49 ? 7.098 11.234 -5.508 1 95.25 49 ASP B CA 1
ATOM 2510 C C . ASP B 1 49 ? 7.672 10.664 -4.215 1 95.25 49 ASP B C 1
ATOM 2512 O O . ASP B 1 49 ? 8.883 10.703 -3.992 1 95.25 49 ASP B O 1
ATOM 2516 N N . ALA B 1 50 ? 6.809 10.125 -3.326 1 95.5 50 ALA B N 1
ATOM 2517 C CA . ALA B 1 50 ? 7.285 9.586 -2.053 1 95.5 50 ALA B CA 1
ATOM 2518 C C . ALA B 1 50 ? 8.148 8.352 -2.27 1 95.5 50 ALA B C 1
ATOM 2520 O O . ALA B 1 50 ? 7.867 7.535 -3.148 1 95.5 50 ALA B O 1
ATOM 2521 N N . ARG B 1 51 ? 9.195 8.258 -1.45 1 91.56 51 ARG B N 1
ATOM 2522 C CA . ARG B 1 51 ? 10.086 7.105 -1.528 1 91.56 51 ARG B CA 1
ATOM 2523 C C . ARG B 1 51 ? 10.867 6.926 -0.232 1 91.56 51 ARG B C 1
ATOM 2525 O O . ARG B 1 51 ? 10.969 7.859 0.568 1 91.56 51 ARG B O 1
ATOM 2532 N N . ALA B 1 52 ? 11.328 5.688 -0.071 1 90.25 52 ALA B N 1
ATOM 2533 C CA . ALA B 1 52 ? 12.312 5.473 0.982 1 90.25 52 ALA B CA 1
ATOM 2534 C C . ALA B 1 52 ? 13.719 5.836 0.501 1 90.25 52 ALA B C 1
ATOM 2536 O O . ALA B 1 52 ? 14.195 5.301 -0.502 1 90.25 52 ALA B O 1
ATOM 2537 N N . VAL B 1 53 ? 14.273 6.785 1.18 1 87.69 53 VAL B N 1
ATOM 2538 C CA . VAL B 1 53 ? 15.594 7.262 0.792 1 87.69 53 VAL B CA 1
ATOM 2539 C C . VAL B 1 53 ? 16.438 7.5 2.039 1 87.69 53 VAL B C 1
ATOM 2541 O O . VAL B 1 53 ? 16.031 8.211 2.955 1 87.69 53 VAL B O 1
ATOM 2544 N N . ASP B 1 54 ? 17.656 6.895 2.047 1 87.19 54 ASP B N 1
ATOM 2545 C CA . ASP B 1 54 ? 18.625 7.133 3.104 1 87.19 54 ASP B CA 1
ATOM 2546 C C . ASP B 1 54 ? 18.016 6.918 4.484 1 87.19 54 ASP B C 1
ATOM 2548 O O . ASP B 1 54 ? 18.219 7.723 5.395 1 87.19 54 ASP B O 1
ATOM 2552 N N . GLY B 1 55 ? 17.219 5.941 4.586 1 90.62 55 GLY B N 1
ATOM 2553 C CA . GLY B 1 55 ? 16.672 5.543 5.875 1 90.62 55 GLY B CA 1
ATOM 2554 C C . GLY B 1 55 ? 15.453 6.352 6.285 1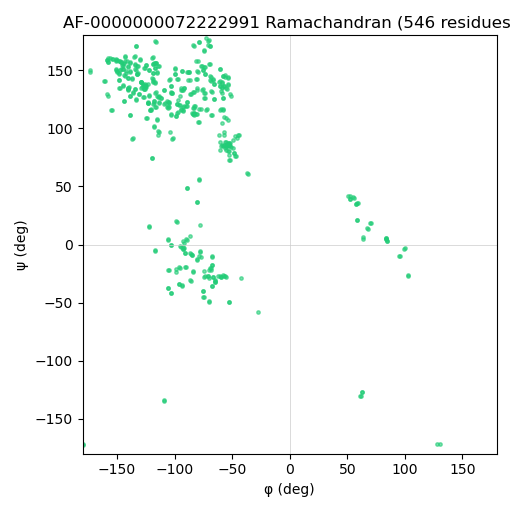 90.62 55 GLY B C 1
ATOM 2555 O O . GLY B 1 55 ? 14.969 6.23 7.41 1 90.62 55 GLY B O 1
ATOM 2556 N N . ALA B 1 56 ? 14.953 7.238 5.418 1 94.62 56 ALA B N 1
ATOM 2557 C CA . ALA B 1 56 ? 13.781 8.062 5.688 1 94.62 56 ALA B CA 1
ATOM 2558 C C . ALA B 1 56 ? 12.727 7.879 4.602 1 94.62 56 ALA B C 1
ATOM 2560 O O . ALA B 1 56 ? 13.016 7.359 3.521 1 94.62 56 ALA B O 1
ATOM 2561 N N . ILE B 1 57 ? 11.5 8.133 4.984 1 95.44 57 ILE B N 1
ATOM 2562 C CA . ILE B 1 57 ? 10.484 8.375 3.963 1 95.44 57 ILE B CA 1
ATOM 2563 C C . ILE B 1 57 ? 10.586 9.82 3.473 1 95.44 57 ILE B C 1
ATOM 2565 O O . ILE B 1 57 ? 10.375 10.758 4.242 1 95.44 57 ILE B O 1
ATOM 2569 N N . ARG B 1 58 ? 10.977 10.047 2.238 1 96.19 58 ARG B N 1
ATOM 2570 C CA . ARG B 1 58 ? 10.953 11.383 1.649 1 96.19 58 ARG B CA 1
ATOM 2571 C C . ARG B 1 58 ? 9.703 11.594 0.808 1 96.19 58 ARG B C 1
ATOM 2573 O O . ARG B 1 58 ? 9.477 10.875 -0.171 1 96.19 58 ARG B O 1
ATOM 2580 N N . LEU B 1 59 ? 8.906 12.57 1.151 1 97.44 59 LEU B N 1
ATOM 2581 C CA . LEU B 1 59 ? 7.602 12.75 0.528 1 97.44 59 LEU B CA 1
ATOM 2582 C C . LEU B 1 59 ? 7.723 13.578 -0.751 1 97.44 59 LEU B C 1
ATOM 2584 O O . LEU B 1 59 ? 6.898 13.445 -1.66 1 97.44 59 LEU B O 1
ATOM 2588 N N . THR B 1 60 ? 8.695 14.484 -0.799 1 96.94 60 THR B N 1
ATOM 2589 C CA . THR B 1 60 ? 8.906 15.297 -1.99 1 96.94 60 THR B CA 1
ATOM 2590 C C . THR B 1 60 ? 10.297 15.039 -2.574 1 96.94 60 THR B C 1
ATOM 2592 O O . THR B 1 60 ? 11.234 14.734 -1.842 1 96.94 60 THR B O 1
ATOM 2595 N N . ARG B 1 61 ? 10.453 15.266 -3.807 1 92.88 61 ARG B N 1
ATOM 2596 C CA . ARG B 1 61 ? 11.594 14.742 -4.555 1 92.88 61 ARG B CA 1
ATOM 2597 C C . ARG B 1 61 ? 12.75 15.734 -4.559 1 92.88 61 ARG B C 1
ATOM 2599 O O . ARG B 1 61 ? 12.539 16.938 -4.723 1 92.88 61 ARG B O 1
ATOM 2606 N N . ARG B 1 62 ? 13.883 15.195 -4.309 1 89.44 62 ARG B N 1
ATOM 2607 C CA . ARG B 1 62 ? 15.156 15.883 -4.473 1 89.44 62 ARG B CA 1
ATOM 2608 C C . ARG B 1 62 ? 16.062 15.141 -5.445 1 89.44 62 ARG B C 1
ATOM 2610 O O . ARG B 1 62 ? 16.375 13.969 -5.234 1 89.44 62 ARG B O 1
ATOM 2617 N N . ASP B 1 63 ? 16.375 15.719 -6.531 1 82.12 63 ASP B N 1
ATOM 2618 C CA . ASP B 1 63 ? 17.203 15.102 -7.57 1 82.12 63 ASP B CA 1
ATOM 2619 C C . ASP B 1 63 ? 18.641 15.586 -7.484 1 82.12 63 ASP B C 1
ATOM 2621 O O . ASP B 1 63 ? 18.922 16.609 -6.855 1 82.12 63 ASP B O 1
ATOM 2625 N N . GLY B 1 64 ? 19.484 14.633 -7.945 1 72.06 64 GLY B N 1
ATOM 2626 C CA . GLY B 1 64 ? 20.859 15.078 -8.117 1 72.06 64 GLY B CA 1
ATOM 2627 C C . GLY B 1 64 ? 21.016 16.109 -9.227 1 72.06 64 GLY B C 1
ATOM 2628 O O . GLY B 1 64 ? 20.453 15.938 -10.312 1 72.06 64 GLY B O 1
ATOM 2629 N N . GLY B 1 65 ? 21.312 17.312 -8.961 1 61.78 65 GLY B N 1
ATOM 2630 C CA . GLY B 1 65 ? 21.531 18.312 -9.992 1 61.78 65 GLY B CA 1
ATOM 2631 C C . GLY B 1 65 ? 22.906 18.219 -10.633 1 61.78 65 GLY B C 1
ATOM 2632 O O . GLY B 1 65 ? 23.688 17.328 -10.305 1 61.78 65 GLY B O 1
ATOM 2633 N N . SER B 1 66 ? 22.969 19.094 -11.656 1 61.91 66 SER B N 1
ATOM 2634 C CA . SER B 1 66 ? 24.266 19.25 -12.289 1 61.91 66 SER B CA 1
ATOM 2635 C C . SER B 1 66 ? 25.344 19.594 -11.266 1 61.91 66 SER B C 1
ATOM 2637 O O . SER B 1 66 ? 25.094 20.391 -10.352 1 61.91 66 SER B O 1
ATOM 2639 N N . TYR B 1 67 ? 26.547 18.969 -11.398 1 65.25 67 TYR B N 1
ATOM 2640 C CA . TYR B 1 67 ? 27.766 19.203 -10.625 1 65.25 67 TYR B CA 1
ATOM 2641 C C . TYR B 1 67 ? 27.578 18.781 -9.172 1 65.25 67 TYR B C 1
ATOM 2643 O O . TYR B 1 67 ? 28.219 19.312 -8.273 1 65.25 67 TYR B O 1
ATOM 2651 N N . GLY B 1 68 ? 26.484 18 -8.875 1 63.28 68 GLY B N 1
ATOM 2652 C CA . GLY B 1 68 ? 26.359 17.406 -7.551 1 63.28 68 GLY B CA 1
ATOM 2653 C C . GLY B 1 68 ? 25.438 18.188 -6.637 1 63.28 68 GLY B C 1
ATOM 2654 O O . GLY B 1 68 ? 25.219 17.812 -5.488 1 63.28 68 GLY B O 1
ATOM 2655 N N . ASN B 1 69 ? 24.891 19.375 -7.098 1 68.19 69 ASN B N 1
ATOM 2656 C CA . ASN B 1 69 ? 24.031 20.156 -6.227 1 68.19 69 ASN B CA 1
ATOM 2657 C C . ASN B 1 69 ? 22.594 19.656 -6.277 1 68.19 69 ASN B C 1
ATOM 2659 O O . ASN B 1 69 ? 21.953 19.688 -7.332 1 68.19 69 ASN B O 1
ATOM 2663 N N . PRO B 1 70 ? 22.141 19.125 -5.18 1 73.62 70 PRO B N 1
ATOM 2664 C CA . PRO B 1 70 ? 20.766 18.625 -5.195 1 73.62 70 PRO B CA 1
ATOM 2665 C C . PRO B 1 70 ? 19.734 19.719 -5.488 1 73.62 70 PRO B C 1
ATOM 2667 O O . PRO B 1 70 ? 19.906 20.859 -5.07 1 73.62 70 PRO B O 1
ATOM 2670 N N . ILE B 1 71 ? 18.766 19.406 -6.352 1 86.19 71 ILE B N 1
ATOM 2671 C CA . ILE B 1 71 ? 17.688 20.312 -6.699 1 86.19 71 ILE B CA 1
ATOM 2672 C C . ILE B 1 71 ? 16.344 19.719 -6.258 1 86.19 71 ILE B C 1
ATOM 2674 O O . ILE B 1 71 ? 15.984 18.609 -6.676 1 86.19 71 ILE B O 1
ATOM 2678 N N . ILE B 1 72 ? 15.727 20.469 -5.367 1 91.06 72 ILE B N 1
ATOM 2679 C CA . ILE B 1 72 ? 14.398 20.062 -4.949 1 91.06 72 ILE B CA 1
ATOM 2680 C C . ILE B 1 72 ? 13.391 20.359 -6.059 1 91.06 72 ILE B C 1
ATOM 2682 O O . ILE B 1 72 ? 13.383 21.469 -6.613 1 91.06 72 ILE B O 1
ATOM 2686 N N . ARG B 1 73 ? 12.578 19.391 -6.414 1 93.38 73 ARG B N 1
ATOM 2687 C CA . ARG B 1 73 ? 11.648 19.484 -7.535 1 93.38 73 ARG B CA 1
ATOM 2688 C C . ARG B 1 73 ? 10.445 20.344 -7.176 1 93.38 73 ARG B C 1
ATOM 2690 O O . ARG B 1 73 ? 9.859 20.188 -6.102 1 93.38 73 ARG B O 1
ATOM 2697 N N . GLU B 1 74 ? 10.109 21.281 -8.117 1 95 74 GLU B N 1
ATOM 2698 C CA . GLU B 1 74 ? 8.867 22.031 -8 1 95 74 GLU B CA 1
ATOM 2699 C C . GLU B 1 74 ? 7.656 21.172 -8.328 1 95 74 GLU B C 1
ATOM 2701 O O . GLU B 1 74 ? 7.754 20.234 -9.133 1 95 74 GLU B O 1
ATOM 2706 N N . HIS B 1 75 ? 6.551 21.469 -7.625 1 97.31 75 HIS B N 1
ATOM 2707 C CA . HIS B 1 75 ? 5.277 20.797 -7.832 1 97.31 75 HIS B CA 1
ATOM 2708 C C . HIS B 1 75 ? 5.418 19.281 -7.625 1 97.31 75 HIS B C 1
ATOM 2710 O O . HIS B 1 75 ? 4.855 18.5 -8.383 1 97.31 75 HIS B O 1
ATOM 2716 N N . SER B 1 76 ? 6.27 18.969 -6.684 1 96.88 76 SER B N 1
ATOM 2717 C CA . SER B 1 76 ? 6.434 17.578 -6.25 1 96.88 76 SER B CA 1
ATOM 2718 C C . SER B 1 76 ? 5.395 17.203 -5.207 1 96.88 76 SER B C 1
ATOM 2720 O O . SER B 1 76 ? 5.113 17.984 -4.289 1 96.88 76 SER B O 1
ATOM 2722 N N . VAL B 1 77 ? 4.719 16.078 -5.371 1 98.12 77 VAL B N 1
ATOM 2723 C CA . VAL B 1 77 ? 3.738 15.57 -4.418 1 98.12 77 VAL B CA 1
ATOM 2724 C C . VAL B 1 77 ? 3.971 14.078 -4.18 1 98.12 77 VAL B C 1
ATOM 2726 O O . VAL B 1 77 ? 4.195 13.32 -5.125 1 98.12 77 VAL B O 1
ATOM 2729 N N . GLY B 1 78 ? 3.957 13.672 -2.896 1 97.88 78 GLY B N 1
ATOM 2730 C CA . GLY B 1 78 ? 4.07 12.266 -2.551 1 97.88 78 GLY B CA 1
ATOM 2731 C C . GLY B 1 78 ? 3.252 11.875 -1.333 1 97.88 78 GLY B C 1
ATOM 2732 O O . GLY B 1 78 ? 2.971 12.719 -0.476 1 97.88 78 GLY B O 1
ATOM 2733 N N . ARG B 1 79 ? 2.816 10.578 -1.308 1 98.19 79 ARG B N 1
ATOM 2734 C CA . ARG B 1 79 ? 2.113 9.984 -0.176 1 98.19 79 ARG B CA 1
ATOM 2735 C C . ARG B 1 79 ? 2.791 8.695 0.27 1 98.19 79 ARG B C 1
ATOM 2737 O O . ARG B 1 79 ? 3.268 7.918 -0.561 1 98.19 79 ARG B O 1
ATOM 2744 N N . ALA B 1 80 ? 2.969 8.555 1.491 1 97.44 80 ALA B N 1
ATOM 2745 C CA . ALA B 1 80 ? 3.322 7.281 2.119 1 97.44 80 ALA B CA 1
ATOM 2746 C C . ALA B 1 80 ? 2.178 6.758 2.98 1 97.44 80 ALA B C 1
ATOM 2748 O O . ALA B 1 80 ? 1.691 7.457 3.871 1 97.44 80 ALA B O 1
ATOM 2749 N N . VAL B 1 81 ? 1.743 5.5 2.729 1 98 81 VAL B N 1
ATOM 2750 C CA . VAL B 1 81 ? 0.567 4.996 3.432 1 98 81 VAL B CA 1
ATOM 2751 C C . VAL B 1 81 ? 0.902 3.678 4.121 1 98 81 VAL B C 1
ATOM 2753 O O . VAL B 1 81 ? 1.641 2.855 3.578 1 98 81 VAL B O 1
ATOM 2756 N N . TYR B 1 82 ? 0.437 3.568 5.367 1 97.44 82 TYR B N 1
ATOM 2757 C CA . TYR B 1 82 ? 0.417 2.252 5.996 1 97.44 82 TYR B CA 1
ATOM 2758 C C . TYR B 1 82 ? -0.561 1.322 5.285 1 97.44 82 TYR B C 1
ATOM 2760 O O . TYR B 1 82 ? -1.736 1.657 5.121 1 97.44 82 TYR B O 1
ATOM 2768 N N . ILE B 1 83 ? -0.133 0.161 4.828 1 96.25 83 ILE B N 1
ATOM 2769 C CA . ILE B 1 83 ? -0.869 -0.667 3.877 1 96.25 83 ILE B CA 1
ATOM 2770 C C . ILE B 1 83 ? -2.039 -1.347 4.586 1 96.25 83 ILE B C 1
ATOM 2772 O O . ILE B 1 83 ? -3.164 -1.343 4.082 1 96.25 83 ILE B O 1
ATOM 2776 N N . PRO B 1 84 ? -1.848 -1.905 5.754 1 95.69 84 PRO B N 1
ATOM 2777 C CA . PRO B 1 84 ? -2.969 -2.574 6.418 1 95.69 84 PRO B CA 1
ATOM 2778 C C . PRO B 1 84 ? -4.035 -1.597 6.902 1 95.69 84 PRO B C 1
ATOM 2780 O O . PRO B 1 84 ? -3.732 -0.432 7.176 1 95.69 84 PRO B O 1
ATOM 2783 N N . PRO B 1 85 ? -5.23 -2.096 7.039 1 96.88 85 PRO B N 1
ATOM 2784 C CA . PRO B 1 85 ? -6.285 -1.235 7.586 1 96.88 85 PRO B CA 1
ATOM 2785 C C . PRO B 1 85 ? -6.16 -1.032 9.094 1 96.88 85 PRO B C 1
ATOM 2787 O O . PRO B 1 85 ? -5.617 -1.892 9.789 1 96.88 85 PRO B O 1
ATOM 2790 N N . VAL B 1 86 ? -6.625 0.137 9.547 1 97.81 86 VAL B N 1
ATOM 2791 C CA . VAL B 1 86 ? -6.734 0.446 10.969 1 97.81 86 VAL B CA 1
ATOM 2792 C C . VAL B 1 86 ? -8.211 0.579 11.359 1 97.81 86 VAL B C 1
ATOM 2794 O O . VAL B 1 86 ? -8.961 1.315 10.719 1 97.81 86 VAL B O 1
ATOM 2797 N N . ARG B 1 87 ? -8.586 -0.136 12.359 1 97.62 87 ARG B N 1
ATOM 2798 C CA . ARG B 1 87 ? -9.969 -0.014 12.797 1 97.62 87 ARG B CA 1
ATOM 2799 C C . ARG B 1 87 ? -10.141 1.182 13.734 1 97.62 87 ARG B C 1
ATOM 2801 O O . ARG B 1 87 ? -9.586 1.204 14.828 1 97.62 87 ARG B O 1
ATOM 2808 N N . LEU B 1 88 ? -10.922 2.098 13.312 1 98.31 88 LEU B N 1
ATOM 2809 C CA . LEU B 1 88 ? -11.078 3.348 14.055 1 98.31 88 LEU B CA 1
ATOM 2810 C C . LEU B 1 88 ? -12.258 3.273 15.008 1 98.31 88 LEU B C 1
ATOM 2812 O O . LEU B 1 88 ? -12.234 3.879 16.078 1 98.31 88 LEU B O 1
ATOM 2816 N N . TRP B 1 89 ? -13.297 2.588 14.602 1 97.94 89 TRP B N 1
ATOM 2817 C CA . TRP B 1 89 ? -14.453 2.367 15.461 1 97.94 89 TRP B CA 1
ATOM 2818 C C . TRP B 1 89 ? -15.242 1.138 15.008 1 97.94 89 TRP B C 1
ATOM 2820 O O . TRP B 1 89 ? -15.023 0.624 13.914 1 97.94 89 TRP B O 1
ATOM 2830 N N . ASP B 1 90 ? -15.961 0.597 15.922 1 97 90 ASP B N 1
ATOM 2831 C CA . ASP B 1 90 ? -16.766 -0.588 15.656 1 97 90 ASP B CA 1
ATOM 2832 C C . ASP B 1 90 ? -18.188 -0.203 15.25 1 97 90 ASP B C 1
ATOM 2834 O O . ASP B 1 90 ? -18.969 0.282 16.078 1 97 90 ASP B O 1
ATOM 2838 N N . LYS B 1 91 ? -18.516 -0.518 14.07 1 95.19 91 LYS B N 1
ATOM 2839 C CA . LYS B 1 91 ? -19.812 -0.099 13.516 1 95.19 91 LYS B CA 1
ATOM 2840 C C . LYS B 1 91 ? -20.969 -0.753 14.266 1 95.19 91 LYS B C 1
ATOM 2842 O O . LYS B 1 91 ? -22.047 -0.165 14.398 1 95.19 91 LYS B O 1
ATOM 2847 N N . THR B 1 92 ? -20.766 -1.911 14.758 1 95.31 92 THR B N 1
ATOM 2848 C CA . THR B 1 92 ? -21.812 -2.664 15.438 1 95.31 92 THR B CA 1
ATOM 2849 C C . THR B 1 92 ? -22.062 -2.104 16.844 1 95.31 92 THR B C 1
ATOM 2851 O O . THR B 1 92 ? -23.203 -1.906 17.25 1 95.31 92 THR B O 1
ATOM 2854 N N . THR B 1 93 ? -21.047 -1.715 17.578 1 95.44 93 THR B N 1
ATOM 2855 C CA . THR B 1 93 ? -21.172 -1.33 18.984 1 95.44 93 THR B CA 1
ATOM 2856 C C . THR B 1 93 ? -21.062 0.185 19.141 1 95.44 93 THR B C 1
ATOM 2858 O O . THR B 1 93 ? -21.453 0.735 20.172 1 95.44 93 THR B O 1
ATOM 2861 N N . GLY B 1 94 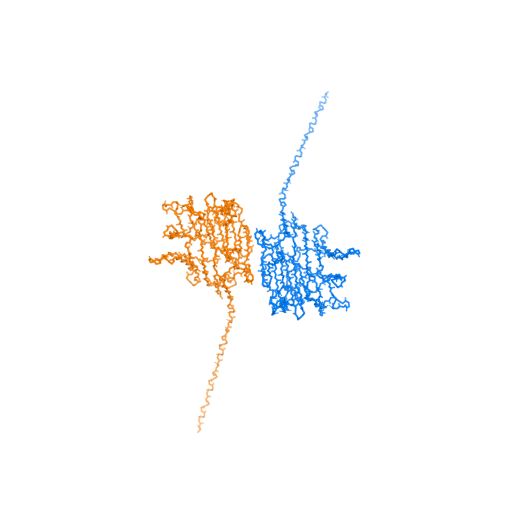? -20.453 0.811 18.172 1 96.25 94 GLY B N 1
ATOM 2862 C CA . GLY B 1 94 ? -20.203 2.24 18.266 1 96.25 94 GLY B CA 1
ATOM 2863 C C . GLY B 1 94 ? -18.938 2.57 19.031 1 96.25 94 GLY B C 1
ATOM 2864 O O . GLY B 1 94 ? -18.594 3.742 19.188 1 96.25 94 GLY B O 1
ATOM 2865 N N . LYS B 1 95 ? -18.234 1.546 19.438 1 97.12 95 LYS B N 1
ATOM 2866 C CA . LYS B 1 95 ? -17.016 1.77 20.219 1 97.12 95 LYS B CA 1
ATOM 2867 C C . LYS B 1 95 ? -15.93 2.418 19.391 1 97.12 95 LYS B C 1
ATOM 2869 O O . LYS B 1 95 ? -15.648 1.974 18.266 1 97.12 95 LYS B O 1
ATOM 2874 N N . LEU B 1 96 ? -15.383 3.424 19.938 1 97.88 96 LEU B N 1
ATOM 2875 C CA . LEU B 1 96 ? -14.367 4.23 19.266 1 97.88 96 LEU B CA 1
ATOM 2876 C C . LEU B 1 96 ? -12.977 3.92 19.797 1 97.88 96 LEU B C 1
ATOM 2878 O O . LEU B 1 96 ? -12.797 3.748 21.016 1 97.88 96 LEU B O 1
ATOM 2882 N N . ALA B 1 97 ? -11.984 3.912 18.922 1 98.38 97 ALA B N 1
ATOM 2883 C CA . ALA B 1 97 ? -10.617 3.566 19.312 1 98.38 97 ALA B CA 1
ATOM 2884 C C . ALA B 1 97 ? -9.922 4.758 19.969 1 98.38 97 ALA B C 1
ATOM 2886 O O . ALA B 1 97 ? -10.156 5.906 19.578 1 98.38 97 ALA B O 1
ATOM 2887 N N . ASP B 1 98 ? -9.008 4.461 20.891 1 98.62 98 ASP B N 1
ATOM 2888 C CA . ASP B 1 98 ? -7.906 5.348 21.25 1 98.62 98 ASP B CA 1
ATOM 2889 C C . ASP B 1 98 ? -6.695 5.102 20.344 1 98.62 98 ASP B C 1
ATOM 2891 O O . ASP B 1 98 ? -6.391 3.959 20 1 98.62 98 ASP B O 1
ATOM 2895 N N . PHE B 1 99 ? -6.043 6.191 20 1 98.81 99 PHE B N 1
ATOM 2896 C CA . PHE B 1 99 ? -4.789 5.93 19.297 1 98.81 99 PHE B CA 1
ATOM 2897 C C . PHE B 1 99 ? -3.783 7.043 19.547 1 98.81 99 PHE B C 1
ATOM 2899 O O . PHE B 1 99 ? -4.148 8.125 20.016 1 98.81 99 PHE B O 1
ATOM 2906 N N . GLU B 1 100 ? -2.539 6.711 19.328 1 98.81 100 GLU B N 1
ATOM 2907 C CA . GLU B 1 100 ? -1.422 7.652 19.359 1 98.81 100 GLU B CA 1
ATOM 2908 C C . GLU B 1 100 ? -0.411 7.344 18.25 1 98.81 100 GLU B C 1
ATOM 2910 O O . GLU B 1 100 ? -0.108 6.176 18 1 98.81 100 GLU B O 1
ATOM 2915 N N . THR B 1 101 ? -0.026 8.305 17.609 1 98.88 101 THR B N 1
ATOM 2916 C CA . THR B 1 101 ? 1.089 8.195 16.672 1 98.88 101 THR B CA 1
ATOM 2917 C C . THR B 1 101 ? 2.158 9.234 16.984 1 98.88 101 THR B C 1
ATOM 2919 O O . THR B 1 101 ? 1.841 10.367 17.359 1 98.88 101 THR B O 1
ATOM 2922 N N . VAL B 1 102 ? 3.42 8.82 16.922 1 98.88 102 VAL B N 1
ATOM 2923 C CA . VAL B 1 102 ? 4.59 9.68 17.094 1 98.88 102 VAL B CA 1
ATOM 2924 C C . VAL B 1 102 ? 5.527 9.523 15.898 1 98.88 102 VAL B C 1
ATOM 2926 O O . VAL B 1 102 ? 5.75 8.406 15.422 1 98.88 102 VAL B O 1
ATOM 2929 N N . PHE B 1 103 ? 6.004 10.609 15.445 1 98.88 103 PHE B N 1
ATOM 2930 C CA . PHE B 1 103 ? 6.98 10.531 14.359 1 98.88 103 PHE B CA 1
ATOM 2931 C C . PHE B 1 103 ? 7.977 11.68 14.445 1 98.88 103 PHE B C 1
ATOM 2933 O O . PHE B 1 103 ? 7.645 12.758 14.938 1 98.88 103 PHE B O 1
ATOM 2940 N N . ALA B 1 104 ? 9.195 11.414 14.031 1 98.81 104 ALA B N 1
ATOM 2941 C CA . ALA B 1 104 ? 10.219 12.43 13.828 1 98.81 104 ALA B CA 1
ATOM 2942 C C . ALA B 1 104 ? 10.32 12.828 12.359 1 98.81 104 ALA B C 1
ATOM 2944 O O . ALA B 1 104 ? 10.133 11.992 11.469 1 98.81 104 ALA B O 1
ATOM 2945 N N . PHE B 1 105 ? 10.547 14.102 12.125 1 98.62 105 PHE B N 1
ATOM 2946 C CA . PHE B 1 105 ? 10.562 14.57 10.742 1 98.62 105 PHE B CA 1
ATOM 2947 C C . PHE B 1 105 ? 11.547 15.727 10.578 1 98.62 105 PHE B C 1
ATOM 2949 O O . PHE B 1 105 ? 11.938 16.359 11.555 1 98.62 105 PHE B O 1
ATOM 2956 N N . VAL B 1 106 ? 11.992 15.93 9.328 1 97.19 106 VAL B N 1
ATOM 2957 C CA . VAL B 1 106 ? 12.836 17.078 8.961 1 97.19 106 VAL B CA 1
ATOM 2958 C C . VAL B 1 106 ? 12.266 17.75 7.719 1 97.19 106 VAL B C 1
ATOM 2960 O O . VAL B 1 106 ? 11.836 17.094 6.777 1 97.19 106 VAL B O 1
ATOM 2963 N N . VAL B 1 107 ? 12.109 19.016 7.812 1 96.06 107 VAL B N 1
ATOM 2964 C CA . VAL B 1 107 ? 11.805 19.875 6.668 1 96.06 107 VAL B CA 1
ATOM 2965 C C . VAL B 1 107 ? 13.055 20.656 6.262 1 96.06 107 VAL B C 1
ATOM 2967 O O . VAL B 1 107 ? 13.617 21.406 7.062 1 96.06 107 VAL B O 1
ATOM 2970 N N . ASP B 1 108 ? 13.492 20.406 5.031 1 91.69 108 ASP B N 1
ATOM 2971 C CA . ASP B 1 108 ? 14.742 20.984 4.566 1 91.69 108 ASP B CA 1
ATOM 2972 C C . ASP B 1 108 ? 14.523 21.859 3.336 1 91.69 108 ASP B C 1
ATOM 2974 O O . ASP B 1 108 ? 14.164 21.375 2.266 1 91.69 108 ASP B O 1
ATOM 2978 N N . SER B 1 109 ? 14.773 23.141 3.414 1 86.69 109 SER B N 1
ATOM 2979 C CA . SER B 1 109 ? 14.586 24.062 2.307 1 86.69 109 SER B CA 1
ATOM 2980 C C . SER B 1 109 ? 15.836 24.172 1.449 1 86.69 109 SER B C 1
ATOM 2982 O O . SER B 1 109 ? 15.875 24.938 0.48 1 86.69 109 SER B O 1
ATOM 2984 N N . ALA B 1 110 ? 16.797 23.438 1.747 1 81.44 110 ALA B N 1
ATOM 2985 C CA . ALA B 1 110 ? 18.062 23.406 1.03 1 81.44 110 ALA B CA 1
ATOM 2986 C C . ALA B 1 110 ? 18.641 24.828 0.9 1 81.44 110 ALA B C 1
ATOM 2988 O O . ALA B 1 110 ? 19.062 25.234 -0.184 1 81.44 110 ALA B O 1
ATOM 2989 N N . GLY B 1 111 ? 18.578 25.609 1.881 1 78.25 111 GLY B N 1
ATOM 2990 C CA . GLY B 1 111 ? 19.203 26.922 1.938 1 78.25 111 GLY B CA 1
ATOM 2991 C C . GLY B 1 111 ? 18.25 28.047 1.567 1 78.25 111 GLY B C 1
ATOM 2992 O O . GLY B 1 111 ? 18.578 29.219 1.727 1 78.25 111 GLY B O 1
ATOM 2993 N N . SER B 1 112 ? 17.078 27.641 1.06 1 79.5 112 SER B N 1
ATOM 2994 C CA . SER B 1 112 ? 16.109 28.672 0.75 1 79.5 112 SER B CA 1
ATOM 2995 C C . SER B 1 112 ? 15.57 29.328 2.021 1 79.5 112 SER B C 1
ATOM 2997 O O . SER B 1 112 ? 15.391 28.656 3.039 1 79.5 112 SER B O 1
ATOM 2999 N N . GLN B 1 113 ? 15.305 30.641 1.919 1 77.56 113 GLN B N 1
ATOM 3000 C CA . GLN B 1 113 ? 14.734 31.375 3.049 1 77.56 113 GLN B CA 1
ATOM 3001 C C . GLN B 1 113 ? 13.227 31.156 3.139 1 77.56 113 GLN B C 1
ATOM 3003 O O . GLN B 1 113 ? 12.609 31.469 4.16 1 77.56 113 GLN B O 1
ATOM 3008 N N . ILE B 1 114 ? 12.727 30.641 2.131 1 80.69 114 ILE B N 1
ATOM 3009 C CA . ILE B 1 114 ? 11.289 30.438 2.088 1 80.69 114 ILE B CA 1
ATOM 3010 C C . ILE B 1 114 ? 10.977 28.953 2.207 1 80.69 114 ILE B C 1
ATOM 3012 O O . ILE B 1 114 ? 11.516 28.141 1.449 1 80.69 114 ILE B O 1
ATOM 3016 N N . HIS B 1 115 ? 10.18 28.641 3.26 1 85.31 115 HIS B N 1
ATOM 3017 C CA . HIS B 1 115 ? 9.672 27.281 3.412 1 85.31 115 HIS B CA 1
ATOM 3018 C C . HIS B 1 115 ? 8.453 27.047 2.531 1 85.31 115 HIS B C 1
ATOM 3020 O O . HIS B 1 115 ? 7.703 27.984 2.24 1 85.31 115 HIS B O 1
ATOM 3026 N N . ALA B 1 116 ? 8.273 25.891 1.939 1 85.94 116 ALA B N 1
ATOM 3027 C CA . ALA B 1 116 ? 7.062 25.562 1.194 1 85.94 116 ALA B CA 1
ATOM 3028 C C . ALA B 1 116 ? 7.062 24.109 0.765 1 85.94 116 ALA B C 1
ATOM 3030 O O . ALA B 1 116 ? 8.125 23.516 0.54 1 85.94 116 ALA B O 1
ATOM 3031 N N . ASP B 1 117 ? 5.762 23.484 0.653 1 92.38 117 ASP B N 1
ATOM 3032 C CA . ASP B 1 117 ? 4.469 23.891 1.19 1 92.38 117 ASP B CA 1
ATOM 3033 C C . ASP B 1 117 ? 4.145 23.141 2.477 1 92.38 117 ASP B C 1
ATOM 3035 O O . ASP B 1 117 ? 3.307 23.578 3.266 1 92.38 117 ASP B O 1
ATOM 3039 N N . GLY B 1 118 ? 4.805 22 2.67 1 96.69 118 GLY B N 1
ATOM 3040 C CA . GLY B 1 118 ? 4.648 21.328 3.951 1 96.69 118 GLY B CA 1
ATOM 3041 C C . GLY B 1 118 ? 4.258 19.875 3.818 1 96.69 118 GLY B C 1
ATOM 3042 O O . GLY B 1 118 ? 4.34 19.297 2.729 1 96.69 118 GLY B O 1
ATOM 3043 N N . LEU B 1 119 ? 3.938 19.25 4.941 1 98.5 119 LEU B N 1
ATOM 3044 C CA . LEU B 1 119 ? 3.539 17.844 5.031 1 98.5 119 LEU B CA 1
ATOM 3045 C C . LEU B 1 119 ? 2.301 17.688 5.906 1 98.5 119 LEU B C 1
ATOM 3047 O O . LEU B 1 119 ? 1.859 18.656 6.543 1 98.5 119 LEU B O 1
ATOM 3051 N N . SER B 1 120 ? 1.773 16.531 5.895 1 98.81 120 SER B N 1
ATOM 3052 C CA . SER B 1 120 ? 0.619 16.234 6.734 1 98.81 120 SER B CA 1
ATOM 3053 C C . SER B 1 120 ? 0.604 14.766 7.148 1 98.81 120 SER B C 1
ATOM 3055 O O . SER B 1 120 ? 1.21 13.922 6.484 1 98.81 120 SER B O 1
ATOM 3057 N N . PHE B 1 121 ? 0.073 14.5 8.305 1 98.94 121 PHE B N 1
ATOM 3058 C CA . PHE B 1 121 ? -0.446 13.188 8.656 1 98.94 121 PHE B CA 1
ATOM 3059 C C . PHE B 1 121 ? -1.941 13.102 8.375 1 98.94 121 PHE B C 1
ATOM 3061 O O . PHE B 1 121 ? -2.699 14 8.742 1 98.94 121 PHE B O 1
ATOM 3068 N N . PHE B 1 122 ? -2.383 12 7.707 1 98.94 122 PHE B N 1
ATOM 3069 C CA . PHE B 1 122 ? -3.803 11.984 7.379 1 98.94 122 PHE B CA 1
ATOM 3070 C C . PHE B 1 122 ? -4.422 10.633 7.719 1 98.94 122 PHE B C 1
ATOM 3072 O O . PHE B 1 122 ? -3.711 9.633 7.855 1 98.94 122 PHE B O 1
ATOM 3079 N N . ILE B 1 123 ? -5.715 10.641 7.961 1 98.88 123 ILE B N 1
ATOM 3080 C CA . ILE B 1 123 ? -6.598 9.492 8.133 1 98.88 123 ILE B CA 1
ATOM 3081 C C . ILE B 1 123 ? -7.738 9.555 7.125 1 98.88 123 ILE B C 1
ATOM 3083 O O . ILE B 1 123 ? -8.438 10.57 7.031 1 98.88 123 ILE B O 1
ATOM 3087 N N . SER B 1 124 ? -7.871 8.539 6.301 1 98.69 124 SER B N 1
ATOM 3088 C CA . SER B 1 124 ? -8.945 8.461 5.316 1 98.69 124 SER B CA 1
ATOM 3089 C C . SER B 1 124 ? -9.586 7.078 5.305 1 98.69 124 SER B C 1
ATOM 3091 O O . SER B 1 124 ? -9.023 6.125 5.848 1 98.69 124 SER B O 1
ATOM 3093 N N . PRO B 1 125 ? -10.781 6.949 4.746 1 98.69 125 PRO B N 1
ATOM 3094 C CA . PRO B 1 125 ? -11.367 5.609 4.648 1 98.69 125 PRO B CA 1
ATOM 3095 C C . PRO B 1 125 ? -10.445 4.609 3.961 1 98.69 125 PRO B C 1
ATOM 3097 O O . PRO B 1 125 ? -9.758 4.961 2.998 1 98.69 125 PRO B O 1
ATOM 3100 N N . PHE B 1 126 ? -10.484 3.375 4.449 1 98.12 126 PHE B N 1
ATOM 3101 C CA . PHE B 1 126 ? -9.586 2.359 3.922 1 98.12 126 PHE B CA 1
ATOM 3102 C C . PHE B 1 126 ? -9.898 2.061 2.461 1 98.12 126 PHE B C 1
ATOM 3104 O O . PHE B 1 126 ? -9 1.77 1.674 1 98.12 126 PHE B O 1
ATOM 3111 N N . ASP B 1 127 ? -11.141 2.168 2.088 1 96.44 127 ASP B N 1
ATOM 3112 C CA . ASP B 1 127 ? -11.555 1.786 0.742 1 96.44 127 ASP B CA 1
ATOM 3113 C C . ASP B 1 127 ? -11.516 2.982 -0.207 1 96.44 127 ASP B C 1
ATOM 3115 O O . ASP B 1 127 ? -11.938 2.881 -1.36 1 96.44 127 ASP B O 1
ATOM 3119 N N . ALA B 1 128 ? -11.055 4.18 0.319 1 97.19 128 ALA B N 1
ATOM 3120 C CA . ALA B 1 128 ? -10.883 5.336 -0.557 1 97.19 128 ALA B CA 1
ATOM 3121 C C . ALA B 1 128 ? -9.648 5.176 -1.44 1 97.19 128 ALA B C 1
ATOM 3123 O O . ALA B 1 128 ? -8.719 4.445 -1.091 1 97.19 128 ALA B O 1
ATOM 3124 N N . ASP B 1 129 ? -9.688 5.816 -2.596 1 96.31 129 ASP B N 1
ATOM 3125 C CA . ASP B 1 129 ? -8.539 5.836 -3.496 1 96.31 129 ASP B CA 1
ATOM 3126 C C . ASP B 1 129 ? -7.309 6.422 -2.805 1 96.31 129 ASP B C 1
ATOM 3128 O O . ASP B 1 129 ? -7.305 7.594 -2.418 1 96.31 129 ASP B O 1
ATOM 3132 N N . PRO B 1 130 ? -6.258 5.598 -2.633 1 96.75 130 PRO B N 1
ATOM 3133 C CA . PRO B 1 130 ? -5.074 6.102 -1.931 1 96.75 130 PRO B CA 1
ATOM 3134 C C . PRO B 1 130 ? -4.199 6.992 -2.811 1 96.75 130 PRO B C 1
ATOM 3136 O O . PRO B 1 130 ? -3.27 7.629 -2.314 1 96.75 130 PRO B O 1
ATOM 3139 N N . ASN B 1 131 ? -4.484 7.137 -4.094 1 96.56 131 ASN B N 1
ATOM 3140 C CA . ASN B 1 131 ? -3.66 7.922 -5.008 1 96.56 131 ASN B CA 1
ATOM 3141 C C . ASN B 1 131 ? -3.576 9.383 -4.578 1 96.56 131 ASN B C 1
ATOM 3143 O O . ASN B 1 131 ? -4.488 9.898 -3.928 1 96.56 131 ASN B O 1
ATOM 3147 N N . VAL B 1 132 ? -2.451 9.977 -4.941 1 97.56 132 VAL B N 1
ATOM 3148 C CA . VAL B 1 132 ? -2.35 11.43 -4.789 1 97.56 132 VAL B CA 1
ATOM 3149 C C . VAL B 1 132 ? -3.465 12.109 -5.574 1 97.56 132 VAL B C 1
ATOM 3151 O O . VAL B 1 132 ? -3.629 11.867 -6.773 1 97.56 132 VAL B O 1
ATOM 3154 N N . PRO B 1 133 ? -4.242 12.969 -4.867 1 98.06 133 PRO B N 1
ATOM 3155 C CA . PRO B 1 133 ? -5.27 13.68 -5.629 1 98.06 133 PRO B CA 1
ATOM 3156 C C . PRO B 1 133 ? -4.691 14.492 -6.781 1 98.06 133 PRO B C 1
ATOM 3158 O O . PRO B 1 133 ? -3.596 15.055 -6.664 1 98.06 133 PRO B O 1
ATOM 3161 N N . LYS B 1 134 ? -5.449 14.547 -7.867 1 97.06 134 LYS B N 1
ATOM 3162 C CA . LYS B 1 134 ? -5 15.289 -9.047 1 97.06 134 LYS B CA 1
ATOM 3163 C C . LYS B 1 134 ? -4.75 16.75 -8.703 1 97.06 134 LYS B C 1
ATOM 3165 O O . LYS B 1 134 ? -5.539 17.375 -7.988 1 97.06 134 LYS B O 1
ATOM 3170 N N . ASN B 1 135 ? -3.615 17.266 -9.195 1 98.06 135 ASN B N 1
ATOM 3171 C CA . ASN B 1 135 ? -3.262 18.672 -9.062 1 98.06 135 ASN B CA 1
ATOM 3172 C C . ASN B 1 135 ? -3.195 19.094 -7.598 1 98.06 135 ASN B C 1
ATOM 3174 O O . ASN B 1 135 ? -3.619 20.203 -7.246 1 98.06 135 ASN B O 1
ATOM 3178 N N . SER B 1 136 ? -2.744 18.234 -6.758 1 98.44 136 SER B N 1
ATOM 3179 C CA . SER B 1 136 ? -2.77 18.5 -5.324 1 98.44 136 SER B CA 1
ATOM 3180 C C . SER B 1 136 ? -1.413 19 -4.832 1 98.44 136 SER B C 1
ATOM 3182 O O . SER B 1 136 ? -1.114 18.922 -3.641 1 98.44 136 SER B O 1
ATOM 3184 N N . SER B 1 137 ? -0.551 19.516 -5.707 1 98.06 137 SER B N 1
ATOM 3185 C CA . SER B 1 137 ? 0.728 20.078 -5.293 1 98.06 137 SER B CA 1
ATOM 3186 C C . SER B 1 137 ? 0.534 21.391 -4.547 1 98.06 137 SER B C 1
ATOM 3188 O O . SER B 1 137 ? -0.599 21.828 -4.328 1 98.06 137 SER B O 1
ATOM 3190 N N . GLY B 1 138 ? 1.657 21.953 -4.031 1 96.62 138 GLY B N 1
ATOM 3191 C CA . GLY B 1 138 ? 1.626 23.234 -3.352 1 96.62 138 GLY B CA 1
ATOM 3192 C C . GLY B 1 138 ? 0.763 23.219 -2.104 1 96.62 138 GLY B C 1
ATOM 3193 O O . GLY B 1 138 ? 0.894 22.344 -1.257 1 96.62 138 GLY B O 1
ATOM 3194 N N . GLY B 1 139 ? -0.075 24.203 -2.047 1 95.44 139 GLY B N 1
ATOM 3195 C CA . GLY B 1 139 ? -0.87 24.438 -0.852 1 95.44 139 GLY B CA 1
ATOM 3196 C C . GLY B 1 139 ? -1.901 23.344 -0.604 1 95.44 139 GLY B C 1
ATOM 3197 O O . GLY B 1 139 ? -2.479 23.266 0.482 1 95.44 139 GLY B O 1
ATOM 3198 N N . TYR B 1 140 ? -2.107 22.469 -1.54 1 98.06 140 TYR B N 1
ATOM 3199 C CA . TYR B 1 140 ? -3.096 21.406 -1.376 1 98.06 140 TYR B CA 1
ATOM 3200 C C . TYR B 1 140 ? -2.5 20.219 -0.638 1 98.06 140 TYR B C 1
ATOM 3202 O O . TYR B 1 140 ? -3.213 19.266 -0.301 1 98.06 140 TYR B O 1
ATOM 3210 N N . LEU B 1 141 ? -1.163 20.219 -0.416 1 98 141 LEU B N 1
ATOM 3211 C CA . LEU B 1 141 ? -0.401 19.344 0.467 1 98 141 LEU B CA 1
ATOM 3212 C C . LEU B 1 141 ? -0.6 17.875 0.086 1 98 141 LEU B C 1
ATOM 3214 O O . LEU B 1 141 ? -0.447 16.984 0.925 1 98 141 LEU B O 1
ATOM 3218 N N . GLY B 1 142 ? -1.017 17.609 -1.171 1 98.5 142 GLY B N 1
ATOM 3219 C CA . GLY B 1 142 ? -1.269 16.234 -1.595 1 98.5 142 GLY B CA 1
ATOM 3220 C C . GLY B 1 142 ? -2.496 15.625 -0.943 1 98.5 142 GLY B C 1
ATOM 3221 O O . GLY B 1 142 ? -2.67 14.406 -0.954 1 98.5 142 GLY B O 1
ATOM 3222 N N . LEU B 1 143 ? -3.402 16.484 -0.4 1 98.25 143 LEU B N 1
ATOM 3223 C CA . LEU B 1 143 ? -4.551 15.992 0.356 1 98.25 143 LEU B CA 1
ATOM 3224 C C . LEU B 1 143 ? -5.832 16.125 -0.457 1 98.25 143 LEU B C 1
ATOM 3226 O O . LEU B 1 143 ? -6.73 15.289 -0.355 1 98.25 143 LEU B O 1
ATOM 3230 N N . PHE B 1 144 ? -5.891 17.234 -1.195 1 97.94 144 PHE B N 1
ATOM 3231 C CA . PHE B 1 144 ? -7.137 17.562 -1.87 1 97.94 144 PHE B CA 1
ATOM 3232 C C . PHE B 1 144 ? -6.883 17.969 -3.318 1 97.94 144 PHE B C 1
ATOM 3234 O O . PHE B 1 144 ? -5.824 18.516 -3.639 1 97.94 144 PHE B O 1
ATOM 3241 N N . THR B 1 145 ? -7.895 17.703 -4.211 1 98.06 145 THR B N 1
ATOM 3242 C CA . THR B 1 145 ? -7.922 18.391 -5.496 1 98.06 145 THR B CA 1
ATOM 3243 C C . THR B 1 145 ? -8.414 19.828 -5.328 1 98.06 145 THR B C 1
ATOM 3245 O O . THR B 1 145 ? -9.148 20.141 -4.387 1 98.06 145 THR B O 1
ATOM 3248 N N . PRO B 1 146 ? -7.988 20.703 -6.242 1 97.38 146 PRO B N 1
ATOM 3249 C CA . PRO B 1 146 ? -8.5 22.078 -6.152 1 97.38 146 PRO B CA 1
ATOM 3250 C C . PRO B 1 146 ? -10.023 22.141 -6.172 1 97.38 146 PRO B C 1
ATOM 3252 O O . PRO B 1 146 ? -10.617 23.016 -5.535 1 97.38 146 PRO B O 1
ATOM 3255 N N . GLU B 1 147 ? -10.719 21.172 -6.793 1 97.38 147 GLU B N 1
ATOM 3256 C CA . GLU B 1 147 ? -12.164 21.156 -6.945 1 97.38 147 GLU B CA 1
ATOM 3257 C C . GLU B 1 147 ? -12.859 20.812 -5.633 1 97.38 147 GLU B C 1
ATOM 3259 O O . GLU B 1 147 ? -13.984 21.25 -5.379 1 97.38 147 GLU B O 1
ATOM 3264 N N . THR B 1 148 ? -12.18 20.062 -4.773 1 97.12 148 THR B N 1
ATOM 3265 C CA . THR B 1 148 ? -12.883 19.531 -3.609 1 97.12 148 THR B CA 1
ATOM 3266 C C . THR B 1 148 ? -12.289 20.094 -2.318 1 97.12 148 THR B C 1
ATOM 3268 O O . THR B 1 148 ? -12.859 19.906 -1.24 1 97.12 148 THR B O 1
ATOM 3271 N N . ALA B 1 149 ? -11.227 20.844 -2.416 1 97.88 149 ALA B N 1
ATOM 3272 C CA . ALA B 1 149 ? -10.406 21.219 -1.262 1 97.88 149 ALA B CA 1
ATOM 3273 C C . ALA B 1 149 ? -11.234 21.984 -0.229 1 97.88 149 ALA B C 1
ATOM 3275 O O . ALA B 1 149 ? -10.938 21.938 0.967 1 97.88 149 ALA B O 1
ATOM 3276 N N . PHE B 1 150 ? -12.258 22.672 -0.644 1 96.94 150 PHE B N 1
ATOM 3277 C CA . PHE B 1 150 ? -12.992 23.547 0.272 1 96.94 150 PHE B CA 1
ATOM 3278 C C . PHE B 1 150 ? -14.461 23.156 0.326 1 96.94 150 PHE B C 1
ATOM 3280 O O . PHE B 1 150 ? -15.305 23.953 0.732 1 96.94 150 PHE B O 1
ATOM 3287 N N . ASN B 1 151 ? -14.797 21.953 -0.156 1 97.25 151 ASN B N 1
ATOM 3288 C CA . ASN B 1 151 ? -16.141 21.391 -0.086 1 97.25 151 ASN B CA 1
ATOM 3289 C C . ASN B 1 151 ? -16.188 20.156 0.812 1 97.25 151 ASN B C 1
ATOM 3291 O O . ASN B 1 151 ? -15.953 19.031 0.35 1 97.25 151 ASN B O 1
ATOM 3295 N N . ALA B 1 152 ? -16.594 20.406 2.023 1 96.5 152 ALA B N 1
ATOM 3296 C CA . ALA B 1 152 ? -16.547 19.359 3.043 1 96.5 152 ALA B CA 1
ATOM 3297 C C . ALA B 1 152 ? -17.359 18.141 2.621 1 96.5 152 ALA B C 1
ATOM 3299 O O . ALA B 1 152 ? -17.031 17.016 2.977 1 96.5 152 ALA B O 1
ATOM 3300 N N . ASP B 1 153 ? -18.391 18.312 1.764 1 97.06 153 ASP B N 1
ATOM 3301 C CA . ASP B 1 153 ? -19.312 17.234 1.403 1 97.06 153 ASP B CA 1
ATOM 3302 C C . ASP B 1 153 ? -18.688 16.312 0.368 1 97.06 153 ASP B C 1
ATOM 3304 O O . ASP B 1 153 ? -19.188 15.211 0.122 1 97.06 153 ASP B O 1
ATOM 3308 N N . LYS B 1 154 ? -17.594 16.734 -0.141 1 97.12 154 LYS B N 1
ATOM 3309 C CA . LYS B 1 154 ? -16.984 15.961 -1.226 1 97.12 154 LYS B CA 1
ATOM 3310 C C . LYS B 1 154 ? -15.758 15.195 -0.742 1 97.12 154 LYS B C 1
ATOM 3312 O O . LYS B 1 154 ? -15.055 14.578 -1.54 1 97.12 154 LYS B O 1
ATOM 3317 N N . ASN B 1 155 ? -15.492 15.281 0.526 1 97.94 155 ASN B N 1
ATOM 3318 C CA . ASN B 1 155 ? -14.297 14.664 1.087 1 97.94 155 ASN B CA 1
ATOM 3319 C C . ASN B 1 155 ? -14.609 13.852 2.34 1 97.94 155 ASN B C 1
ATOM 3321 O O . ASN B 1 155 ? -15.641 14.07 2.979 1 97.94 155 ASN B O 1
ATOM 3325 N N . GLN B 1 156 ? -13.844 12.898 2.625 1 98.44 156 GLN B N 1
ATOM 3326 C CA . GLN B 1 156 ? -13.812 12.164 3.885 1 98.44 156 GLN B CA 1
ATOM 3327 C C . GLN B 1 156 ? -12.383 11.945 4.359 1 98.44 156 GLN B C 1
ATOM 3329 O O . GLN B 1 156 ? -11.75 10.953 3.99 1 98.44 156 GLN B O 1
ATOM 3334 N N . ILE B 1 157 ? -11.93 12.891 5.152 1 98.69 157 ILE B N 1
ATOM 3335 C CA . ILE B 1 157 ? -10.531 12.867 5.578 1 98.69 157 ILE B CA 1
ATOM 3336 C C . ILE B 1 157 ? -10.359 13.734 6.824 1 98.69 157 ILE B C 1
ATOM 3338 O O . ILE B 1 157 ? -11.023 14.766 6.965 1 98.69 157 ILE B O 1
ATOM 3342 N N . VAL B 1 158 ? -9.547 13.305 7.773 1 98.88 158 VAL B N 1
ATOM 3343 C CA . VAL B 1 158 ? -8.992 14.109 8.859 1 98.88 158 VAL B CA 1
ATOM 3344 C C . VAL B 1 158 ? -7.477 14.203 8.711 1 98.88 158 VAL B C 1
ATOM 3346 O O . VAL B 1 158 ? -6.801 13.188 8.523 1 98.88 158 VAL B O 1
ATOM 3349 N N . ALA B 1 159 ? -6.969 15.422 8.734 1 98.88 159 ALA B N 1
ATOM 3350 C CA . ALA B 1 159 ? -5.527 15.594 8.547 1 98.88 159 ALA B CA 1
ATOM 3351 C C . ALA B 1 159 ? -4.973 16.625 9.539 1 98.88 159 ALA B C 1
ATOM 3353 O O . ALA B 1 159 ? -5.668 17.562 9.914 1 98.88 159 ALA B O 1
ATOM 3354 N N . ILE B 1 160 ? -3.816 16.359 10 1 98.88 160 ILE B N 1
ATOM 3355 C CA . ILE B 1 160 ? -2.99 17.375 10.664 1 98.88 160 ILE B CA 1
ATOM 3356 C C . ILE B 1 160 ? -1.964 17.922 9.68 1 98.88 160 ILE B C 1
ATOM 3358 O O . ILE B 1 160 ? -1.03 17.219 9.281 1 98.88 160 ILE B O 1
ATOM 3362 N N . GLU B 1 161 ? -2.127 19.141 9.297 1 97.62 161 GLU B N 1
ATOM 3363 C CA . GLU B 1 161 ? -1.194 19.719 8.336 1 97.62 161 GLU B CA 1
ATOM 3364 C C . GLU B 1 161 ? -0.077 20.484 9.031 1 97.62 161 GLU B C 1
ATOM 3366 O O . GLU B 1 161 ? -0.308 21.141 10.062 1 97.62 161 GLU B O 1
ATOM 3371 N N . PHE B 1 162 ? 1.056 20.297 8.648 1 97.44 162 PHE B N 1
ATOM 3372 C CA . PHE B 1 162 ? 2.24 21.109 8.914 1 97.44 162 PHE B CA 1
ATOM 3373 C C . PHE B 1 162 ? 2.582 21.969 7.703 1 97.44 162 PHE B C 1
ATOM 3375 O O . PHE B 1 162 ? 3.299 21.516 6.801 1 97.44 162 PHE B O 1
ATOM 3382 N N . ASP B 1 163 ? 2.021 23.109 7.73 1 95.88 163 ASP B N 1
ATOM 3383 C CA . ASP B 1 163 ? 2.043 23.984 6.566 1 95.88 163 ASP B CA 1
ATOM 3384 C C . ASP B 1 163 ? 3.072 25.109 6.738 1 95.88 163 ASP B C 1
ATOM 3386 O O . ASP B 1 163 ? 2.898 26 7.574 1 95.88 163 ASP B O 1
ATOM 3390 N N . SER B 1 164 ? 4.086 25.047 5.945 1 92.62 164 SER B N 1
ATOM 3391 C CA . SER B 1 164 ? 5.195 25.984 6.113 1 92.62 164 SER B CA 1
ATOM 3392 C C . SER B 1 164 ? 5.043 27.188 5.195 1 92.62 164 SER B C 1
ATOM 3394 O O . SER B 1 164 ? 5.891 28.078 5.188 1 92.62 164 SER B O 1
ATOM 3396 N N . PHE B 1 165 ? 4.008 27.188 4.422 1 91.12 165 PHE B N 1
ATOM 3397 C CA . PHE B 1 165 ? 3.766 28.266 3.484 1 91.12 165 PHE B CA 1
ATOM 3398 C C . PHE B 1 165 ? 2.314 28.734 3.553 1 91.12 165 PHE B C 1
ATOM 3400 O O . PHE B 1 165 ? 1.396 27.938 3.316 1 91.12 165 PHE B O 1
ATOM 3407 N N . GLY B 1 166 ? 2.107 29.984 3.76 1 88.31 166 GLY B N 1
ATOM 3408 C CA . GLY B 1 166 ? 0.759 30.531 3.846 1 88.31 166 GLY B CA 1
ATOM 3409 C C . GLY B 1 166 ? 0.12 30.766 2.49 1 88.31 166 GLY B C 1
ATOM 3410 O O . GLY B 1 166 ? 0.78 31.219 1.555 1 88.31 166 GLY B O 1
ATOM 3411 N N . ASN B 1 167 ? -1.163 30.312 2.346 1 89.31 167 ASN B N 1
ATOM 3412 C CA . ASN B 1 167 ? -1.998 30.578 1.181 1 89.31 167 ASN B CA 1
ATOM 3413 C C . ASN B 1 167 ? -3.23 31.406 1.556 1 89.31 167 ASN B C 1
ATOM 3415 O O . ASN B 1 167 ? -3.479 31.656 2.736 1 89.31 167 ASN B O 1
ATOM 3419 N N . GLU B 1 168 ? -3.986 31.812 0.591 1 84.38 168 GLU B N 1
ATOM 3420 C CA . GLU B 1 168 ? -5.109 32.719 0.79 1 84.38 168 GLU B CA 1
ATOM 3421 C C . GLU B 1 168 ? -6.156 32.125 1.721 1 84.38 168 GLU B C 1
ATOM 3423 O O . GLU B 1 168 ? -6.828 32.844 2.463 1 84.38 168 GLU B O 1
ATOM 3428 N N . TRP B 1 169 ? -6.277 30.797 1.801 1 86.38 169 TRP B N 1
ATOM 3429 C CA . TRP B 1 169 ? -7.32 30.141 2.574 1 86.38 169 TRP B CA 1
ATOM 3430 C C . TRP B 1 169 ? -6.84 29.828 3.986 1 86.38 169 TRP B C 1
ATOM 3432 O O . TRP B 1 169 ? -7.605 29.344 4.816 1 86.38 169 TRP B O 1
ATOM 3442 N N . ASP B 1 170 ? -5.582 30.156 4.262 1 86.25 170 ASP B N 1
ATOM 3443 C CA . ASP B 1 170 ? -5.02 29.844 5.574 1 86.25 170 ASP B CA 1
ATOM 3444 C C . ASP B 1 170 ? -5.434 30.891 6.605 1 86.25 170 ASP B C 1
ATOM 3446 O O . ASP B 1 170 ? -5.895 31.984 6.246 1 86.25 170 ASP B O 1
ATOM 3450 N N . PRO B 1 171 ? -5.406 30.531 7.902 1 76.69 171 PRO B N 1
ATOM 3451 C CA . PRO B 1 171 ? -5.859 31.453 8.945 1 76.69 171 PRO B CA 1
ATOM 3452 C C . PRO B 1 171 ? -5.078 32.75 8.953 1 76.69 171 PRO B C 1
ATOM 3454 O O . PRO B 1 171 ? -3.881 32.781 8.656 1 76.69 171 PRO B O 1
ATOM 3457 N N . GLU B 1 172 ? -5.887 33.875 9.172 1 64.88 172 GLU B N 1
ATOM 3458 C CA . GLU B 1 172 ? -5.332 35.219 9.391 1 64.88 172 GLU B CA 1
ATOM 3459 C C . GLU B 1 172 ? -4.695 35.344 10.773 1 64.88 172 GLU B C 1
ATOM 3461 O O . GLU B 1 172 ? -4.84 34.438 11.602 1 64.88 172 GLU B O 1
ATOM 3466 N N . PRO B 1 173 ? -4.059 36.594 11.125 1 53.47 173 PRO B N 1
ATOM 3467 C CA . PRO B 1 173 ? -3.836 37.719 10.211 1 53.47 173 PRO B CA 1
ATOM 3468 C C . PRO B 1 173 ? -2.762 37.406 9.164 1 53.47 173 PRO B C 1
ATOM 3470 O O . PRO B 1 173 ? -2.684 38.094 8.141 1 53.47 173 PRO B O 1
ATOM 3473 N N . VAL B 1 174 ? -1.646 36.438 9.484 1 51 174 VAL B N 1
ATOM 3474 C CA . VAL B 1 174 ? -0.562 36.531 8.516 1 51 174 VAL B CA 1
ATOM 3475 C C . VAL B 1 174 ? -0.622 35.344 7.559 1 51 174 VAL B C 1
ATOM 3477 O O . VAL B 1 174 ? -0.464 34.188 7.977 1 51 174 VAL B O 1
ATOM 3480 N N . ALA B 1 175 ? -1.22 35.594 6.445 1 50.5 175 ALA B N 1
ATOM 3481 C CA . ALA B 1 175 ? -1.24 34.625 5.355 1 50.5 175 ALA B CA 1
ATOM 3482 C C . ALA B 1 175 ? -0.016 33.719 5.41 1 50.5 175 ALA B C 1
ATOM 3484 O O . ALA B 1 175 ? -0.105 32.531 5.102 1 50.5 175 ALA B O 1
ATOM 3485 N N . ILE B 1 176 ? 1.247 34.312 5.359 1 57.19 176 ILE B N 1
ATOM 3486 C CA . ILE B 1 176 ? 2.496 33.625 5.051 1 57.19 176 ILE B CA 1
ATOM 3487 C C . ILE B 1 176 ? 2.963 32.844 6.27 1 57.19 176 ILE B C 1
ATOM 3489 O O . ILE B 1 176 ? 4.062 32.281 6.266 1 57.19 176 ILE B O 1
ATOM 3493 N N . ALA B 1 177 ? 2.088 32.594 7.281 1 77.06 177 ALA B N 1
ATOM 3494 C CA . ALA B 1 177 ? 2.715 32.094 8.5 1 77.06 177 ALA B CA 1
ATOM 3495 C C . ALA B 1 177 ? 2.627 30.562 8.578 1 77.06 177 ALA B C 1
ATOM 3497 O O . ALA B 1 177 ? 1.556 29.984 8.375 1 77.06 177 ALA B O 1
ATOM 3498 N N . PRO B 1 178 ? 3.785 29.969 8.719 1 91.06 178 PRO B N 1
ATOM 3499 C CA . PRO B 1 178 ? 3.789 28.516 8.969 1 91.06 178 PRO B CA 1
ATOM 3500 C C . PRO B 1 178 ? 2.869 28.125 10.117 1 91.06 178 PRO B C 1
ATOM 3502 O O . PRO B 1 178 ? 2.834 28.797 11.148 1 91.06 178 PRO B O 1
ATOM 3505 N N . HIS B 1 179 ? 2.021 27.234 9.938 1 94.81 179 HIS B N 1
ATOM 3506 C CA . HIS B 1 179 ? 1.098 26.812 10.984 1 94.81 179 HIS B CA 1
ATOM 3507 C C . HIS B 1 179 ? 0.878 25.297 10.945 1 94.81 179 HIS B C 1
ATOM 3509 O O . HIS B 1 179 ? 1.212 24.641 9.961 1 94.81 179 HIS B O 1
ATOM 3515 N N . ILE B 1 180 ? 0.456 24.766 12.07 1 96.69 180 ILE B N 1
ATOM 3516 C CA . ILE B 1 180 ? -0.103 23.438 12.211 1 96.69 180 ILE B CA 1
ATOM 3517 C C . ILE B 1 180 ? -1.623 23.516 12.336 1 96.69 180 ILE B C 1
ATOM 3519 O O . ILE B 1 180 ? -2.148 24.375 13.047 1 96.69 180 ILE B O 1
ATOM 3523 N N . GLY B 1 181 ? -2.316 22.719 11.539 1 96.75 181 GLY B N 1
ATOM 3524 C CA . GLY B 1 181 ? -3.768 22.812 11.547 1 96.75 181 GLY B CA 1
ATOM 3525 C C . GLY B 1 181 ? -4.445 21.453 11.5 1 96.75 181 GLY B C 1
ATOM 3526 O O . GLY B 1 181 ? -3.877 20.484 10.984 1 96.75 181 GLY B O 1
ATOM 3527 N N . VAL B 1 182 ? -5.637 21.375 12.117 1 98 182 VAL B N 1
ATOM 3528 C CA . VAL B 1 182 ? -6.508 20.203 11.977 1 98 182 VAL B CA 1
ATOM 3529 C C . VAL B 1 182 ? -7.484 20.438 10.828 1 98 182 VAL B C 1
ATOM 3531 O O . VAL B 1 182 ? -8.258 21.406 10.836 1 98 182 VAL B O 1
ATOM 3534 N N . ASP B 1 183 ? -7.398 19.594 9.836 1 98 183 ASP B N 1
ATOM 3535 C CA . ASP B 1 183 ? -8.297 19.641 8.68 1 98 183 ASP B CA 1
ATOM 3536 C C . ASP B 1 183 ? -9.328 18.531 8.742 1 98 183 ASP B C 1
ATOM 3538 O O . ASP B 1 183 ? -8.977 17.344 8.836 1 98 183 ASP B O 1
ATOM 3542 N N . ILE B 1 184 ? -10.594 18.922 8.734 1 98.5 184 ILE B N 1
ATOM 3543 C CA . ILE B 1 184 ? -11.68 17.938 8.672 1 98.5 184 ILE B CA 1
ATOM 3544 C C . ILE B 1 184 ? -12.484 18.141 7.387 1 98.5 184 ILE B C 1
ATOM 3546 O O . ILE B 1 184 ? -13.266 19.094 7.277 1 98.5 184 ILE B O 1
ATOM 3550 N N . ASN B 1 185 ? -12.266 17.344 6.418 1 98.38 185 ASN B N 1
ATOM 3551 C CA . ASN B 1 185 ? -12.93 17.266 5.121 1 98.38 185 ASN B CA 1
ATOM 3552 C C . ASN B 1 185 ? -12.695 18.547 4.309 1 98.38 185 ASN B C 1
ATOM 3554 O O . ASN B 1 185 ? -13.32 18.734 3.266 1 98.38 185 ASN B O 1
ATOM 3558 N N . THR B 1 186 ? -11.883 19.438 4.785 1 96.88 186 THR B N 1
ATOM 3559 C CA . THR B 1 186 ? -11.539 20.672 4.074 1 96.88 186 THR B CA 1
ATOM 3560 C C . THR B 1 186 ? -10.102 21.094 4.379 1 96.88 186 THR B C 1
ATOM 3562 O O . THR B 1 186 ? -9.562 20.75 5.438 1 96.88 186 THR B O 1
ATOM 3565 N N . LEU B 1 187 ? -9.57 21.734 3.381 1 96.31 187 LEU B N 1
ATOM 3566 C CA . LEU B 1 187 ? -8.227 22.281 3.531 1 96.31 187 LEU B CA 1
ATOM 3567 C C . LEU B 1 187 ? -8.203 23.422 4.531 1 96.31 187 LEU B C 1
ATOM 3569 O O . LEU B 1 187 ? -7.148 23.766 5.066 1 96.31 187 LEU B O 1
ATOM 3573 N N . GLU B 1 188 ? -9.336 24.047 4.77 1 93.56 188 GLU B N 1
ATOM 3574 C CA . GLU B 1 188 ? -9.438 25.062 5.812 1 93.56 188 GLU B CA 1
ATOM 3575 C C . GLU B 1 188 ? -9.406 24.422 7.203 1 93.56 188 GLU B C 1
ATOM 3577 O O . GLU B 1 188 ? -10.352 23.734 7.594 1 93.56 188 GLU B O 1
ATOM 3582 N N . SER B 1 189 ? -8.383 24.75 7.938 1 94.88 189 SER B N 1
ATOM 3583 C CA . SER B 1 189 ? -8.188 24.141 9.25 1 94.88 189 SER B CA 1
ATOM 3584 C C . SER B 1 189 ? -9.266 24.594 10.227 1 94.88 189 SER B C 1
ATOM 3586 O O . SER B 1 189 ? -9.648 25.766 10.25 1 94.88 189 SER B O 1
ATOM 3588 N N . VAL B 1 190 ? -9.742 23.719 11.047 1 95.56 190 VAL B N 1
ATOM 3589 C CA . VAL B 1 190 ? -10.758 24.031 12.055 1 95.56 190 VAL B CA 1
ATOM 3590 C C . VAL B 1 190 ? -10.086 24.469 13.352 1 95.56 190 VAL B C 1
ATOM 3592 O O . VAL B 1 190 ? -10.727 25.031 14.234 1 95.56 190 VAL B O 1
ATOM 3595 N N . GLU B 1 191 ? -8.898 24.188 13.555 1 95.44 191 GLU B N 1
ATOM 3596 C CA . GLU B 1 191 ? -8.031 24.594 14.648 1 95.44 191 GLU B CA 1
ATOM 3597 C C . GLU B 1 191 ? -6.598 24.797 14.18 1 95.44 191 GLU B C 1
ATOM 3599 O O . GLU B 1 191 ? -6.086 24.016 13.383 1 95.44 191 GLU B O 1
ATOM 3604 N N . THR B 1 192 ? -5.934 25.906 14.641 1 95.19 192 THR B N 1
ATOM 3605 C CA . THR B 1 192 ? -4.57 26.156 14.188 1 95.19 192 THR B CA 1
ATOM 3606 C C . THR B 1 192 ? -3.701 26.641 15.344 1 95.19 192 THR B C 1
ATOM 3608 O O . THR B 1 192 ? -4.215 27.109 16.359 1 95.19 192 THR B O 1
ATOM 3611 N N . ILE B 1 193 ? -2.455 26.453 15.203 1 94.25 193 ILE B N 1
ATOM 3612 C CA . ILE B 1 193 ? -1.417 27.047 16.031 1 94.25 193 ILE B CA 1
ATOM 3613 C C . ILE B 1 193 ? -0.212 27.406 15.156 1 94.25 193 ILE B C 1
ATOM 3615 O O . ILE B 1 193 ? 0.012 26.797 14.109 1 94.25 193 ILE B O 1
ATOM 3619 N N . GLY B 1 194 ? 0.495 28.469 15.516 1 93.31 194 GLY B N 1
ATOM 3620 C CA . GLY B 1 194 ? 1.719 28.797 14.805 1 93.31 194 GLY B CA 1
ATOM 3621 C C . GLY B 1 194 ? 2.746 27.688 14.844 1 93.31 194 GLY B C 1
ATOM 3622 O O . GLY B 1 194 ? 2.941 27.047 15.883 1 93.31 194 GLY B O 1
ATOM 3623 N N . TRP B 1 195 ? 3.311 27.312 13.703 1 94.5 195 TRP B N 1
ATOM 3624 C CA . TRP B 1 195 ? 4.402 26.344 13.625 1 94.5 195 TRP B CA 1
ATOM 3625 C C . TRP B 1 195 ? 5.754 27.047 13.727 1 94.5 195 TRP B C 1
ATOM 3627 O O . TRP B 1 195 ? 6.078 27.906 12.914 1 94.5 195 TRP B O 1
ATOM 3637 N N . PRO B 1 196 ? 6.586 26.734 14.742 1 92.88 196 PRO B N 1
ATOM 3638 C CA . PRO B 1 196 ? 7.824 27.484 14.969 1 92.88 196 PRO B CA 1
ATOM 3639 C C . PRO B 1 196 ? 8.961 27.047 14.055 1 92.88 196 PRO B C 1
ATOM 3641 O O . PRO B 1 196 ? 10.117 26.969 14.484 1 92.88 196 PRO B O 1
ATOM 3644 N N . ILE B 1 197 ? 8.672 26.703 12.828 1 91.75 197 ILE B N 1
ATOM 3645 C CA . ILE B 1 197 ? 9.656 26.156 11.898 1 91.75 197 ILE B CA 1
ATOM 3646 C C . ILE B 1 197 ? 10.695 27.234 11.57 1 91.75 197 ILE B C 1
ATOM 3648 O O . ILE B 1 197 ? 11.852 26.906 11.281 1 91.75 197 ILE B O 1
ATOM 3652 N N . ASN B 1 198 ? 10.367 28.516 11.617 1 89.19 198 ASN B N 1
ATOM 3653 C CA . ASN B 1 198 ? 11.297 29.609 11.32 1 89.19 198 ASN B CA 1
ATOM 3654 C C . ASN B 1 198 ? 12.102 30 12.555 1 89.19 198 ASN B C 1
ATOM 3656 O O . ASN B 1 198 ? 13.039 30.797 12.461 1 89.19 198 ASN B O 1
ATOM 3660 N N . SER B 1 199 ? 11.766 29.469 13.648 1 89.5 199 SER B N 1
ATOM 3661 C CA . SER B 1 199 ? 12.422 29.844 14.898 1 89.5 199 SER B CA 1
ATOM 3662 C C . SER B 1 199 ? 13.422 28.797 15.344 1 89.5 199 SER B C 1
ATOM 3664 O O . SER B 1 199 ? 14.008 28.906 16.422 1 89.5 199 SER B O 1
ATOM 3666 N N . VAL B 1 200 ? 13.523 27.75 14.562 1 92.25 200 VAL B N 1
ATOM 3667 C CA . VAL B 1 200 ? 14.492 26.703 14.875 1 92.25 200 VAL B CA 1
ATOM 3668 C C . VAL B 1 200 ? 15.539 26.625 13.766 1 92.25 200 VAL B C 1
ATOM 3670 O O . VAL B 1 200 ? 15.305 27.078 12.641 1 92.25 200 VAL B O 1
ATOM 3673 N N . PRO B 1 201 ? 16.734 26.109 14.086 1 90.06 201 PRO B N 1
ATOM 3674 C CA . PRO B 1 201 ? 17.75 25.984 13.039 1 90.06 201 PRO B CA 1
ATOM 3675 C C . PRO B 1 201 ? 17.266 25.156 11.844 1 90.06 201 PRO B C 1
ATOM 3677 O O . PRO B 1 201 ? 16.5 24.219 12.016 1 90.06 201 PRO B O 1
ATOM 3680 N N . GLU B 1 202 ? 17.734 25.562 10.719 1 88.38 202 GLU B N 1
ATOM 3681 C CA . GLU B 1 202 ? 17.422 24.812 9.508 1 88.38 202 GLU B CA 1
ATOM 3682 C C . GLU B 1 202 ? 17.828 23.344 9.656 1 88.38 202 GLU B C 1
ATOM 3684 O O . GLU B 1 202 ? 18.906 23.047 10.164 1 88.38 202 GLU B O 1
ATOM 3689 N N . GLY B 1 203 ? 16.906 22.516 9.242 1 89.81 203 GLY B N 1
ATOM 3690 C CA . GLY B 1 203 ? 17.219 21.109 9.266 1 89.81 203 GLY B CA 1
ATOM 3691 C C . GLY B 1 203 ? 17 20.469 10.625 1 89.81 203 GLY B C 1
ATOM 3692 O O . GLY B 1 203 ? 17.297 19.281 10.812 1 89.81 203 GLY B O 1
ATOM 3693 N N . SER B 1 204 ? 16.469 21.25 11.555 1 95.06 204 SER B N 1
ATOM 3694 C CA . SER B 1 204 ? 16.188 20.688 12.875 1 95.06 204 SER B CA 1
ATOM 3695 C C . SER B 1 204 ? 15.188 19.547 12.781 1 95.06 204 SER B C 1
ATOM 3697 O O . SER B 1 204 ? 14.242 19.609 11.992 1 95.06 204 SER B O 1
ATOM 3699 N N . ILE B 1 205 ? 15.445 18.516 13.594 1 97.94 205 ILE B N 1
ATOM 3700 C CA . ILE B 1 205 ? 14.508 17.391 13.664 1 97.94 205 ILE B CA 1
ATOM 3701 C C . ILE B 1 205 ? 13.32 17.766 14.547 1 97.94 205 ILE B C 1
ATOM 3703 O O . ILE B 1 205 ? 13.5 18.125 15.719 1 97.94 205 ILE B O 1
ATOM 3707 N N . GLY B 1 206 ? 12.156 17.812 13.969 1 98.38 206 GLY B N 1
ATOM 3708 C CA . GLY B 1 206 ? 10.922 17.922 14.727 1 98.38 206 GLY B CA 1
ATOM 3709 C C . GLY B 1 206 ? 10.359 16.594 15.164 1 98.38 206 GLY B C 1
ATOM 3710 O O . GLY B 1 206 ? 10.57 15.57 14.5 1 98.38 206 GLY B O 1
ATOM 3711 N N . LYS B 1 207 ? 9.688 16.562 16.297 1 98.69 207 LYS B N 1
ATOM 3712 C CA . LYS B 1 207 ? 8.945 15.398 16.781 1 98.69 207 LYS B CA 1
ATOM 3713 C C . LYS B 1 207 ? 7.473 15.742 17 1 98.69 207 LYS B C 1
ATOM 3715 O O . LYS B 1 207 ? 7.156 16.75 17.656 1 98.69 207 LYS B O 1
ATOM 3720 N N . ALA B 1 208 ? 6.629 14.969 16.438 1 98.88 208 ALA B N 1
ATOM 3721 C CA . ALA B 1 208 ? 5.195 15.203 16.594 1 98.88 208 ALA B CA 1
ATOM 3722 C C . ALA B 1 208 ? 4.512 14.023 17.281 1 98.88 208 ALA B C 1
ATOM 3724 O O . ALA B 1 208 ? 4.863 12.867 17.031 1 98.88 208 ALA B O 1
ATOM 3725 N N . SER B 1 209 ? 3.598 14.32 18.141 1 98.88 209 SER B N 1
ATOM 3726 C CA . SER B 1 209 ? 2.693 13.359 18.75 1 98.88 209 SER B CA 1
ATOM 3727 C C . SER B 1 209 ? 1.235 13.719 18.5 1 98.88 209 SER B C 1
ATOM 3729 O O . SER B 1 209 ? 0.81 14.844 18.781 1 98.88 209 SER B O 1
ATOM 3731 N N . ILE B 1 210 ? 0.482 12.852 17.891 1 98.94 210 ILE B N 1
ATOM 3732 C CA . ILE B 1 210 ? -0.954 12.984 17.672 1 98.94 210 ILE B CA 1
ATOM 3733 C C . ILE B 1 210 ? -1.701 11.914 18.469 1 98.94 210 ILE B C 1
ATOM 3735 O O . ILE B 1 210 ? -1.445 10.719 18.297 1 98.94 210 ILE B O 1
ATOM 3739 N N . ARG B 1 211 ? -2.59 12.352 19.328 1 98.88 211 ARG B N 1
ATOM 3740 C CA . ARG B 1 211 ? -3.316 11.438 20.203 1 98.88 211 ARG B CA 1
ATOM 3741 C C . ARG B 1 211 ? -4.82 11.656 20.094 1 98.88 211 ARG B C 1
ATOM 3743 O O . ARG B 1 211 ? -5.285 12.797 20.031 1 98.88 211 ARG B O 1
ATOM 3750 N N . TYR B 1 212 ? -5.523 10.578 20.062 1 98.88 212 TYR B N 1
ATOM 3751 C CA . TYR B 1 212 ? -6.98 10.633 20.141 1 98.88 212 TYR B CA 1
ATOM 3752 C C . TYR B 1 212 ? -7.496 9.891 21.359 1 98.88 212 TYR B C 1
ATOM 3754 O O . TYR B 1 212 ? -7.184 8.711 21.562 1 98.88 212 TYR B O 1
ATOM 3762 N N . ASP B 1 213 ? -8.188 10.586 22.188 1 98.75 213 ASP B N 1
ATOM 3763 C CA . ASP B 1 213 ? -8.891 10.016 23.328 1 98.75 213 ASP B CA 1
ATOM 3764 C C . ASP B 1 213 ? -10.359 9.773 23.016 1 98.75 213 ASP B C 1
ATOM 3766 O O . ASP B 1 213 ? -11.133 10.719 22.859 1 98.75 213 ASP B O 1
ATOM 3770 N N . SER B 1 214 ? -10.75 8.508 22.984 1 98.25 214 SER B N 1
ATOM 3771 C CA . SER B 1 214 ? -12.094 8.156 22.547 1 98.25 214 SER B CA 1
ATOM 3772 C C . SER B 1 214 ? -13.148 8.57 23.562 1 98.25 214 SER B C 1
ATOM 3774 O O . SER B 1 214 ? -14.305 8.805 23.203 1 98.25 214 SER B O 1
ATOM 3776 N N . LYS B 1 215 ? -12.797 8.641 24.797 1 98 215 LYS B N 1
ATOM 3777 C CA . LYS B 1 215 ? -13.75 9.016 25.828 1 98 215 LYS B CA 1
ATOM 3778 C C . LYS B 1 215 ? -14.133 10.492 25.719 1 98 215 LYS B C 1
ATOM 3780 O O . LYS B 1 215 ? -15.312 10.836 25.703 1 98 215 LYS B O 1
ATOM 3785 N N . THR B 1 216 ? -13.133 11.344 25.594 1 98.5 216 THR B N 1
ATOM 3786 C CA . THR B 1 216 ? -13.391 12.773 25.516 1 98.5 216 THR B CA 1
ATOM 3787 C C . THR B 1 216 ? -13.562 13.227 24.062 1 98.5 216 THR B C 1
ATOM 3789 O O . THR B 1 216 ? -13.938 14.367 23.812 1 98.5 216 THR B O 1
ATOM 3792 N N . LYS B 1 217 ? -13.289 12.281 23.109 1 98.62 217 LYS B N 1
ATOM 3793 C CA . LYS B 1 217 ? -13.297 12.562 21.688 1 98.62 217 LYS B CA 1
ATOM 3794 C C . LYS B 1 217 ? -12.359 13.719 21.344 1 98.62 217 LYS B C 1
ATOM 3796 O O . LYS B 1 217 ? -12.703 14.602 20.562 1 98.62 217 LYS B O 1
ATOM 3801 N N . GLU B 1 218 ? -11.242 13.734 21.984 1 98.81 218 GLU B N 1
ATOM 3802 C CA . GLU B 1 218 ? -10.273 14.812 21.797 1 98.81 218 GLU B CA 1
ATOM 3803 C C . GLU B 1 218 ? -9.094 14.359 20.953 1 98.81 218 GLU B C 1
ATOM 3805 O O . GLU B 1 218 ? -8.445 13.359 21.266 1 98.81 218 GLU B O 1
ATOM 3810 N N . LEU B 1 219 ? -8.875 15.062 19.859 1 98.88 219 LEU B N 1
ATOM 3811 C CA . LEU B 1 219 ? -7.676 14.938 19.047 1 98.88 219 LEU B CA 1
ATOM 3812 C C . LEU B 1 219 ? -6.633 15.969 19.453 1 98.88 219 LEU B C 1
ATOM 3814 O O . LEU B 1 219 ? -6.859 17.172 19.312 1 98.88 219 LEU B O 1
ATOM 3818 N N . SER B 1 220 ? -5.457 15.484 19.953 1 98.88 220 SER B N 1
ATOM 3819 C CA . SER B 1 220 ? -4.41 16.375 20.422 1 98.88 220 SER B CA 1
ATOM 3820 C C . SER B 1 220 ? -3.133 16.234 19.609 1 98.88 220 SER B C 1
ATOM 3822 O O . SER B 1 220 ? -2.754 15.117 19.234 1 98.88 220 SER B O 1
ATOM 3824 N N . VAL B 1 221 ? -2.551 17.344 19.359 1 98.88 221 VAL B N 1
ATOM 3825 C CA . VAL B 1 221 ? -1.321 17.391 18.562 1 98.88 221 VAL B CA 1
ATOM 3826 C C . VAL B 1 221 ? -0.251 18.172 19.328 1 98.88 221 VAL B C 1
ATOM 3828 O O . VAL B 1 221 ? -0.502 19.281 19.812 1 98.88 221 VAL B O 1
ATOM 3831 N N . ALA B 1 222 ? 0.891 17.578 19.5 1 98.81 222 ALA B N 1
ATOM 3832 C CA . ALA B 1 222 ? 2.059 18.266 20.047 1 98.81 222 ALA B CA 1
ATOM 3833 C C . ALA B 1 222 ? 3.26 18.141 19.125 1 98.81 222 ALA B C 1
ATOM 3835 O O . ALA B 1 222 ? 3.529 17.078 18.578 1 98.81 222 ALA B O 1
ATOM 3836 N N . VAL B 1 223 ? 3.926 19.25 18.938 1 98.44 223 VAL B N 1
ATOM 3837 C CA . VAL B 1 223 ? 5.137 19.281 18.125 1 98.44 223 VAL B CA 1
ATOM 3838 C C . VAL B 1 223 ? 6.262 19.969 18.891 1 98.44 223 VAL B C 1
ATOM 3840 O O . VAL B 1 223 ? 6.062 21.031 19.5 1 98.44 223 VAL B O 1
ATOM 3843 N N . GLY B 1 224 ? 7.434 19.359 18.844 1 98.38 224 GLY B N 1
ATOM 3844 C CA . GLY B 1 224 ? 8.555 19.906 19.578 1 98.38 224 GLY B CA 1
ATOM 3845 C C . GLY B 1 224 ? 9.867 19.828 18.828 1 98.38 224 GLY B C 1
ATOM 3846 O O . GLY B 1 224 ? 10.031 19 17.938 1 98.38 224 GLY B O 1
ATOM 3847 N N . TYR B 1 225 ? 10.688 20.719 19.156 1 97.94 225 TYR B N 1
ATOM 3848 C CA . TYR B 1 225 ? 12.078 20.75 18.734 1 97.94 225 TYR B CA 1
ATOM 3849 C C . TYR B 1 225 ? 13.023 20.781 19.922 1 97.94 225 TYR B C 1
ATOM 3851 O O . TYR B 1 225 ? 12.734 21.453 20.922 1 97.94 225 TYR B O 1
ATOM 3859 N N . ASN B 1 226 ? 14.078 20.031 19.844 1 96.06 226 ASN B N 1
ATOM 3860 C CA . ASN B 1 226 ? 15.023 19.953 20.953 1 96.06 226 ASN B CA 1
ATOM 3861 C C . ASN B 1 226 ? 15.953 21.172 20.969 1 96.06 226 ASN B C 1
ATOM 3863 O O . ASN B 1 226 ? 17.172 21.016 21.016 1 96.06 226 ASN B O 1
ATOM 3867 N N . THR B 1 227 ? 15.43 22.312 21.016 1 94.12 227 THR B N 1
ATOM 3868 C CA . THR B 1 227 ? 16.188 23.547 21.219 1 94.12 227 THR B CA 1
ATOM 3869 C C . THR B 1 227 ? 16.438 23.797 22.703 1 94.12 227 THR B C 1
ATOM 3871 O O . THR B 1 227 ? 15.977 23.031 23.547 1 94.12 227 THR B O 1
ATOM 3874 N N . GLN B 1 228 ? 17.328 24.875 22.953 1 93.12 228 GLN B N 1
ATOM 3875 C CA . GLN B 1 228 ? 17.578 25.281 24.344 1 93.12 228 GLN B CA 1
ATOM 3876 C C . GLN B 1 228 ? 17.078 26.688 24.594 1 93.12 228 GLN B C 1
ATOM 3878 O O . GLN B 1 228 ? 17.719 27.672 24.188 1 93.12 228 GLN B O 1
ATOM 3883 N N . PRO B 1 229 ? 15.992 26.875 25.328 1 93.69 229 PRO B N 1
ATOM 3884 C CA . PRO B 1 229 ? 15.102 25.828 25.859 1 93.69 229 PRO B CA 1
ATOM 3885 C C . PRO B 1 229 ? 14.305 25.125 24.766 1 93.69 229 PRO B C 1
ATOM 3887 O O . PRO B 1 229 ? 14.266 25.594 23.625 1 93.69 229 PRO B O 1
ATOM 3890 N N . PRO B 1 230 ? 13.641 24.047 25.172 1 93.88 230 PRO B N 1
ATOM 3891 C CA . PRO B 1 230 ? 12.867 23.328 24.156 1 93.88 230 PRO B CA 1
ATOM 3892 C C . PRO B 1 230 ? 11.703 24.156 23.609 1 93.88 230 PRO B C 1
ATOM 3894 O O . PRO B 1 230 ? 11.07 24.906 24.344 1 93.88 230 PRO B O 1
ATOM 3897 N N . THR B 1 231 ? 11.508 24.078 22.281 1 95.25 231 THR B N 1
ATOM 3898 C CA . THR B 1 231 ? 10.359 24.688 21.641 1 95.25 231 THR B CA 1
ATOM 3899 C C . THR B 1 231 ? 9.242 23.672 21.438 1 95.25 231 THR B C 1
ATOM 3901 O O . THR B 1 231 ? 9.438 22.641 20.797 1 95.25 231 THR B O 1
ATOM 3904 N N . ILE B 1 232 ? 8.039 23.938 22.047 1 96.88 232 ILE B N 1
ATOM 3905 C CA . ILE B 1 232 ? 6.914 23.016 21.969 1 96.88 232 ILE B CA 1
ATOM 3906 C C . ILE B 1 232 ? 5.629 23.781 21.688 1 96.88 232 ILE B C 1
ATOM 3908 O O . ILE B 1 232 ? 5.383 24.828 22.297 1 96.88 232 ILE B O 1
ATOM 3912 N N . VAL B 1 233 ? 4.855 23.375 20.719 1 97.5 233 VAL B N 1
ATOM 3913 C CA . VAL B 1 233 ? 3.518 23.906 20.484 1 97.5 233 VAL B CA 1
ATOM 3914 C C . VAL B 1 233 ? 2.496 22.781 20.531 1 97.5 233 VAL B C 1
ATOM 3916 O O . VAL B 1 233 ? 2.82 21.625 20.219 1 97.5 233 VAL B O 1
ATOM 3919 N N . GLU B 1 234 ? 1.27 23.094 20.938 1 98.31 234 GLU B N 1
ATOM 3920 C CA . GLU B 1 234 ? 0.209 22.094 21.062 1 98.31 234 GLU B CA 1
ATOM 3921 C C . GLU B 1 234 ? -1.144 22.672 20.656 1 98.31 234 GLU B C 1
ATOM 3923 O O . GLU B 1 234 ? -1.397 23.859 20.859 1 98.31 234 GLU B O 1
ATOM 3928 N N . LEU B 1 235 ? -1.964 21.891 20.062 1 98.06 235 LEU B N 1
ATOM 3929 C CA . LEU B 1 235 ? -3.363 22.219 19.812 1 98.06 235 LEU B CA 1
ATOM 3930 C C . LEU B 1 235 ? -4.246 20.984 19.969 1 98.06 235 LEU B C 1
ATOM 3932 O O . LEU B 1 235 ? -3.742 19.859 20.047 1 98.06 235 LEU B O 1
ATOM 3936 N N . SER B 1 236 ? -5.496 21.156 20.141 1 98.44 236 SER B N 1
ATOM 3937 C CA . SER B 1 236 ? -6.445 20.047 20.25 1 98.44 236 SER B CA 1
ATOM 3938 C C . SER B 1 236 ? -7.797 20.422 19.656 1 98.44 236 SER B C 1
ATOM 3940 O O . SER B 1 236 ? -8.094 21.609 19.469 1 98.44 236 SER B O 1
ATOM 3942 N N . LYS B 1 237 ? -8.492 19.5 19.297 1 98.56 237 LYS B N 1
ATOM 3943 C CA . LYS B 1 237 ? -9.828 19.656 18.734 1 98.56 237 LYS B CA 1
ATOM 3944 C C . LYS B 1 237 ? -10.742 18.516 19.188 1 98.56 237 LYS B C 1
ATOM 3946 O O . LYS B 1 237 ? -10.383 17.344 19.094 1 98.56 237 LYS B O 1
ATOM 3951 N N . THR B 1 238 ? -11.852 18.891 19.797 1 98.69 238 THR B N 1
ATOM 3952 C CA . THR B 1 238 ? -12.875 17.875 20.062 1 98.69 238 THR B CA 1
ATOM 3953 C C . THR B 1 238 ? -13.594 17.484 18.766 1 98.69 238 THR B C 1
ATOM 3955 O O . THR B 1 238 ? -14.125 18.344 18.062 1 98.69 238 THR B O 1
ATOM 3958 N N . VAL B 1 239 ? -13.625 16.203 18.453 1 98.62 239 VAL B N 1
ATOM 3959 C CA . VAL B 1 239 ? -14.266 15.719 17.234 1 98.62 239 VAL B CA 1
ATOM 3960 C C . VAL B 1 239 ? -14.641 14.242 17.391 1 98.62 239 VAL B C 1
ATOM 3962 O O . VAL B 1 239 ? -13.805 13.43 17.797 1 98.62 239 VAL B O 1
ATOM 3965 N N . ASP B 1 240 ? -15.875 13.898 17.125 1 98.69 240 ASP B N 1
ATOM 3966 C CA . ASP B 1 240 ? -16.266 12.5 17 1 98.69 240 ASP B CA 1
ATOM 3967 C C . ASP B 1 240 ? -15.867 11.938 15.633 1 98.69 240 ASP B C 1
ATOM 3969 O O . ASP B 1 240 ? -16.531 12.211 14.633 1 98.69 240 ASP B O 1
ATOM 3973 N N . LEU B 1 241 ? -14.836 11.133 15.648 1 98.69 241 LEU B N 1
ATOM 3974 C CA . LEU B 1 241 ? -14.266 10.672 14.383 1 98.69 241 LEU B CA 1
ATOM 3975 C C . LEU B 1 241 ? -15.234 9.75 13.656 1 98.69 241 LEU B C 1
ATOM 3977 O O . LEU B 1 241 ? -15.102 9.531 12.445 1 98.69 241 LEU B O 1
ATOM 3981 N N . ARG B 1 242 ? -16.297 9.141 14.328 1 98 242 ARG B N 1
ATOM 3982 C CA . ARG B 1 242 ? -17.266 8.242 13.711 1 98 242 ARG B CA 1
ATOM 3983 C C . ARG B 1 242 ? -18.172 9.008 12.742 1 98 242 ARG B C 1
ATOM 3985 O O . ARG B 1 242 ? -18.734 8.414 11.82 1 98 242 ARG B O 1
ATOM 3992 N N . VAL B 1 243 ? -18.203 10.328 12.953 1 97.5 243 VAL B N 1
ATOM 3993 C CA . VAL B 1 243 ? -19.062 11.156 12.117 1 97.5 243 VAL B CA 1
ATOM 3994 C C . VAL B 1 243 ? -18.328 11.508 10.82 1 97.5 243 VAL B C 1
ATOM 3996 O O . VAL B 1 243 ? -18.969 11.781 9.797 1 97.5 243 VAL B O 1
ATOM 3999 N N . VAL B 1 244 ? -17.078 11.477 10.844 1 98.06 244 VAL B N 1
ATOM 4000 C CA . VAL B 1 244 ? -16.281 11.945 9.719 1 98.06 244 VAL B CA 1
ATOM 4001 C C . VAL B 1 244 ? -15.75 10.75 8.922 1 98.06 244 VAL B C 1
ATOM 4003 O O . VAL B 1 244 ? -15.727 10.773 7.691 1 98.06 244 VAL B O 1
ATOM 4006 N N . LEU B 1 245 ? -15.297 9.695 9.617 1 98.62 245 LEU B N 1
ATOM 4007 C CA . LEU B 1 245 ? -14.531 8.617 9 1 98.62 245 LEU B CA 1
ATOM 4008 C C . LEU B 1 245 ? -15.273 7.289 9.109 1 98.62 245 LEU B C 1
ATOM 4010 O O . LEU B 1 245 ? -16.078 7.094 10.023 1 98.62 245 LEU B O 1
ATOM 4014 N N . SER B 1 246 ? -14.922 6.375 8.164 1 98.12 246 SER B N 1
ATOM 4015 C CA . SER B 1 246 ? -15.461 5.02 8.172 1 98.12 246 SER B CA 1
ATOM 4016 C C . SER B 1 246 ? -14.828 4.176 9.273 1 98.12 246 SER B C 1
ATOM 4018 O O . SER B 1 246 ? -13.859 4.605 9.906 1 98.12 246 SER B O 1
ATOM 4020 N N . GLU B 1 247 ? -15.422 3.039 9.539 1 98.12 247 GLU B N 1
ATOM 4021 C CA . GLU B 1 247 ? -14.938 2.104 10.547 1 98.12 247 GLU B CA 1
ATOM 4022 C C . GLU B 1 247 ? -13.469 1.759 10.32 1 98.12 247 GLU B C 1
ATOM 4024 O O . GLU B 1 247 ? -12.672 1.754 11.258 1 98.12 247 GLU B O 1
ATOM 4029 N N . TRP B 1 248 ? -13.117 1.401 9.109 1 98 248 TRP B N 1
ATOM 4030 C CA . TRP B 1 248 ? -11.758 1.056 8.727 1 98 248 TRP B CA 1
ATOM 4031 C C . TRP B 1 248 ? -11.094 2.205 7.973 1 98 248 TRP B C 1
ATOM 4033 O O . TRP B 1 248 ? -11.68 2.752 7.031 1 98 248 TRP B O 1
ATOM 4043 N N . VAL B 1 249 ? -9.875 2.518 8.461 1 98.62 249 VAL B N 1
ATOM 4044 C CA . VAL B 1 249 ? -9.25 3.703 7.879 1 98.62 249 VAL B CA 1
ATOM 4045 C C . VAL B 1 249 ? -7.824 3.373 7.438 1 98.62 249 VAL B C 1
ATOM 4047 O O . VAL B 1 249 ? -7.277 2.33 7.805 1 98.62 249 VAL B O 1
ATOM 4050 N N . ARG B 1 250 ? -7.352 4.176 6.57 1 98.44 250 ARG B N 1
ATOM 4051 C CA . ARG B 1 250 ? -5.953 4.258 6.164 1 98.44 250 ARG B CA 1
ATOM 4052 C C . ARG B 1 250 ? -5.27 5.465 6.797 1 98.44 250 ARG B C 1
ATOM 4054 O O . ARG B 1 250 ? -5.855 6.547 6.875 1 98.44 250 ARG B O 1
ATOM 4061 N N . ILE B 1 251 ? -4.051 5.262 7.289 1 98.81 251 ILE B N 1
ATOM 4062 C CA . ILE B 1 251 ? -3.262 6.371 7.816 1 98.81 251 ILE B CA 1
ATOM 4063 C C . ILE B 1 251 ? -1.995 6.543 6.977 1 98.81 251 ILE B C 1
ATOM 4065 O O . ILE B 1 251 ? -1.521 5.594 6.355 1 98.81 251 ILE B O 1
ATOM 4069 N N . GLY B 1 252 ? -1.526 7.703 6.926 1 98.75 252 GLY B N 1
ATOM 4070 C CA . GLY B 1 252 ? -0.314 7.957 6.16 1 98.75 252 GLY B CA 1
ATOM 4071 C C . GLY B 1 252 ? 0.13 9.406 6.207 1 98.75 252 GLY B C 1
ATOM 4072 O O . GLY B 1 252 ? -0.348 10.18 7.039 1 98.75 252 GLY B O 1
ATOM 4073 N N . PHE B 1 253 ? 1.145 9.742 5.395 1 98.88 253 PHE B N 1
ATOM 4074 C CA . PHE B 1 253 ? 1.707 11.078 5.254 1 98.88 253 PHE B CA 1
ATOM 4075 C C . PHE B 1 253 ? 1.551 11.586 3.826 1 98.88 253 PHE B C 1
ATOM 4077 O O . PHE B 1 253 ? 1.555 10.797 2.877 1 98.88 253 PHE B O 1
ATOM 4084 N N . SER B 1 254 ? 1.384 12.82 3.723 1 98.69 254 SER B N 1
ATOM 4085 C CA . SER B 1 254 ? 1.442 13.492 2.428 1 98.69 254 SER B CA 1
ATOM 4086 C C . SER B 1 254 ? 2.312 14.742 2.492 1 98.69 254 SER B C 1
ATOM 4088 O O . SER B 1 254 ? 2.434 15.367 3.547 1 98.69 254 SER B O 1
ATOM 4090 N N . GLY B 1 255 ? 2.988 15.047 1.432 1 98.44 255 GLY B N 1
ATOM 4091 C CA . GLY B 1 255 ? 3.77 16.266 1.302 1 98.44 255 GLY B CA 1
ATOM 4092 C C . GLY B 1 255 ? 3.762 16.844 -0.106 1 98.44 255 GLY B C 1
ATOM 4093 O O . GLY B 1 255 ? 3.531 16.109 -1.073 1 98.44 255 GLY B O 1
ATOM 4094 N N . ALA B 1 256 ? 3.957 18.109 -0.185 1 98.31 256 ALA B N 1
ATOM 4095 C CA . ALA B 1 256 ? 3.928 18.734 -1.502 1 98.31 256 ALA B CA 1
ATOM 4096 C C . ALA B 1 256 ? 4.828 19.969 -1.541 1 98.31 256 ALA B C 1
ATOM 4098 O O . ALA B 1 256 ? 5.074 20.594 -0.51 1 98.31 256 ALA B O 1
ATOM 4099 N N . THR B 1 257 ? 5.379 20.266 -2.713 1 97 257 THR B N 1
ATOM 4100 C CA . THR B 1 257 ? 5.98 21.547 -3.01 1 97 257 THR B CA 1
ATOM 4101 C C . THR B 1 257 ? 5.18 22.297 -4.078 1 97 257 THR B C 1
ATOM 4103 O O . THR B 1 257 ? 4.359 21.688 -4.773 1 97 257 THR B O 1
ATOM 4106 N N . GLY B 1 258 ? 5.246 23.578 -4.074 1 95 258 GLY B N 1
ATOM 4107 C CA . GLY B 1 258 ? 4.781 24.422 -5.152 1 95 258 GLY B CA 1
ATOM 4108 C C . GLY B 1 258 ? 5.914 25.078 -5.918 1 95 258 GLY B C 1
ATOM 4109 O O . GLY B 1 258 ? 6.852 24.406 -6.355 1 95 258 GLY B O 1
ATOM 4110 N N . ASP B 1 259 ? 5.742 26.375 -6.152 1 93.06 259 ASP B N 1
ATOM 4111 C CA . ASP B 1 259 ? 6.832 27.141 -6.766 1 93.06 259 ASP B CA 1
ATOM 4112 C C . ASP B 1 259 ? 8.023 27.25 -5.816 1 93.06 259 ASP B C 1
ATOM 4114 O O . ASP B 1 259 ? 9.172 27.328 -6.262 1 93.06 259 ASP B O 1
ATOM 4118 N N . SER B 1 260 ? 7.734 27.359 -4.531 1 92.56 260 SER B N 1
ATOM 4119 C CA . SER B 1 260 ? 8.758 27.203 -3.502 1 92.56 260 SER B CA 1
ATOM 4120 C C . SER B 1 260 ? 8.898 25.75 -3.07 1 92.56 260 SER B C 1
ATOM 4122 O O . SER B 1 260 ? 7.949 24.984 -3.16 1 92.56 260 SER B O 1
ATOM 4124 N N . VAL B 1 261 ? 10.18 25.469 -2.709 1 93.12 261 VAL B N 1
ATOM 4125 C CA . VAL B 1 261 ? 10.398 24.031 -2.551 1 93.12 261 VAL B CA 1
ATOM 4126 C C . VAL B 1 261 ? 11.117 23.766 -1.233 1 93.12 261 VAL B C 1
ATOM 4128 O O . VAL B 1 261 ? 11.867 24.609 -0.746 1 93.12 261 VAL B O 1
ATOM 4131 N N . GLU B 1 262 ? 10.828 22.672 -0.663 1 94.38 262 GLU B N 1
ATOM 4132 C CA . GLU B 1 262 ? 11.562 22.047 0.426 1 94.38 262 GLU B CA 1
ATOM 4133 C C . GLU B 1 262 ? 11.352 20.531 0.438 1 94.38 262 GLU B C 1
ATOM 4135 O O . GLU B 1 262 ? 10.438 20.031 -0.223 1 94.38 262 GLU B O 1
ATOM 4140 N N . THR B 1 263 ? 12.242 19.766 1.073 1 95.06 263 THR B N 1
ATOM 4141 C CA . THR B 1 263 ? 12.031 18.328 1.217 1 95.06 263 THR B CA 1
ATOM 4142 C C . THR B 1 263 ? 11.344 18.016 2.543 1 95.06 263 THR B C 1
ATOM 4144 O O . THR B 1 263 ? 11.508 18.75 3.521 1 95.06 263 THR B O 1
ATOM 4147 N N . HIS B 1 264 ? 10.578 17.016 2.596 1 97.62 264 HIS B N 1
ATOM 4148 C CA . HIS B 1 264 ? 9.852 16.531 3.762 1 97.62 264 HIS B CA 1
ATOM 4149 C C . HIS B 1 264 ? 10.188 15.07 4.055 1 97.62 264 HIS B C 1
ATOM 4151 O O . HIS B 1 264 ? 9.719 14.172 3.363 1 97.62 264 HIS B O 1
ATOM 4157 N N . ASP B 1 265 ? 10.922 14.844 5.129 1 97.44 265 ASP B N 1
ATOM 4158 C CA . ASP B 1 265 ? 11.414 13.508 5.445 1 97.44 265 ASP B CA 1
ATOM 4159 C C . ASP B 1 265 ? 10.844 13.016 6.777 1 97.44 265 ASP B C 1
ATOM 4161 O O . ASP B 1 265 ? 10.938 13.711 7.793 1 97.44 265 ASP B O 1
ATOM 4165 N N . ILE B 1 266 ? 10.188 11.875 6.77 1 98.44 266 ILE B N 1
ATOM 4166 C CA . ILE B 1 266 ? 9.812 11.172 7.992 1 98.44 266 ILE B CA 1
ATOM 4167 C C . ILE B 1 266 ? 10.93 10.219 8.398 1 98.44 266 ILE B C 1
ATOM 4169 O O . ILE B 1 266 ? 11.266 9.297 7.66 1 98.44 266 ILE B O 1
ATOM 4173 N N . LEU B 1 267 ? 11.438 10.391 9.594 1 98 267 LEU B N 1
ATOM 4174 C CA . LEU B 1 267 ? 12.625 9.656 10.023 1 98 267 LEU B CA 1
ATOM 4175 C C . LEU B 1 267 ? 12.234 8.414 10.82 1 98 267 LEU B C 1
ATOM 4177 O O . LEU B 1 267 ? 12.961 7.418 10.828 1 98 267 LEU B O 1
ATOM 4181 N N . SER B 1 268 ? 11.242 8.453 11.523 1 97.94 268 SER B N 1
ATOM 4182 C CA . SER B 1 268 ? 10.664 7.367 12.312 1 97.94 268 SER B CA 1
ATOM 4183 C C . SER B 1 268 ? 9.156 7.523 12.461 1 97.94 268 SER B C 1
ATOM 4185 O O . SER B 1 268 ? 8.625 8.625 12.297 1 97.94 268 SER B O 1
ATOM 4187 N N . TRP B 1 269 ? 8.453 6.457 12.742 1 98.38 269 TRP B N 1
ATOM 4188 C CA . TRP B 1 269 ? 6.996 6.484 12.82 1 98.38 269 TRP B CA 1
ATOM 4189 C C . TRP B 1 269 ? 6.48 5.375 13.727 1 98.38 269 TRP B C 1
ATOM 4191 O O . TRP B 1 269 ? 6.723 4.191 13.469 1 98.38 269 TRP B O 1
ATOM 4201 N N . THR B 1 270 ? 5.863 5.758 14.82 1 98.31 270 THR B N 1
ATOM 4202 C CA . THR B 1 270 ? 5.184 4.793 15.68 1 98.31 270 THR B CA 1
ATOM 4203 C C . THR B 1 270 ? 3.68 5.047 15.695 1 98.31 270 THR B C 1
ATOM 4205 O O . THR B 1 270 ? 3.236 6.191 15.57 1 98.31 270 THR B O 1
ATOM 4208 N N . PHE B 1 271 ? 2.939 4.031 15.844 1 98.56 271 PHE B N 1
ATOM 4209 C CA . PHE B 1 271 ? 1.483 4.082 15.914 1 98.56 271 PHE B CA 1
ATOM 4210 C C . PHE B 1 271 ? 0.947 2.975 16.812 1 98.56 271 PHE B C 1
ATOM 4212 O O . PHE B 1 271 ? 1.436 1.843 16.766 1 98.56 271 PHE B O 1
ATOM 4219 N N . ALA B 1 272 ? 0.033 3.357 17.656 1 98.56 272 ALA B N 1
ATOM 4220 C CA . ALA B 1 272 ? -0.688 2.389 18.469 1 98.56 272 ALA B CA 1
ATOM 4221 C C . ALA B 1 272 ? -2.166 2.752 18.578 1 98.56 272 ALA B C 1
ATOM 4223 O O . ALA B 1 272 ? -2.512 3.922 18.75 1 98.56 272 ALA B O 1
ATOM 4224 N N . SER B 1 273 ? -3.047 1.817 18.438 1 98.31 273 SER B N 1
ATOM 4225 C CA . SER B 1 273 ? -4.492 1.996 18.531 1 98.31 273 SER B CA 1
ATOM 4226 C C . SER B 1 273 ? -5.145 0.828 19.266 1 98.31 273 SER B C 1
ATOM 4228 O O . SER B 1 273 ? -4.688 -0.312 19.156 1 98.31 273 SER B O 1
ATOM 4230 N N . ARG B 1 274 ? -6.125 1.121 20.016 1 96.69 274 ARG B N 1
ATOM 4231 C CA . ARG B 1 274 ? -6.883 0.097 20.734 1 96.69 274 ARG B CA 1
ATOM 4232 C C . ARG B 1 274 ? -8.375 0.421 20.734 1 96.69 274 ARG B C 1
ATOM 4234 O O . ARG B 1 274 ? -8.766 1.566 20.969 1 96.69 274 ARG B O 1
ATOM 4241 N N . ILE B 1 275 ? -9.188 -0.556 20.453 1 94.19 275 ILE B N 1
ATOM 4242 C CA . ILE B 1 275 ? -10.633 -0.386 20.453 1 94.19 275 ILE B CA 1
ATOM 4243 C C . ILE B 1 275 ? -11.266 -1.396 21.406 1 94.19 275 ILE B C 1
ATOM 4245 O O . ILE B 1 275 ? -10.836 -2.549 21.484 1 94.19 275 ILE B O 1
#

Organism: Vigna radiata var. radiata (NCBI:txid3916)

InterPro domains:
  IPR000985 Legume lectin, alpha chain, conserved site [PS00308] (245-254)
  IPR001220 Legume lectin domain [PF00139] (29-273)
  IPR001220 Legume lectin domain [cd06899] (29-274)
  IPR013320 Concanavalin A-like lectin/glucanase domain superfamily [SSF49899] (28-273)
  IPR016363 Legume lectin [PIRSF002690] (4-274)
  IPR050258 Leguminous Lectin [PTHR32401] (10-274)

Foldseek 3Di:
DPPPPDDPPPPPPPPPPPPPPPPPPKDKDKDKFQWDDPPDDAQKDKAFQWDRDPRWTWAFDWDQDPPRQIDTDAFGKMKIWRLDKDFQADPVPRGGKKKKKKFKKAKALSPDPAGWFFKKKKKAENPDDPHQPPSCATL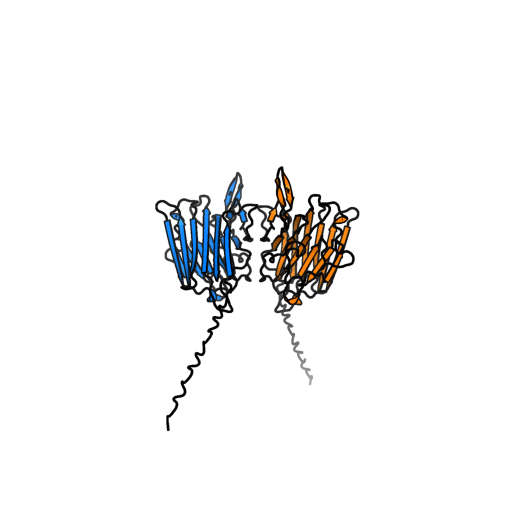NLSPDDPVQQAPLVVFQMWMWTQTRAFDPLEDDDDSGFGWIFIDFSHSRGPDIDGDCCVVDDHGFMKMKMWIADQVQQKTKIKIWTVDVVIDIDIDMDRDDSVVRHPRIIMIIMMGHHHPRGIIMIINIMIMMMID/DPPPPDPPPPPPPPPPPPPPPPPPPKDKDKDKFQWDDPPDDAQKDKAFQWDRDPRWTWAFDWDQDPPRQIDTDAFGKMKIWRLDKDFQADPVPRGGKKKKKKFKKAKALSPDPAGWFFKKKKKAENPDDPHQPPSCATLNLSPDDPVQQAPLVVFQMWMWTQTQAFDPLEDDDPRGFGWTFIDFSHSRGPDIDGDCCNVDDHGFMKMKMWIADRVQQKTKIKIWTVDVVIDIDIDMDRDDSVVRHPRIIMIIMMGHHHPRGIIMIINIMIMMMID

Secondary structure (DSSP, 8-state):
---------------------------EEEEEES-B-TT----EEEEET-EEETBEEE-S-EE--GGG--EEPTT-EEEEEESS-EE-B-TTT--B-EEEEEEEEEEE-TT-SS---EEEEEEEETTS--SPPTT--GGGTTT--TTTTT-GGG---EEEEEE-S--TTSPSS-TTS-EEEEEESSSS-SEEEE-GGGGS-TTPEEEEEEEEETTTTEEEEEEEE--SSPEEEEEEEE--HHHHS-SEEEEEEEEE--SS--EEEEEEEEEEEE-/---------------------------EEEEEES-B-TT----EEEEET-EEETBEEE-S-EE--GGG--EEPTT-EEEEEESS-EE-B-TTT-PBPEEEEEEEEEEE-TT-SS---EEEEEEEETTS--SPPTT--GGGTTT--TTTTT-GGG---EEEEEE-S--TTS-SS-TT--EEEEEESSSS-SEEEE-GGGGS-TTPEEEEEEEEETTTTEEEEEEEE--SSPEEEEEEEE--HHHHS-SEEEEEEEEE--SS--EEEEEEEEEEEE-

Nearest PDB structures (foldseek):
  1n3o-assembly1_B  TM=9.318E-01  e=9.184E-29  Pterocarpus angolensis
  1q8s-assembly1_A  TM=9.277E-01  e=6.244E-29  Pterocarpus angolensis
  3zyr-assembly1_B  TM=9.286E-01  e=6.244E-29  Platypodium elegans
  2gnb-assembly1_B  TM=9.471E-01  e=1.351E-28  Pterocarpus angolensis
  4d69-assembly1_I  TM=9.175E-01  e=3.897E-27  Glycine max

Solvent-accessible surface area (backbone atoms only — not comparable to full-atom values): 28581 Å² total; per-residue (Å²): 134,87,80,78,81,75,80,79,77,77,77,76,75,76,77,75,76,77,74,74,72,71,76,69,80,62,58,66,52,73,54,75,38,78,56,41,39,92,92,58,82,58,51,50,26,32,33,71,43,18,39,75,49,97,32,15,40,28,18,22,40,68,41,82,32,82,96,70,46,70,39,63,42,63,57,18,32,8,29,40,31,45,64,56,72,41,72,46,34,37,83,90,78,64,48,52,25,33,36,38,35,38,35,33,31,33,58,38,35,84,84,49,90,50,55,18,18,31,38,28,44,38,40,30,36,45,70,49,79,76,60,66,35,65,81,6,34,16,88,37,30,29,72,26,28,79,90,38,24,79,34,48,91,74,42,55,37,42,30,42,35,43,30,39,36,39,45,92,73,42,67,77,94,53,29,64,47,29,26,33,26,40,20,66,22,22,72,52,52,80,41,73,41,77,40,68,70,85,78,46,65,86,58,49,60,36,39,38,39,42,35,36,40,47,88,76,22,33,40,35,38,38,41,35,35,88,46,93,72,67,46,72,48,69,51,64,44,78,53,65,60,76,80,61,40,53,41,43,23,28,44,35,37,22,10,8,6,21,93,44,32,33,37,43,30,39,41,29,46,32,39,39,36,42,69,135,84,81,77,77,76,79,79,79,75,76,75,75,75,78,75,75,75,74,74,71,71,76,71,80,62,58,65,51,71,52,76,38,77,54,41,42,92,89,58,82,58,51,50,25,31,30,71,43,18,39,75,50,98,32,16,40,27,19,23,41,67,41,82,31,80,96,71,45,70,40,63,41,63,57,19,31,7,31,41,32,44,64,55,71,40,73,45,34,38,84,87,78,65,47,53,26,32,35,39,35,39,32,33,32,33,58,38,34,83,85,49,91,51,54,18,18,30,36,28,46,38,40,30,34,45,70,48,80,74,59,67,34,64,81,6,34,15,87,36,28,28,71,25,27,80,88,36,26,80,34,49,90,73,43,55,39,43,31,43,36,41,28,39,38,38,45,92,74,43,68,75,91,55,38,66,49,28,26,34,26,39,19,66,22,22,73,52,54,81,41,75,40,78,40,66,69,86,78,46,65,86,57,47,60,35,39,37,38,43,35,36,41,46,88,77,23,34,40,36,38,38,38,36,34,89,47,94,72,65,46,72,46,71,53,66,44,77,52,65,59,77,79,60,41,52,40,44,21,27,45,35,38,23,9,8,5,23,94,44,30,32,37,42,32,38,42,29,44,34,39,39,36,43,68

Radius of gyration: 29.57 Å; Cα contacts (8 Å, |Δi|>4): 1453; chains: 2; bounding box: 97×76×134 Å